Protein 5M2A (pdb70)

B-factor: mean 36.83, std 16.76, range [10.44, 105.69]

Foldseek 3Di:
DKKKWKKKWFFDDDDDPVVVVVVQVVLLVLLVVQVKFWEWEDDDRMIIIMIMHHPVSRVVVVVVVQPDPGTHPMAIQAMGPPDDDDPGNPGSYHYYYLVPDPDPVCVVVSVVVVVVVVVVVVVVVQAWQVCSVCRSVRHHQQPDDKDWAKKKKKKKFWALVVLVVVQDDPVLNVVLLVVLVVLLVVLCVVLPWIFFDDDPSMTIIIDHLLRLVSRQVSVLSSQVVLVVQLVVDDLPRLSVLTGMAMFIEIDIWIWGWDDDPVDIGTDIDDPRNQRRVVNRVCVLVPQFRYKYFPSSVVSDDDPFQKDWPQWDVGCVTTIIIDGPSRGHPDNNVVSSVVSNVSSDPD/DKKKWKKKWFFDPPQDPVNVVVVLVVLLVLLVVQVKFWEWEDDDGMIMIMIMDHDVSVVVVVVVVQPDPRTHPMATQAMGPPDDDDPGNPGSYHYYYLVPDPDPVCVVVSVVVVVVVVVVVVVVVVAFPVVSVCRRVRHDQVPDFWDKAKKKKKKKFWALVVLVVVQDDPVLNVVQLVVLCVLLCVLCVVLPKGFFDCDPSMTMIIDHLLSLVSSQVSVLVSQVVLVVQLVVDDLVRLSVLTGMAMFIEIDIWTWGWDDDPVDIHTDTHDPRNLRRVLQRVCVLVPQFRYKYAPSSVVSDDDDFQKDWPDFDPSVTGIIIDTPSRGHPDNNVVSSVVSNVSSD

Secondary structure (DSSP, 8-state):
-EEEEEEEEEEPS---HHHHHHHHHHHHHHHHHTT-EEEEEEETTEEEEEEEEEHHHHHHHHHHHHT-TTEEEEEEEEEE-S-SS-SSTT-SSEEEEGGG---TTTHHHHHHHHHHHHHHHHHHHHS-HHHHHHHHTT--GGGPPPEEEEEEEEEEEETTHHHHHHHS-HHHHHHHHHHHHHHHHHHHHHTT-EEEEEETTEEEEEEEGGGHHHHHHHHHHHHHHHHHHHHHS-TTSGGGG--EEEEEEEEEEEEEEEEETTEEEEEEESHHHHHHHHHHHHGGGSSBSEEEEHHHHHT--S---EEEEEEE-----EEEEEEGGGB-SS-HHHHHHHHHHHH---/-EEEEEEEEEEPTT--HHHHHHHHHHHHHHHHHTT-EEEEEEETTEEEEEEEEEHHHHHHHHHHHHT-TTEEEEEEEEEEES-SS-SSTT-SSEEEEGGG---TTTHHHHHHHHHHHHHHHHHHHTS-HHHHHHHHTT--TTTSPPEEEEEEEEEEEETTHHHHHHHS-HHHHHHHHHHHHHHHHHHHHHTT-EEEEEETTEEEEEEEGGGHHHHHHHHHHHHHHHHHHHHHS-TTSGGGG--EEEEEEEEEEEEEEEEETTEEEEEEESHHHHHHHHHHHHGGGSSBSEEEEHHHHHT--S---EEEEEEE----EEEEEEGGGB-SS-HHHHHHHHHHHT-

Nearest PDB structures (foldseek):
  5m2a-assembly1_A  TM=1.003E+00  e=2.998E-71  Beggiatoa sp. PS
  5mbc-assembly1_A  TM=1.002E+00  e=3.073E-68  Beggiatoa sp. PS
  5m2a-assembly1_B  TM=9.686E-01  e=8.525E-67  Beggiatoa sp. PS
  5mbb-assembly1_A  TM=9.926E-01  e=2.652E-65  Beggiatoa sp. PS
  5mbh-assembly1_A-2  TM=9.945E-01  e=3.299E-64  Beggiatoa sp. PS

Radius of gyration: 27.49 Å; Cα contacts (8 Å, |Δi|>4): 1396; chains: 2; bounding box: 58×58×72 Å

Structure (mmCIF, N/CA/C/O backbone):
data_5M2A
#
_entry.id   5M2A
#
_cell.length_a   47.700
_cell.length_b   56.200
_cell.length_c   78.000
_cell.angle_alpha   104.100
_cell.angle_beta   103.900
_cell.angle_gamma   102.200
#
_symmetry.space_group_name_H-M   'P 1'
#
loop_
_entity.id
_entity.type
_entity.pdbx_description
1 polymer 'Beta subunit of photoactivated adenylyl cyclase'
2 non-polymer 'CHLORIDE ION'
3 non-polymer 'FLAVIN MONONUCLEOTIDE'
4 non-polymer 'MAGNESIUM ION'
5 water water
#
loop_
_atom_site.group_PDB
_atom_site.id
_atom_site.type_symbol
_atom_site.label_atom_id
_atom_site.label_alt_id
_atom_site.label_comp_id
_atom_site.label_asym_id
_atom_site.label_entity_id
_atom_site.label_seq_id
_atom_site.pdbx_PDB_ins_code
_atom_site.Cartn_x
_atom_site.Cartn_y
_atom_site.Cartn_z
_atom_site.occupancy
_atom_site.B_iso_or_equiv
_atom_site.auth_seq_id
_atom_site.auth_comp_id
_atom_site.auth_asym_id
_atom_site.auth_atom_id
_atom_site.pdbx_PDB_model_num
ATOM 1 N N . MET A 1 4 ? -43.871 -19.297 -36.949 1.00 78.46 1 MET A N 1
ATOM 2 C CA . MET A 1 4 ? -43.005 -18.188 -36.560 1.00 74.73 1 MET A CA 1
ATOM 3 C C . MET A 1 4 ? -41.531 -18.587 -36.635 1.00 67.79 1 MET A C 1
ATOM 4 O O . MET A 1 4 ? -41.167 -19.709 -36.286 1.00 67.47 1 MET A O 1
ATOM 9 N N . MET A 1 5 ? -40.686 -17.663 -37.085 1.00 64.60 2 MET A N 1
ATOM 10 C CA . MET A 1 5 ? -39.265 -17.918 -37.271 1.00 57.04 2 MET A CA 1
ATOM 11 C C . MET A 1 5 ? -38.415 -17.026 -36.373 1.00 52.97 2 MET A C 1
ATOM 12 O O . MET A 1 5 ? -38.819 -15.931 -35.974 1.00 56.28 2 MET A O 1
ATOM 17 N N . LYS A 1 6 ? -37.211 -17.509 -36.074 1.00 44.16 3 LYS A N 1
ATOM 18 C CA . LYS A 1 6 ? -36.244 -16.759 -35.285 1.00 41.87 3 LYS A CA 1
ATOM 19 C C . LYS A 1 6 ? -34.878 -16.840 -35.953 1.00 39.78 3 LYS A C 1
ATOM 20 O O . LYS A 1 6 ? -34.643 -17.660 -36.843 1.00 39.06 3 LYS A O 1
ATOM 26 N N . ARG A 1 7 ? -33.972 -15.976 -35.505 1.00 39.09 4 ARG A N 1
ATOM 27 C CA . ARG A 1 7 ? -32.607 -15.961 -36.008 1.00 36.93 4 ARG A CA 1
ATOM 28 C C . ARG A 1 7 ? -31.669 -15.730 -34.837 1.00 39.38 4 ARG A C 1
ATOM 29 O O . ARG A 1 7 ? -31.866 -14.795 -34.053 1.00 41.92 4 ARG A O 1
ATOM 37 N N . LEU A 1 8 ? -30.661 -16.585 -34.712 1.00 35.42 5 LEU A N 1
ATOM 38 C CA . LEU A 1 8 ? -29.668 -16.447 -33.662 1.00 33.09 5 LEU A CA 1
ATOM 39 C C . LEU A 1 8 ? -28.273 -16.356 -34.265 1.00 31.84 5 LEU A C 1
ATOM 40 O O . LEU A 1 8 ? -27.994 -16.883 -35.344 1.00 27.17 5 LEU A O 1
ATOM 45 N N . VAL A 1 9 ? -27.387 -15.678 -33.543 1.00 26.15 6 VAL A N 1
ATOM 46 C CA . VAL A 1 9 ? -26.002 -15.531 -33.956 1.00 23.19 6 VAL A CA 1
ATOM 47 C C . VAL A 1 9 ? -25.147 -15.849 -32.748 1.00 25.48 6 VAL A C 1
ATOM 48 O O . VAL A 1 9 ? -25.469 -15.419 -31.636 1.00 26.00 6 VAL A O 1
ATOM 52 N N . TYR A 1 10 ? -24.086 -16.622 -32.955 1.00 24.82 7 TYR A N 1
ATOM 53 C CA . TYR A 1 10 ? -23.200 -16.982 -31.862 1.00 24.90 7 TYR A CA 1
ATOM 54 C C . TYR A 1 10 ? -21.768 -17.006 -32.362 1.00 23.07 7 TYR A C 1
ATOM 55 O O . TYR A 1 10 ? -21.503 -17.103 -33.563 1.00 23.28 7 TYR A O 1
ATOM 64 N N . ILE A 1 11 ? -20.843 -16.916 -31.410 1.00 21.84 8 ILE A N 1
ATOM 65 C CA . ILE A 1 11 ? -19.428 -17.108 -31.673 1.00 23.35 8 ILE A CA 1
ATOM 66 C C . ILE A 1 11 ? -18.922 -18.241 -30.789 1.00 26.69 8 ILE A C 1
ATOM 67 O O . ILE A 1 11 ? -19.500 -18.564 -29.746 1.00 27.57 8 ILE A O 1
ATOM 72 N N . SER A 1 12 ? -17.824 -18.848 -31.222 1.00 25.88 9 SER A N 1
ATOM 73 C CA . SER A 1 12 ? -17.250 -19.959 -30.481 1.00 28.08 9 SER A CA 1
ATOM 74 C C . SER A 1 12 ? -15.766 -20.055 -30.788 1.00 31.58 9 SER A C 1
ATOM 75 O O . SER A 1 12 ? -15.269 -19.489 -31.765 1.00 27.11 9 SER A O 1
ATOM 78 N N . LYS A 1 13 ? -15.064 -20.781 -29.925 1.00 36.45 10 LYS A N 1
ATOM 79 C CA . LYS A 1 13 ? -13.657 -21.102 -30.108 1.00 39.99 10 LYS A CA 1
ATOM 80 C C . LYS A 1 13 ? -13.537 -22.496 -30.700 1.00 40.36 10 LYS A C 1
ATOM 81 O O . LYS A 1 13 ? -14.084 -23.455 -30.150 1.00 42.28 10 LYS A O 1
ATOM 87 N N . ILE A 1 14 ? -12.823 -22.601 -31.817 1.00 38.23 11 ILE A N 1
ATOM 88 C CA . ILE A 1 14 ? -12.588 -23.897 -32.439 1.00 42.77 11 ILE A CA 1
ATOM 89 C C . ILE A 1 14 ? -11.710 -24.739 -31.524 1.00 49.07 11 ILE A C 1
ATOM 90 O O . ILE A 1 14 ? -10.637 -24.300 -31.092 1.00 54.30 11 ILE A O 1
ATOM 95 N N . SER A 1 15 ? -12.163 -25.957 -31.226 1.00 57.19 12 SER A N 1
ATOM 96 C CA . SER A 1 15 ? -11.421 -26.852 -30.342 1.00 64.08 12 SER A CA 1
ATOM 97 C C . SER A 1 15 ? -10.153 -27.339 -31.032 1.00 69.95 12 SER A C 1
ATOM 98 O O . SER A 1 15 ? -10.221 -27.995 -32.076 1.00 74.65 12 SER A O 1
ATOM 101 N N . GLY A 1 16 ? -9.000 -27.030 -30.442 1.00 72.03 13 GLY A N 1
ATOM 102 C CA . GLY A 1 16 ? -7.724 -27.422 -31.010 1.00 79.78 13 GLY A CA 1
ATOM 103 C C . GLY A 1 16 ? -7.545 -26.875 -32.413 1.00 82.69 13 GLY A C 1
ATOM 104 O O . GLY A 1 16 ? -8.074 -25.818 -32.776 1.00 82.09 13 GLY A O 1
ATOM 105 N N . HIS A 1 17 ? -6.784 -27.607 -33.221 1.00 84.15 14 HIS A N 1
ATOM 106 C CA . HIS A 1 17 ? -6.627 -27.296 -34.634 1.00 86.09 14 HIS A CA 1
ATOM 107 C C . HIS A 1 17 ? -7.553 -28.206 -35.431 1.00 84.47 14 HIS A C 1
ATOM 108 O O . HIS A 1 17 ? -7.450 -29.435 -35.343 1.00 85.60 14 HIS A O 1
ATOM 115 N N . LEU A 1 18 ? -8.453 -27.603 -36.201 1.00 80.10 15 LEU A N 1
ATOM 116 C CA . LEU A 1 18 ? -9.467 -28.328 -36.953 1.00 78.32 15 LEU A CA 1
ATOM 117 C C . LEU A 1 18 ? -9.120 -28.290 -38.435 1.00 79.60 15 LEU A C 1
ATOM 118 O O . LEU A 1 18 ? -8.884 -27.214 -38.994 1.00 76.86 15 LEU A O 1
ATOM 123 N N . SER A 1 19 ? -9.089 -29.463 -39.062 1.00 80.45 16 SER A N 1
ATOM 124 C CA . SER A 1 19 ? -8.723 -29.560 -40.465 1.00 82.05 16 SER A CA 1
ATOM 125 C C . SER A 1 19 ? -9.815 -28.978 -41.361 1.00 81.82 16 SER A C 1
ATOM 126 O O . SER A 1 19 ? -10.980 -28.856 -40.973 1.00 81.44 16 SER A O 1
ATOM 129 N N . LEU A 1 20 ? -9.417 -28.615 -42.584 1.00 81.32 17 LEU A N 1
ATOM 130 C CA . LEU A 1 20 ? -10.386 -28.120 -43.555 1.00 79.32 17 LEU A CA 1
ATOM 131 C C . LEU A 1 20 ? -11.385 -29.198 -43.947 1.00 78.58 17 LEU A C 1
ATOM 132 O O . LEU A 1 20 ? -12.553 -28.892 -44.214 1.00 80.70 17 LEU A O 1
ATOM 137 N N . GLU A 1 21 ? -10.950 -30.460 -43.989 1.00 73.99 18 GLU A N 1
ATOM 138 C CA . GLU A 1 21 ? -11.854 -31.532 -44.385 1.00 72.75 18 GLU A CA 1
ATOM 139 C C . GLU A 1 21 ? -12.904 -31.811 -43.315 1.00 67.69 18 GLU A C 1
ATOM 140 O O . GLU A 1 21 ? -14.047 -32.148 -43.643 1.00 64.41 18 GLU A O 1
ATOM 146 N N . GLU A 1 22 ? -12.552 -31.669 -42.037 1.00 68.54 19 GLU A N 1
ATOM 147 C CA . GLU A 1 22 ? -13.564 -31.810 -40.997 1.00 68.93 19 GLU A CA 1
ATOM 148 C C . GLU A 1 22 ? -14.470 -30.588 -40.925 1.00 58.44 19 GLU A C 1
ATOM 149 O O . GLU A 1 22 ? -15.638 -30.709 -40.544 1.00 60.54 19 GLU A O 1
ATOM 155 N N . ILE A 1 23 ? -13.960 -29.413 -41.291 1.00 52.63 20 ILE A N 1
ATOM 156 C CA . ILE A 1 23 ? -14.838 -28.261 -41.465 1.00 56.31 20 ILE A CA 1
ATOM 157 C C . ILE A 1 23 ? -15.803 -28.513 -42.614 1.00 58.85 20 ILE A C 1
ATOM 158 O O . ILE A 1 23 ? -16.992 -28.184 -42.529 1.00 58.96 20 ILE A O 1
ATOM 163 N N . GLN A 1 24 ? -15.311 -29.127 -43.697 1.00 60.70 21 GLN A N 1
ATOM 164 C CA . GLN A 1 24 ? -16.201 -29.577 -44.761 1.00 65.67 21 GLN A CA 1
ATOM 165 C C . GLN A 1 24 ? -17.211 -30.590 -44.245 1.00 63.28 21 GLN A C 1
ATOM 166 O O . GLN A 1 24 ? -18.361 -30.599 -44.693 1.00 60.17 21 GLN A O 1
ATOM 172 N N . ARG A 1 25 ? -16.806 -31.442 -43.301 1.00 60.04 22 ARG A N 1
ATOM 173 C CA . ARG A 1 25 ? -17.739 -32.407 -42.738 1.00 66.50 22 ARG A CA 1
ATOM 174 C C . ARG A 1 25 ? -18.798 -31.742 -41.873 1.00 66.21 22 ARG A C 1
ATOM 175 O O . ARG A 1 25 ? -19.836 -32.357 -41.607 1.00 72.90 22 ARG A O 1
ATOM 183 N N . ILE A 1 26 ? -18.579 -30.501 -41.446 1.00 61.21 23 ILE A N 1
ATOM 184 C CA . ILE A 1 26 ? -19.657 -29.770 -40.792 1.00 57.43 23 ILE A CA 1
ATOM 185 C C . ILE A 1 26 ? -20.617 -29.199 -41.830 1.00 53.21 23 ILE A C 1
ATOM 186 O O . ILE A 1 26 ? -21.839 -29.223 -41.642 1.00 47.99 23 ILE A O 1
ATOM 191 N N . GLY A 1 27 ? -20.080 -28.720 -42.954 1.00 53.28 24 GLY A N 1
ATOM 192 C CA . GLY A 1 27 ? -20.916 -28.073 -43.955 1.00 53.54 24 GLY A CA 1
ATOM 193 C C . GLY A 1 27 ? -21.932 -29.007 -44.589 1.00 54.85 24 GLY A C 1
ATOM 194 O O . GLY A 1 27 ? -23.119 -28.682 -44.673 1.00 54.56 24 GLY A O 1
ATOM 195 N N . LYS A 1 28 ? -21.479 -30.179 -45.054 1.00 56.98 25 LYS A N 1
ATOM 196 C CA . LYS A 1 28 ? -22.380 -31.079 -45.772 1.00 53.93 25 LYS A CA 1
ATOM 197 C C . LYS A 1 28 ? -23.480 -31.611 -44.858 1.00 51.07 25 LYS A C 1
ATOM 198 O O . LYS A 1 28 ? -24.641 -31.708 -45.271 1.00 48.27 25 LYS A O 1
ATOM 204 N N . VAL A 1 29 ? -23.135 -31.963 -43.615 1.00 48.09 26 VAL A N 1
ATOM 205 C CA . VAL A 1 29 ? -24.147 -32.426 -42.670 1.00 51.73 26 VAL A CA 1
ATOM 206 C C . VAL A 1 29 ? -25.097 -31.291 -42.320 1.00 46.97 26 VAL A C 1
ATOM 207 O O . VAL A 1 29 ? -26.315 -31.492 -42.221 1.00 50.28 26 VAL A O 1
ATOM 211 N N . SER A 1 30 ? -24.562 -30.082 -42.131 1.00 43.52 27 SER A N 1
ATOM 212 C CA . SER A 1 30 ? -25.418 -28.930 -41.870 1.00 41.66 27 SER A CA 1
ATOM 213 C C . SER A 1 30 ? -26.365 -28.680 -43.037 1.00 42.24 27 SER A C 1
ATOM 214 O O . SER A 1 30 ? -27.569 -28.488 -42.841 1.00 43.94 27 SER A O 1
ATOM 217 N N . ILE A 1 31 ? -25.835 -28.694 -44.263 1.00 42.51 28 ILE A N 1
ATOM 218 C CA . ILE A 1 31 ? -26.670 -28.472 -45.443 1.00 50.88 28 ILE A CA 1
ATOM 219 C C . ILE A 1 31 ? -27.782 -29.511 -45.522 1.00 50.53 28 ILE A C 1
ATOM 220 O O . ILE A 1 31 ? -28.940 -29.181 -45.803 1.00 52.02 28 ILE A O 1
ATOM 225 N N . LYS A 1 32 ? -27.451 -30.780 -45.272 1.00 56.56 29 LYS A N 1
ATOM 226 C CA . LYS A 1 32 ? -28.453 -31.841 -45.337 1.00 57.95 29 LYS A CA 1
ATOM 227 C C . LYS A 1 32 ? -29.515 -31.669 -44.258 1.00 57.60 29 LYS A C 1
ATOM 228 O O . LYS A 1 32 ? -30.717 -31.705 -44.546 1.00 52.55 29 LYS A O 1
ATOM 234 N N . ASN A 1 33 ? -29.088 -31.485 -43.004 1.00 49.87 30 ASN A N 1
ATOM 235 C CA . ASN A 1 33 ? -30.047 -31.349 -41.913 1.00 55.26 30 ASN A CA 1
ATOM 236 C C . ASN A 1 33 ? -30.854 -30.062 -42.040 1.00 55.45 30 ASN A C 1
ATOM 237 O O . ASN A 1 33 ? -32.077 -30.071 -41.855 1.00 57.52 30 ASN A O 1
ATOM 242 N N . ASN A 1 34 ? -30.191 -28.948 -42.366 1.00 51.02 31 ASN A N 1
ATOM 243 C CA . ASN A 1 34 ? -30.891 -27.668 -42.423 1.00 47.83 31 ASN A CA 1
ATOM 244 C C . ASN A 1 34 ? -31.911 -27.632 -43.554 1.00 46.06 31 ASN A C 1
ATOM 245 O O . ASN A 1 34 ? -32.956 -26.987 -43.419 1.00 56.68 31 ASN A O 1
ATOM 250 N N . GLN A 1 35 ? -31.636 -28.316 -44.666 1.00 47.31 32 GLN A N 1
ATOM 251 C CA . GLN A 1 35 ? -32.636 -28.425 -45.727 1.00 55.76 32 GLN A CA 1
ATOM 252 C C . GLN A 1 35 ? -33.851 -29.217 -45.261 1.00 58.33 32 GLN A C 1
ATOM 253 O O . GLN A 1 35 ? -34.989 -28.895 -45.622 1.00 60.83 32 GLN A O 1
ATOM 259 N N . ARG A 1 36 ? -33.629 -30.264 -44.464 1.00 58.87 33 ARG A N 1
ATOM 260 C CA . ARG A 1 36 ? -34.748 -31.010 -43.898 1.00 67.33 33 ARG A CA 1
ATOM 261 C C . ARG A 1 36 ? -35.552 -30.152 -42.930 1.00 66.00 33 ARG A C 1
ATOM 262 O O . ARG A 1 36 ? -36.788 -30.166 -42.955 1.00 67.67 33 ARG A O 1
ATOM 270 N N . ASP A 1 37 ? -34.870 -29.396 -42.076 1.00 53.09 34 ASP A N 1
ATOM 271 C CA . ASP A 1 37 ? -35.520 -28.577 -41.062 1.00 62.52 34 ASP A CA 1
ATOM 272 C C . ASP A 1 37 ? -35.893 -27.190 -41.566 1.00 55.51 34 ASP A C 1
ATOM 273 O O . ASP A 1 37 ? -36.353 -26.366 -40.769 1.00 53.94 34 ASP A O 1
ATOM 278 N N . ASN A 1 38 ? -35.708 -26.919 -42.859 1.00 53.59 35 ASN A N 1
ATOM 279 C CA . ASN A 1 38 ? -35.956 -25.595 -43.431 1.00 57.72 35 ASN A CA 1
ATOM 280 C C . ASN A 1 38 ? -35.158 -24.520 -42.691 1.00 54.19 35 ASN A C 1
ATOM 281 O O . ASN A 1 38 ? -35.648 -23.421 -42.423 1.00 54.41 35 ASN A O 1
ATOM 286 N N . ILE A 1 39 ? -33.912 -24.847 -42.347 1.00 49.46 36 ILE A N 1
ATOM 287 C CA . ILE A 1 39 ? -33.004 -23.916 -41.682 1.00 43.55 36 ILE A CA 1
ATOM 288 C C . ILE A 1 39 ? -32.047 -23.351 -42.718 1.00 40.35 36 ILE A C 1
ATOM 289 O O . ILE A 1 39 ? -31.591 -24.067 -43.620 1.00 41.21 36 ILE A O 1
ATOM 294 N N . THR A 1 40 ? -31.762 -22.058 -42.610 1.00 40.53 37 THR A N 1
ATOM 295 C CA . THR A 1 40 ? -30.767 -21.410 -43.443 1.00 38.22 37 THR A CA 1
ATOM 296 C C . THR A 1 40 ? -29.783 -20.663 -42.551 1.00 33.85 37 THR A C 1
ATOM 297 O O . THR A 1 40 ? -30.048 -20.408 -41.373 1.00 33.58 37 THR A O 1
ATOM 301 N N . GLY A 1 41 ? -28.633 -20.330 -43.113 1.00 32.63 38 GLY A N 1
ATOM 302 C CA . GLY A 1 41 ? -27.657 -19.560 -42.369 1.00 30.62 38 GLY A CA 1
ATOM 303 C C . GLY A 1 41 ? -26.288 -19.600 -43.004 1.00 29.95 38 GLY A C 1
ATOM 304 O O . GLY A 1 41 ? -26.102 -20.058 -44.133 1.00 30.95 38 GLY A O 1
ATOM 305 N N . VAL A 1 42 ? -25.321 -19.068 -42.252 1.00 31.27 39 VAL A N 1
ATOM 306 C CA A VAL A 1 42 ? -23.939 -18.966 -42.692 0.50 29.48 39 VAL A CA 1
ATOM 307 C CA B VAL A 1 42 ? -23.940 -18.959 -42.693 0.50 29.53 39 VAL A CA 1
ATOM 308 C C . VAL A 1 42 ? -23.028 -19.355 -41.546 1.00 27.62 39 VAL A C 1
ATOM 309 O O . VAL A 1 42 ? -23.331 -19.104 -40.373 1.00 26.42 39 VAL A O 1
ATOM 316 N N . LEU A 1 43 ? -21.904 -19.973 -41.884 1.00 27.64 40 LEU A N 1
ATOM 317 C CA . LEU A 1 43 ? -20.871 -20.333 -40.921 1.00 27.28 40 LEU A CA 1
ATOM 318 C C . LEU A 1 43 ? -19.559 -19.745 -41.412 1.00 26.96 40 LEU A C 1
ATOM 319 O O . LEU A 1 43 ? -19.076 -20.118 -42.485 1.00 28.67 40 LEU A O 1
ATOM 324 N N . LEU A 1 44 ? -19.002 -18.811 -40.651 1.00 28.02 41 LEU A N 1
ATOM 325 C CA . LEU A 1 44 ? -17.719 -18.199 -40.959 1.00 28.15 41 LEU A CA 1
ATOM 326 C C . LEU A 1 44 ? -16.689 -18.634 -39.925 1.00 31.37 41 LEU A C 1
ATOM 327 O O . LEU A 1 44 ? -17.004 -18.794 -38.744 1.00 27.05 41 LEU A O 1
ATOM 332 N N . TYR A 1 45 ? -15.451 -18.828 -40.367 1.00 29.78 42 TYR A N 1
ATOM 333 C CA . TYR A 1 45 ? -14.393 -19.041 -39.392 1.00 31.97 42 TYR A CA 1
ATOM 334 C C . TYR A 1 45 ? -13.180 -18.193 -39.737 1.00 33.53 42 TYR A C 1
ATOM 335 O O . TYR A 1 45 ? -12.888 -17.929 -40.907 1.00 33.13 42 TYR A O 1
ATOM 344 N N . LEU A 1 46 ? -12.497 -17.747 -38.684 1.00 32.10 43 LEU A N 1
ATOM 345 C CA . LEU A 1 46 ? -11.412 -16.782 -38.814 1.00 32.70 43 LEU A CA 1
ATOM 346 C C . LEU A 1 46 ? -10.539 -16.903 -37.578 1.00 34.49 43 LEU A C 1
ATOM 347 O O . LEU A 1 46 ? -11.013 -16.632 -36.471 1.00 38.34 43 LEU A O 1
ATOM 352 N N . GLN A 1 47 ? -9.289 -17.323 -37.763 1.00 40.73 44 GLN A N 1
ATOM 353 C CA . GLN A 1 47 ? -8.287 -17.337 -36.695 1.00 41.78 44 GLN A CA 1
ATOM 354 C C . GLN A 1 47 ? -8.819 -18.036 -35.443 1.00 39.38 44 GLN A C 1
ATOM 355 O O . GLN A 1 47 ? -8.912 -17.455 -34.358 1.00 43.72 44 GLN A O 1
ATOM 361 N N . GLY A 1 48 ? -9.186 -19.301 -35.618 1.00 38.89 45 GLY A N 1
ATOM 362 C CA . GLY A 1 48 ? -9.602 -20.115 -34.496 1.00 38.20 45 GLY A CA 1
ATOM 363 C C . GLY A 1 48 ? -10.940 -19.759 -33.897 1.00 37.49 45 GLY A C 1
ATOM 364 O O . GLY A 1 48 ? -11.245 -20.202 -32.787 1.00 37.31 45 GLY A O 1
ATOM 365 N N . LEU A 1 49 ? -11.755 -18.969 -34.594 1.00 35.54 46 LEU A N 1
ATOM 366 C CA . LEU A 1 49 ? -13.081 -18.611 -34.115 1.00 29.44 46 LEU A CA 1
ATOM 367 C C . LEU A 1 49 ? -14.126 -19.007 -35.149 1.00 30.22 46 LEU A C 1
ATOM 368 O O . LEU A 1 49 ? -13.888 -18.901 -36.352 1.00 29.65 46 LEU A O 1
ATOM 373 N N . PHE A 1 50 ? -15.269 -19.488 -34.667 1.00 30.88 47 PHE A N 1
ATOM 374 C CA . PHE A 1 50 ? -16.444 -19.740 -35.492 1.00 28.28 47 PHE A CA 1
ATOM 375 C C . PHE A 1 50 ? -17.448 -18.612 -35.285 1.00 27.52 47 PHE A C 1
ATOM 376 O O . PHE A 1 50 ? -17.605 -18.103 -34.173 1.00 24.62 47 PHE A O 1
ATOM 384 N N . PHE A 1 51 ? -18.125 -18.229 -36.364 1.00 23.13 48 PHE A N 1
ATOM 385 C CA . PHE A 1 51 ? -19.268 -17.326 -36.317 1.00 22.26 48 PHE A CA 1
ATOM 386 C C . PHE A 1 51 ? -20.394 -18.043 -37.036 1.00 23.81 48 PHE A C 1
ATOM 387 O O . PHE A 1 51 ? -20.193 -18.508 -38.157 1.00 24.63 48 PHE A O 1
ATOM 395 N N . GLN A 1 52 ? -21.566 -18.144 -36.422 1.00 23.32 49 GLN A N 1
ATOM 396 C CA . GLN A 1 52 ? -22.656 -18.773 -37.151 1.00 24.49 49 GLN A CA 1
ATOM 397 C C . GLN A 1 52 ? -23.957 -18.015 -36.956 1.00 24.35 49 GLN A C 1
ATOM 398 O O . GLN A 1 52 ? -24.268 -17.556 -35.857 1.00 25.73 49 GLN A O 1
ATOM 404 N N . ILE A 1 53 ? -24.716 -17.908 -38.044 1.00 25.07 50 ILE A N 1
ATOM 405 C CA . ILE A 1 53 ? -26.063 -17.360 -38.043 1.00 25.56 50 ILE A CA 1
ATOM 406 C C . ILE A 1 53 ? -26.998 -18.484 -38.459 1.00 30.32 50 ILE A C 1
ATOM 407 O O . ILE A 1 53 ? -26.762 -19.138 -39.479 1.00 28.14 50 ILE A O 1
ATOM 412 N N . LEU A 1 54 ? -28.034 -18.725 -37.657 1.00 32.91 51 LEU A N 1
ATOM 413 C CA . LEU A 1 54 ? -29.035 -19.750 -37.922 1.00 31.59 51 LEU A CA 1
ATOM 414 C C . LEU A 1 54 ? -30.412 -19.103 -37.963 1.00 31.43 51 LEU A C 1
ATOM 415 O O . LEU A 1 54 ? -30.710 -18.219 -37.155 1.00 30.86 51 LEU A O 1
ATOM 420 N N . GLU A 1 55 ? -31.258 -19.528 -38.903 1.00 33.17 52 GLU A N 1
ATOM 421 C CA . GLU A 1 55 ? -32.608 -18.992 -38.962 1.00 34.62 52 GLU A CA 1
ATOM 422 C C . GLU A 1 55 ? -33.579 -20.072 -39.422 1.00 38.94 52 GLU A C 1
ATOM 423 O O . GLU A 1 55 ? -33.217 -20.981 -40.172 1.00 40.91 52 GLU A O 1
ATOM 429 N N . GLY A 1 56 ? -34.809 -19.959 -38.947 1.00 40.87 53 GLY A N 1
ATOM 430 C CA . GLY A 1 56 ? -35.839 -20.944 -39.227 1.00 43.58 53 GLY A CA 1
ATOM 431 C C . GLY A 1 56 ? -36.888 -20.894 -38.137 1.00 47.72 53 GLY A C 1
ATOM 432 O O . GLY A 1 56 ? -36.815 -20.085 -37.214 1.00 47.18 53 GLY A O 1
ATOM 433 N N . GLU A 1 57 ? -37.873 -21.785 -38.258 1.00 52.16 54 GLU A N 1
ATOM 434 C CA . GLU A 1 57 ? -38.913 -21.862 -37.241 1.00 58.20 54 GLU A CA 1
ATOM 435 C C . GLU A 1 57 ? -38.295 -22.146 -35.876 1.00 57.90 54 GLU A C 1
ATOM 436 O O . GLU A 1 57 ? -37.304 -22.874 -35.761 1.00 56.28 54 GLU A O 1
ATOM 442 N N . ASN A 1 58 ? -38.882 -21.540 -34.842 1.00 63.50 55 ASN A N 1
ATOM 443 C CA . ASN A 1 58 ? -38.226 -21.464 -33.540 1.00 64.91 55 ASN A CA 1
ATOM 444 C C . ASN A 1 58 ? -37.889 -22.843 -32.986 1.00 64.72 55 ASN A C 1
ATOM 445 O O . ASN A 1 58 ? -36.788 -23.057 -32.467 1.00 65.11 55 ASN A O 1
ATOM 450 N N . GLU A 1 59 ? -38.820 -23.792 -33.085 1.00 71.21 56 GLU A N 1
ATOM 451 C CA . GLU A 1 59 ? -38.562 -25.120 -32.539 1.00 75.41 56 GLU A CA 1
ATOM 452 C C . GLU A 1 59 ? -37.414 -25.801 -33.270 1.00 68.26 56 GLU A C 1
ATOM 453 O O . GLU A 1 59 ? -36.557 -26.430 -32.640 1.00 67.25 56 GLU A O 1
ATOM 459 N N . LYS A 1 60 ? -37.367 -25.671 -34.597 1.00 61.69 57 LYS A N 1
ATOM 460 C CA . LYS A 1 60 ? -36.294 -26.296 -35.362 1.00 59.73 57 LYS A CA 1
ATOM 461 C C . LYS A 1 60 ? -34.942 -25.673 -35.036 1.00 56.08 57 LYS A C 1
ATOM 462 O O . LYS A 1 60 ? -33.933 -26.380 -34.946 1.00 58.26 57 LYS A O 1
ATOM 468 N N . VAL A 1 61 ? -34.902 -24.353 -34.848 1.00 54.13 58 VAL A N 1
ATOM 469 C CA . VAL A 1 61 ? -33.637 -23.688 -34.549 1.00 51.35 58 VAL A CA 1
ATOM 470 C C . VAL A 1 61 ? -33.159 -24.045 -33.147 1.00 53.24 58 VAL A C 1
ATOM 471 O O . VAL A 1 61 ? -31.961 -24.257 -32.921 1.00 52.40 58 VAL A O 1
ATOM 475 N N . ASP A 1 62 ? -34.080 -24.122 -32.184 1.00 56.31 59 ASP A N 1
ATOM 476 C CA . ASP A 1 62 ? -33.683 -24.428 -30.811 1.00 59.74 59 ASP A CA 1
ATOM 477 C C . ASP A 1 62 ? -33.203 -25.867 -30.681 1.00 57.41 59 ASP A C 1
ATOM 478 O O . ASP A 1 62 ? -32.256 -26.145 -29.936 1.00 53.04 59 ASP A O 1
ATOM 483 N N . LYS A 1 63 ? -33.847 -26.795 -31.396 1.00 58.58 60 LYS A N 1
ATOM 484 C CA . LYS A 1 63 ? -33.371 -28.176 -31.416 1.00 61.50 60 LYS A CA 1
ATOM 485 C C . LYS A 1 63 ? -31.942 -28.258 -31.934 1.00 56.26 60 LYS A C 1
ATOM 486 O O . LYS A 1 63 ? -31.102 -28.959 -31.358 1.00 57.04 60 LYS A O 1
ATOM 492 N N . LEU A 1 64 ? -31.650 -27.551 -33.026 1.00 55.26 61 LEU A N 1
ATOM 493 C CA . LEU A 1 64 ? -30.313 -27.601 -33.610 1.00 48.64 61 LEU A CA 1
ATOM 494 C C . LEU A 1 64 ? -29.280 -26.961 -32.692 1.00 42.74 61 LEU A C 1
ATOM 495 O O . LEU A 1 64 ? -28.172 -27.489 -32.531 1.00 43.76 61 LEU A O 1
ATOM 500 N N . TYR A 1 65 ? -29.612 -25.813 -32.098 1.00 43.36 62 TYR A N 1
ATOM 501 C CA . TYR A 1 65 ? -28.639 -25.135 -31.248 1.00 42.45 62 TYR A CA 1
ATOM 502 C C . TYR A 1 65 ? -28.322 -25.950 -29.998 1.00 42.34 62 TYR A C 1
ATOM 503 O O . TYR A 1 65 ? -27.191 -25.903 -29.500 1.00 40.66 62 TYR A O 1
ATOM 512 N N . LYS A 1 66 ? -29.294 -26.707 -29.485 1.00 47.28 63 LYS A N 1
ATOM 513 C CA . LYS A 1 66 ? -29.008 -27.603 -28.369 1.00 56.87 63 LYS A CA 1
ATOM 514 C C . LYS A 1 66 ? -27.936 -28.620 -28.743 1.00 51.68 63 LYS A C 1
ATOM 515 O O . LYS A 1 66 ? -27.068 -28.950 -27.927 1.00 53.48 63 LYS A O 1
ATOM 521 N N . LYS A 1 67 ? -27.967 -29.110 -29.984 1.00 47.92 64 LYS A N 1
ATOM 522 C CA . LYS A 1 67 ? -26.971 -30.081 -30.422 1.00 47.55 64 LYS A CA 1
ATOM 523 C C . LYS A 1 67 ? -25.630 -29.415 -30.681 1.00 43.90 64 LYS A C 1
ATOM 524 O O . LYS A 1 67 ? -24.580 -29.959 -30.321 1.00 48.31 64 LYS A O 1
ATOM 530 N N . ILE A 1 68 ? -25.643 -28.245 -31.325 1.00 42.86 65 ILE A N 1
ATOM 531 C CA . ILE A 1 68 ? -24.401 -27.519 -31.567 1.00 39.55 65 ILE A CA 1
ATOM 532 C C . ILE A 1 68 ? -23.675 -27.250 -30.254 1.00 41.96 65 ILE A C 1
ATOM 533 O O . ILE A 1 68 ? -22.444 -27.355 -30.175 1.00 41.07 65 ILE A O 1
ATOM 538 N N . LEU A 1 69 ? -24.432 -26.926 -29.198 1.00 48.46 66 LEU A N 1
ATOM 539 C CA . LEU A 1 69 ? -23.837 -26.589 -27.904 1.00 47.81 66 LEU A CA 1
ATOM 540 C C . LEU A 1 69 ? -22.982 -27.726 -27.349 1.00 53.55 66 LEU A C 1
ATOM 541 O O . LEU A 1 69 ? -21.978 -27.483 -26.668 1.00 51.24 66 LEU A O 1
ATOM 546 N N . VAL A 1 70 ? -23.369 -28.975 -27.607 1.00 58.64 67 VAL A N 1
ATOM 547 C CA . VAL A 1 70 ? -22.634 -30.120 -27.083 1.00 64.45 67 VAL A CA 1
ATOM 548 C C . VAL A 1 70 ? -21.656 -30.685 -28.109 1.00 63.49 67 VAL A C 1
ATOM 549 O O . VAL A 1 70 ? -21.074 -31.750 -27.885 1.00 63.87 67 VAL A O 1
ATOM 553 N N . ASP A 1 71 ? -21.448 -29.989 -29.225 1.00 53.89 68 ASP A N 1
ATOM 554 C CA . ASP A 1 71 ? -20.503 -30.460 -30.227 1.00 52.80 68 ASP A CA 1
ATOM 555 C C . ASP A 1 71 ? -19.074 -30.354 -29.702 1.00 52.20 68 ASP A C 1
ATOM 556 O O . ASP A 1 71 ? -18.673 -29.329 -29.144 1.00 51.43 68 ASP A O 1
ATOM 561 N N . ASP A 1 72 ? -18.305 -31.431 -29.893 1.00 62.21 69 ASP A N 1
ATOM 562 C CA . ASP A 1 72 ? -16.941 -31.513 -29.381 1.00 64.83 69 ASP A CA 1
ATOM 563 C C . ASP A 1 72 ? -15.974 -30.581 -30.099 1.00 52.68 69 ASP A C 1
ATOM 564 O O . ASP A 1 72 ? -14.873 -30.349 -29.592 1.00 50.73 69 ASP A O 1
ATOM 569 N N . ARG A 1 73 ? -16.341 -30.060 -31.264 1.00 50.38 70 ARG A N 1
ATOM 570 C CA . ARG A 1 73 ? -15.391 -29.366 -32.122 1.00 45.50 70 ARG A CA 1
ATOM 571 C C . ARG A 1 73 ? -15.264 -27.882 -31.810 1.00 47.98 70 ARG A C 1
ATOM 572 O O . ARG A 1 73 ? -14.454 -27.199 -32.445 1.00 47.24 70 ARG A O 1
ATOM 580 N N . HIS A 1 74 ? -16.022 -27.364 -30.848 1.00 44.40 71 HIS A N 1
ATOM 581 C CA . HIS A 1 74 ? -15.839 -25.978 -30.447 1.00 40.31 71 HIS A CA 1
ATOM 582 C C . HIS A 1 74 ? -16.220 -25.819 -28.981 1.00 41.56 71 HIS A C 1
ATOM 583 O O . HIS A 1 74 ? -16.831 -26.703 -28.373 1.00 39.45 71 HIS A O 1
ATOM 590 N N . THR A 1 75 ? -15.822 -24.684 -28.411 1.00 43.55 72 THR A N 1
ATOM 591 C CA . THR A 1 75 ? -15.970 -24.434 -26.985 1.00 45.44 72 THR A CA 1
ATOM 592 C C . THR A 1 75 ? -16.117 -22.933 -26.777 1.00 39.82 72 THR A C 1
ATOM 593 O O . THR A 1 75 ? -16.026 -22.150 -27.725 1.00 35.49 72 THR A O 1
ATOM 597 N N . ASN A 1 76 ? -16.331 -22.534 -25.520 1.00 36.78 73 ASN A N 1
ATOM 598 C CA A ASN A 1 76 ? -16.568 -21.132 -25.162 0.50 33.41 73 ASN A CA 1
ATOM 599 C CA B ASN A 1 76 ? -16.551 -21.128 -25.176 0.50 33.42 73 ASN A CA 1
ATOM 600 C C . ASN A 1 76 ? -17.617 -20.513 -26.083 1.00 35.15 73 ASN A C 1
ATOM 601 O O . ASN A 1 76 ? -17.398 -19.487 -26.734 1.00 30.14 73 ASN A O 1
ATOM 610 N N . ILE A 1 77 ? -18.774 -21.159 -26.137 1.00 37.19 74 ILE A N 1
ATOM 611 C CA . ILE A 1 77 ? -19.845 -20.723 -27.026 1.00 37.62 74 ILE A CA 1
ATOM 612 C C . ILE A 1 77 ? -20.629 -19.598 -26.366 1.00 34.21 74 ILE A C 1
ATOM 613 O O . ILE A 1 77 ? -21.077 -19.721 -25.220 1.00 36.17 74 ILE A O 1
ATOM 618 N N . LEU A 1 78 ? -20.802 -18.494 -27.090 1.00 27.67 75 LEU A N 1
ATOM 619 C CA . LEU A 1 78 ? -21.586 -17.365 -26.604 1.00 24.68 75 LEU A CA 1
ATOM 620 C C . LEU A 1 78 ? -22.556 -16.951 -27.698 1.00 28.13 75 LEU A C 1
ATOM 621 O O . LEU A 1 78 ? -22.138 -16.505 -28.773 1.00 25.06 75 LEU A O 1
ATOM 626 N N . CYS A 1 79 ? -23.846 -17.107 -27.427 1.00 26.78 76 CYS A N 1
ATOM 627 C CA . CYS A 1 79 ? -24.866 -16.575 -28.317 1.00 27.47 76 CYS A CA 1
ATOM 628 C C . CYS A 1 79 ? -24.966 -15.069 -28.113 1.00 30.31 76 CYS A C 1
ATOM 629 O O . CYS A 1 79 ? -25.173 -14.601 -26.988 1.00 32.68 76 CYS A O 1
ATOM 632 N N . LEU A 1 80 ? -24.822 -14.314 -29.204 1.00 25.34 77 LEU A N 1
ATOM 633 C CA . LEU A 1 80 ? -24.727 -12.860 -29.143 1.00 31.47 77 LEU A CA 1
ATOM 634 C C . LEU A 1 80 ? -26.043 -12.151 -29.394 1.00 29.40 77 LEU A C 1
ATOM 635 O O . LEU A 1 80 ? -26.240 -11.033 -28.904 1.00 31.39 77 LEU A O 1
ATOM 640 N N . LYS A 1 81 ? -26.943 -12.764 -30.147 1.00 26.38 78 LYS A N 1
ATOM 641 C CA . LYS A 1 81 ? -28.149 -12.064 -30.542 1.00 28.76 78 LYS A CA 1
ATOM 642 C C . LYS A 1 81 ? -29.191 -13.097 -30.918 1.00 33.82 78 LYS A C 1
ATOM 643 O O . LYS A 1 81 ? -28.875 -14.107 -31.551 1.00 36.72 78 LYS A O 1
ATOM 649 N N . THR A 1 82 ? -30.425 -12.843 -30.507 1.00 32.88 79 THR A N 1
ATOM 650 C CA . THR A 1 82 ? -31.564 -13.645 -30.927 1.00 39.14 79 THR A CA 1
ATOM 651 C C . THR A 1 82 ? -32.656 -12.691 -31.374 1.00 44.89 79 THR A C 1
ATOM 652 O O . THR A 1 82 ? -33.079 -11.826 -30.601 1.00 42.44 79 THR A O 1
ATOM 656 N N . GLU A 1 83 ? -33.089 -12.836 -32.622 1.00 44.78 80 GLU A N 1
ATOM 657 C CA . GLU A 1 83 ? -34.193 -12.065 -33.174 1.00 47.28 80 GLU A CA 1
ATOM 658 C C . GLU A 1 83 ? -35.417 -12.966 -33.237 1.00 54.33 80 GLU A C 1
ATOM 659 O O . GLU A 1 83 ? -35.369 -14.042 -33.843 1.00 54.92 80 GLU A O 1
ATOM 665 N N . TYR A 1 84 ? -36.503 -12.537 -32.606 1.00 53.81 81 TYR A N 1
ATOM 666 C CA . TYR A 1 84 ? -37.730 -13.314 -32.570 1.00 59.16 81 TYR A CA 1
ATOM 667 C C . TYR A 1 84 ? -38.739 -12.764 -33.568 1.00 58.01 81 TYR A C 1
ATOM 668 O O . TYR A 1 84 ? -38.730 -11.574 -33.897 1.00 59.31 81 TYR A O 1
ATOM 677 N N . ASP A 1 85 ? -39.605 -13.654 -34.052 1.00 57.21 82 ASP A N 1
ATOM 678 C CA . ASP A 1 85 ? -40.696 -13.299 -34.959 1.00 65.13 82 ASP A CA 1
ATOM 679 C C . ASP A 1 85 ? -40.174 -12.531 -36.175 1.00 64.38 82 ASP A C 1
ATOM 680 O O . ASP A 1 85 ? -40.704 -11.486 -36.561 1.00 66.92 82 ASP A O 1
ATOM 685 N N . ILE A 1 86 ? -39.115 -13.060 -36.783 1.00 59.61 83 ILE A N 1
ATOM 686 C CA . ILE A 1 86 ? -38.499 -12.402 -37.929 1.00 54.25 83 ILE A CA 1
ATOM 687 C C . ILE A 1 86 ? -39.426 -12.496 -39.132 1.00 53.34 83 ILE A C 1
ATOM 688 O O . ILE A 1 86 ? -40.122 -13.496 -39.343 1.00 55.30 83 ILE A O 1
ATOM 693 N N . THR A 1 87 ? -39.431 -11.438 -39.938 1.00 55.23 84 THR A N 1
ATOM 694 C CA . THR A 1 87 ? -40.281 -11.404 -41.118 1.00 58.43 84 THR A CA 1
ATOM 695 C C . THR A 1 87 ? -39.624 -12.077 -42.317 1.00 57.32 84 THR A C 1
ATOM 696 O O . THR A 1 87 ? -40.286 -12.823 -43.046 1.00 55.98 84 THR A O 1
ATOM 700 N N . ASP A 1 88 ? -38.330 -11.843 -42.524 1.00 53.86 85 ASP A N 1
ATOM 701 C CA . ASP A 1 88 ? -37.629 -12.328 -43.701 1.00 59.13 85 ASP A CA 1
ATOM 702 C C . ASP A 1 88 ? -36.366 -13.072 -43.297 1.00 53.10 85 ASP A C 1
ATOM 703 O O . ASP A 1 88 ? -35.639 -12.642 -42.394 1.00 47.50 85 ASP A O 1
ATOM 708 N N . ARG A 1 89 ? -36.115 -14.190 -43.970 1.00 51.83 86 ARG A N 1
ATOM 709 C CA . ARG A 1 89 ? -34.835 -14.868 -43.839 1.00 44.31 86 ARG A CA 1
ATOM 710 C C . ARG A 1 89 ? -33.721 -13.981 -44.372 1.00 41.32 86 ARG A C 1
ATOM 711 O O . ARG A 1 89 ? -33.885 -13.287 -45.379 1.00 42.71 86 ARG A O 1
ATOM 719 N N . MET A 1 90 ? -32.579 -14.011 -43.689 1.00 36.91 87 MET A N 1
ATOM 720 C CA . MET A 1 90 ? -31.419 -13.263 -44.148 1.00 37.22 87 MET A CA 1
ATOM 721 C C . MET A 1 90 ? -30.697 -13.969 -45.292 1.00 36.15 87 MET A C 1
ATOM 722 O O . MET A 1 90 ? -30.138 -13.304 -46.172 1.00 34.93 87 MET A O 1
ATOM 727 N N . PHE A 1 91 ? -30.703 -15.300 -45.303 1.00 34.75 88 PHE A N 1
ATOM 728 C CA . PHE A 1 91 ? -29.974 -16.095 -46.290 1.00 36.14 88 PHE A CA 1
ATOM 729 C C . PHE A 1 91 ? -30.891 -17.182 -46.834 1.00 36.53 88 PHE A C 1
ATOM 730 O O . PHE A 1 91 ? -30.631 -18.379 -46.673 1.00 35.52 88 PHE A O 1
ATOM 738 N N . PRO A 1 92 ? -31.962 -16.790 -47.526 1.00 36.91 89 PRO A N 1
ATOM 739 C CA . PRO A 1 92 ? -32.988 -17.768 -47.919 1.00 40.23 89 PRO A CA 1
ATOM 740 C C . PRO A 1 92 ? -32.485 -18.870 -48.835 1.00 44.96 89 PRO A C 1
ATOM 741 O O . PRO A 1 92 ? -33.131 -19.920 -48.922 1.00 41.59 89 PRO A O 1
ATOM 745 N N . ASN A 1 93 ? -31.359 -18.670 -49.519 1.00 40.73 90 ASN A N 1
ATOM 746 C CA . ASN A 1 93 ? -30.876 -19.624 -50.508 1.00 43.83 90 ASN A CA 1
ATOM 747 C C . ASN A 1 93 ? -29.757 -20.516 -49.989 1.00 39.04 90 ASN A C 1
ATOM 748 O O . ASN A 1 93 ? -29.265 -21.364 -50.738 1.00 42.29 90 ASN A O 1
ATOM 753 N N . TRP A 1 94 ? -29.341 -20.350 -48.735 1.00 37.36 91 TRP A N 1
ATOM 754 C CA . TRP A 1 94 ? -28.211 -21.090 -48.178 1.00 36.53 91 TRP A CA 1
ATOM 755 C C . TRP A 1 94 ? -28.690 -21.918 -46.993 1.00 37.80 91 TRP A C 1
ATOM 756 O O . TRP A 1 94 ? -28.903 -21.375 -45.908 1.00 35.65 91 TRP A O 1
ATOM 767 N N . ALA A 1 95 ? -28.849 -23.228 -47.190 1.00 38.52 92 ALA A N 1
ATOM 768 C CA . ALA A 1 95 ? -29.104 -24.116 -46.059 1.00 41.24 92 ALA A CA 1
ATOM 769 C C . ALA A 1 95 ? -28.019 -23.949 -44.998 1.00 41.01 92 ALA A C 1
ATOM 770 O O . ALA A 1 95 ? -28.308 -23.813 -43.801 1.00 38.32 92 ALA A O 1
ATOM 772 N N . MET A 1 96 ? -26.758 -23.955 -45.431 1.00 36.52 93 MET A N 1
ATOM 773 C CA . MET A 1 96 ? -25.641 -23.546 -44.584 1.00 34.75 93 MET A CA 1
ATOM 774 C C . MET A 1 96 ? -24.435 -23.225 -45.457 1.00 35.33 93 MET A C 1
ATOM 775 O O . MET A 1 96 ? -23.763 -24.131 -45.960 1.00 47.21 93 MET A O 1
ATOM 780 N N . LYS A 1 97 ? -24.167 -21.944 -45.658 1.00 32.91 94 LYS A N 1
ATOM 781 C CA . LYS A 1 97 ? -23.024 -21.511 -46.448 1.00 32.71 94 LYS A CA 1
ATOM 782 C C . LYS A 1 97 ? -21.819 -21.365 -45.529 1.00 31.59 94 LYS A C 1
ATOM 783 O O . LYS A 1 97 ? -21.879 -20.629 -44.542 1.00 32.69 94 LYS A O 1
ATOM 789 N N . THR A 1 98 ? -20.739 -22.076 -45.836 1.00 34.72 95 THR A N 1
ATOM 790 C CA . THR A 1 98 ? -19.511 -21.999 -45.051 1.00 37.87 95 THR A CA 1
ATOM 791 C C . THR A 1 98 ? -18.520 -21.085 -45.755 1.00 37.72 95 THR A C 1
ATOM 792 O O . THR A 1 98 ? -18.242 -21.263 -46.944 1.00 37.38 95 THR A O 1
ATOM 796 N N . ILE A 1 99 ? -17.986 -20.118 -45.020 1.00 35.88 96 ILE A N 1
ATOM 797 C CA . ILE A 1 99 ? -17.048 -19.144 -45.560 1.00 37.62 96 ILE A CA 1
ATOM 798 C C . ILE A 1 99 ? -15.773 -19.219 -44.733 1.00 36.28 96 ILE A C 1
ATOM 799 O O . ILE A 1 99 ? -15.794 -18.941 -43.528 1.00 30.56 96 ILE A O 1
ATOM 804 N N . ASN A 1 100 ? -14.669 -19.600 -45.374 1.00 37.94 97 ASN A N 1
ATOM 805 C CA . ASN A 1 100 ? -13.358 -19.599 -44.726 1.00 37.04 97 ASN A CA 1
ATOM 806 C C . ASN A 1 100 ? -12.731 -18.228 -44.935 1.00 35.41 97 ASN A C 1
ATOM 807 O O . ASN A 1 100 ? -12.085 -17.976 -45.957 1.00 39.51 97 ASN A O 1
ATOM 812 N N . LEU A 1 101 ? -12.908 -17.340 -43.956 1.00 31.57 98 LEU A N 1
ATOM 813 C CA . LEU A 1 101 ? -12.394 -15.987 -44.097 1.00 39.98 98 LEU A CA 1
ATOM 814 C C . LEU A 1 101 ? -10.870 -15.935 -44.079 1.00 41.81 98 LEU A C 1
ATOM 815 O O . LEU A 1 101 ? -10.298 -14.955 -44.565 1.00 47.17 98 LEU A O 1
ATOM 820 N N . ASN A 1 102 ? -10.201 -16.964 -43.547 1.00 38.46 99 ASN A N 1
ATOM 821 C CA . ASN A 1 102 ? -8.741 -16.990 -43.594 1.00 48.17 99 ASN A CA 1
ATOM 822 C C . ASN A 1 102 ? -8.235 -17.011 -45.031 1.00 51.72 99 ASN A C 1
ATOM 823 O O . ASN A 1 102 ? -7.234 -16.363 -45.354 1.00 57.63 99 ASN A O 1
ATOM 828 N N . GLU A 1 103 ? -8.909 -17.758 -45.907 1.00 53.28 100 GLU A N 1
ATOM 829 C CA . GLU A 1 103 ? -8.446 -17.930 -47.279 1.00 60.09 100 GLU A CA 1
ATOM 830 C C . GLU A 1 103 ? -8.771 -16.749 -48.182 1.00 58.72 100 GLU A C 1
ATOM 831 O O . GLU A 1 103 ? -8.291 -16.715 -49.319 1.00 63.00 100 GLU A O 1
ATOM 837 N N . ASN A 1 104 ? -9.567 -15.789 -47.723 1.00 54.08 101 ASN A N 1
ATOM 838 C CA . ASN A 1 104 ? -9.901 -14.641 -48.554 1.00 56.06 101 ASN A CA 1
ATOM 839 C C . ASN A 1 104 ? -8.752 -13.642 -48.511 1.00 58.87 101 ASN A C 1
ATOM 840 O O . ASN A 1 104 ? -8.454 -13.070 -47.457 1.00 61.40 101 ASN A O 1
ATOM 845 N N . SER A 1 105 ? -8.104 -13.439 -49.656 1.00 60.40 102 SER A N 1
ATOM 846 C CA . SER A 1 105 ? -6.981 -12.520 -49.775 1.00 63.78 102 SER A CA 1
ATOM 847 C C . SER A 1 105 ? -7.322 -11.284 -50.597 1.00 64.89 102 SER A C 1
ATOM 848 O O . SER A 1 105 ? -6.416 -10.520 -50.950 1.00 66.88 102 SER A O 1
ATOM 851 N N . GLU A 1 106 ? -8.600 -11.069 -50.912 1.00 62.82 103 GLU A N 1
ATOM 852 C CA . GLU A 1 106 ? -8.991 -9.902 -51.693 1.00 63.72 103 GLU A CA 1
ATOM 853 C C . GLU A 1 106 ? -8.680 -8.621 -50.931 1.00 59.60 103 GLU A C 1
ATOM 854 O O . GLU A 1 106 ? -8.881 -8.537 -49.717 1.00 54.03 103 GLU A O 1
ATOM 860 N N . LEU A 1 107 ? -8.197 -7.612 -51.659 1.00 55.67 104 LEU A N 1
ATOM 861 C CA . LEU A 1 107 ? -7.702 -6.406 -51.005 1.00 54.37 104 LEU A CA 1
ATOM 862 C C . LEU A 1 107 ? -8.837 -5.573 -50.419 1.00 47.23 104 LEU A C 1
ATOM 863 O O . LEU A 1 107 ? -8.691 -4.994 -49.337 1.00 40.87 104 LEU A O 1
ATOM 868 N N . MET A 1 108 ? -9.981 -5.512 -51.101 1.00 42.82 105 MET A N 1
ATOM 869 C CA . MET A 1 108 ? -11.075 -4.676 -50.617 1.00 46.02 105 MET A CA 1
ATOM 870 C C . MET A 1 108 ? -11.811 -5.280 -49.427 1.00 46.28 105 MET A C 1
ATOM 871 O O . MET A 1 108 ? -12.519 -4.552 -48.724 1.00 43.57 105 MET A O 1
ATOM 876 N N . ILE A 1 109 ? -11.666 -6.580 -49.174 1.00 43.73 106 ILE A N 1
ATOM 877 C CA . ILE A 1 109 ? -12.280 -7.162 -47.986 1.00 41.94 106 ILE A CA 1
ATOM 878 C C . ILE A 1 109 ? -11.333 -7.195 -46.792 1.00 34.47 106 ILE A C 1
ATOM 879 O O . ILE A 1 109 ? -11.797 -7.386 -45.658 1.00 31.29 106 ILE A O 1
ATOM 884 N N . GLN A 1 110 ? -10.026 -7.045 -47.011 1.00 34.70 107 GLN A N 1
ATOM 885 C CA . GLN A 1 110 ? -9.082 -7.051 -45.895 1.00 35.47 107 GLN A CA 1
ATOM 886 C C . GLN A 1 110 ? -9.442 -6.078 -44.777 1.00 38.76 107 GLN A C 1
ATOM 887 O O . GLN A 1 110 ? -9.274 -6.452 -43.602 1.00 31.44 107 GLN A O 1
ATOM 893 N N . PRO A 1 111 ? -9.930 -4.854 -45.040 1.00 33.19 108 PRO A N 1
ATOM 894 C CA . PRO A 1 111 ? -10.299 -3.986 -43.904 1.00 31.84 108 PRO A CA 1
ATOM 895 C C . PRO A 1 111 ? -11.399 -4.575 -43.041 1.00 32.49 108 PRO A C 1
ATOM 896 O O . PRO A 1 111 ? -11.288 -4.578 -41.806 1.00 28.04 108 PRO A O 1
ATOM 900 N N . ILE A 1 112 ? -12.470 -5.076 -43.658 1.00 30.70 109 ILE A N 1
ATOM 901 C CA . ILE A 1 112 ? -13.569 -5.635 -42.873 1.00 28.18 109 ILE A CA 1
ATOM 902 C C . ILE A 1 112 ? -13.122 -6.907 -42.156 1.00 27.74 109 ILE A C 1
ATOM 903 O O . ILE A 1 112 ? -13.491 -7.152 -40.999 1.00 27.59 109 ILE A O 1
ATOM 908 N N . LYS A 1 113 ? -12.333 -7.741 -42.835 1.00 30.02 110 LYS A N 1
ATOM 909 C CA . LYS A 1 113 ? -11.806 -8.948 -42.206 1.00 29.94 110 LYS A CA 1
ATOM 910 C C . LYS A 1 113 ? -10.925 -8.608 -41.007 1.00 30.86 110 LYS A C 1
ATOM 911 O O . LYS A 1 113 ? -10.998 -9.266 -39.960 1.00 29.83 110 LYS A O 1
ATOM 917 N N . SER A 1 114 ? -10.083 -7.583 -41.139 1.00 28.51 111 SER A N 1
ATOM 918 C CA . SER A 1 114 ? -9.217 -7.199 -40.028 1.00 31.46 111 SER A CA 1
ATOM 919 C C . SER A 1 114 ? -10.028 -6.677 -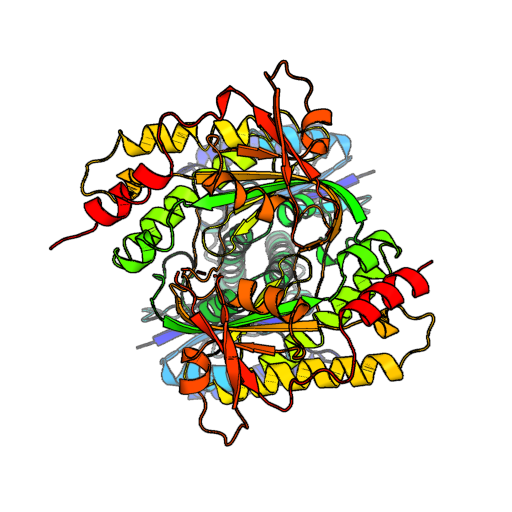38.850 1.00 27.36 111 SER A C 1
ATOM 920 O O . SER A 1 114 ? -9.793 -7.074 -37.700 1.00 26.09 111 SER A O 1
ATOM 923 N N . LEU A 1 115 ? -10.986 -5.786 -39.117 1.00 26.88 112 LEU A N 1
ATOM 924 C CA . LEU A 1 115 ? -11.826 -5.254 -38.045 1.00 30.65 112 LEU A CA 1
ATOM 925 C C . LEU A 1 115 ? -12.578 -6.367 -37.331 1.00 27.24 112 LEU A C 1
ATOM 926 O O . LEU A 1 115 ? -12.640 -6.391 -36.095 1.00 25.62 112 LEU A O 1
ATOM 931 N N . LEU A 1 116 ? -13.140 -7.312 -38.090 1.00 27.37 113 LEU A N 1
ATOM 932 C CA . LEU A 1 116 ? -13.881 -8.406 -37.465 1.00 24.99 113 LEU A CA 1
ATOM 933 C C . LEU A 1 116 ? -12.995 -9.223 -36.529 1.00 22.63 113 LEU A C 1
ATOM 934 O O . LEU A 1 116 ? -13.421 -9.601 -35.429 1.00 23.12 113 LEU A O 1
ATOM 939 N N . GLN A 1 117 ? -11.758 -9.502 -36.935 1.00 22.16 114 GLN A N 1
ATOM 940 C CA . GLN A 1 117 ? -10.881 -10.284 -36.068 1.00 23.59 114 GLN A CA 1
ATOM 941 C C . GLN A 1 117 ? -10.483 -9.487 -34.832 1.00 25.57 114 GLN A C 1
ATOM 942 O O . GLN A 1 117 ? -10.482 -10.015 -33.712 1.00 23.23 114 GLN A O 1
ATOM 948 N N . THR A 1 118 ? -10.144 -8.210 -35.016 1.00 25.04 115 THR A N 1
ATOM 949 C CA . THR A 1 118 ? -9.746 -7.372 -33.890 1.00 27.75 115 THR A CA 1
ATOM 950 C C . THR A 1 118 ? -10.882 -7.201 -32.891 1.00 27.01 115 THR A C 1
ATOM 951 O O . THR A 1 118 ? -10.684 -7.360 -31.679 1.00 24.60 115 THR A O 1
ATOM 955 N N . ILE A 1 119 ? -12.086 -6.891 -33.378 1.00 22.28 116 ILE A N 1
ATOM 956 C CA A ILE A 1 119 ? -13.194 -6.610 -32.465 0.50 21.96 116 ILE A CA 1
ATOM 957 C CA B ILE A 1 119 ? -13.186 -6.609 -32.460 0.50 21.99 116 ILE A CA 1
ATOM 958 C C . ILE A 1 119 ? -13.657 -7.883 -31.768 1.00 21.79 116 ILE A C 1
ATOM 959 O O . ILE A 1 119 ? -14.016 -7.863 -30.583 1.00 21.31 116 ILE A O 1
ATOM 968 N N . THR A 1 120 ? -13.646 -9.012 -32.479 1.00 20.23 117 THR A N 1
ATOM 969 C CA . THR A 1 120 ? -14.082 -10.260 -31.864 1.00 18.15 117 THR A CA 1
ATOM 970 C C . THR A 1 120 ? -13.100 -10.713 -30.797 1.00 23.75 117 THR A C 1
ATOM 971 O O . THR A 1 120 ? -13.508 -11.137 -29.712 1.00 22.58 117 THR A O 1
ATOM 975 N N . GLN A 1 121 ? -11.804 -10.624 -31.081 1.00 21.35 118 GLN A N 1
ATOM 976 C CA . GLN A 1 121 ? -10.807 -11.001 -30.091 1.00 21.61 118 GLN A CA 1
ATOM 977 C C . GLN A 1 121 ? -10.879 -10.095 -28.869 1.00 22.46 118 GLN A C 1
ATOM 978 O O . GLN A 1 121 ? -10.745 -10.561 -27.728 1.00 23.33 118 GLN A O 1
ATOM 984 N N . SER A 1 122 ? -11.103 -8.803 -29.087 1.00 20.58 119 SER A N 1
ATOM 985 C CA . SER A 1 122 ? -11.327 -7.888 -27.970 1.00 22.90 119 SER A CA 1
ATOM 986 C C . SER A 1 122 ? -12.594 -8.249 -27.204 1.00 23.54 119 SER A C 1
ATOM 987 O O . SER A 1 122 ? -12.607 -8.228 -25.967 1.00 21.18 119 SER A O 1
ATOM 990 N N . HIS A 1 123 ? -13.666 -8.585 -27.925 1.00 19.88 120 HIS A N 1
ATOM 991 C CA . HIS A 1 123 ? -14.915 -8.993 -27.292 1.00 19.69 120 HIS A CA 1
ATOM 992 C C . HIS A 1 123 ? -14.692 -10.159 -26.338 1.00 19.57 120 HIS A C 1
ATOM 993 O O . HIS A 1 123 ? -15.197 -10.161 -25.206 1.00 22.26 120 HIS A O 1
ATOM 1000 N N . ARG A 1 124 ? -13.903 -11.147 -26.764 1.00 21.31 121 ARG A N 1
ATOM 1001 C CA . ARG A 1 124 ? -13.689 -12.329 -25.940 1.00 21.82 121 ARG A CA 1
ATOM 1002 C C . ARG A 1 124 ? -12.896 -11.999 -24.686 1.00 23.46 121 ARG A C 1
ATOM 1003 O O . ARG A 1 124 ? -13.052 -12.677 -23.668 1.00 24.71 121 ARG A O 1
ATOM 1011 N N . VAL A 1 125 ? -12.050 -10.974 -24.737 1.00 21.65 122 VAL A N 1
ATOM 1012 C CA . VAL A 1 125 ? -11.366 -10.521 -23.527 1.00 22.46 122 VAL A CA 1
ATOM 1013 C C . VAL A 1 125 ? -12.362 -9.884 -22.568 1.00 22.71 122 VAL A C 1
ATOM 1014 O O . VAL A 1 125 ? -12.444 -10.253 -21.389 1.00 23.61 122 VAL A O 1
ATOM 1018 N N . LEU A 1 126 ? -13.142 -8.925 -23.073 1.00 20.40 123 LEU A N 1
ATOM 1019 C CA . LEU A 1 126 ? -14.143 -8.246 -22.252 1.00 21.54 123 LEU A CA 1
ATOM 1020 C C . LEU A 1 126 ? -15.108 -9.219 -21.589 1.00 21.60 123 LEU A C 1
ATOM 1021 O O . LEU A 1 126 ? -15.523 -8.978 -20.452 1.00 22.88 123 LEU A O 1
ATOM 1026 N N . GLU A 1 127 ? -15.501 -10.297 -22.288 1.00 19.58 124 GLU A N 1
ATOM 1027 C CA . GLU A 1 127 ? -16.381 -11.308 -21.697 1.00 20.40 124 GLU A CA 1
ATOM 1028 C C . GLU A 1 127 ? -15.869 -11.801 -20.360 1.00 25.01 124 GLU A C 1
ATOM 1029 O O . GLU A 1 127 ? -16.664 -12.116 -19.462 1.00 23.07 124 GLU A O 1
ATOM 1035 N N . LYS A 1 128 ? -14.551 -11.921 -20.216 1.00 19.96 125 LYS A N 1
ATOM 1036 C CA . LYS A 1 128 ? -14.017 -12.453 -18.972 1.00 21.97 125 LYS A CA 1
ATOM 1037 C C . LYS A 1 128 ? -14.257 -11.523 -17.790 1.00 20.31 125 LYS A C 1
ATOM 1038 O O . LYS A 1 128 ? -14.317 -12.000 -16.650 1.00 22.77 125 LYS A O 1
ATOM 1044 N N . TYR A 1 129 ? -14.367 -10.218 -18.024 1.00 19.50 126 TYR A N 1
ATOM 1045 C CA . TYR A 1 129 ? -14.572 -9.278 -16.927 1.00 26.92 126 TYR A CA 1
ATOM 1046 C C . TYR A 1 129 ? -16.040 -9.097 -16.559 1.00 27.57 126 TYR A C 1
ATOM 1047 O O . TYR A 1 129 ? -16.337 -8.380 -15.601 1.00 23.61 126 TYR A O 1
ATOM 1056 N N . MET A 1 130 ? -16.956 -9.710 -17.290 1.00 28.86 127 MET A N 1
ATOM 1057 C CA . MET A 1 130 ? -18.362 -9.475 -17.009 1.00 27.36 127 MET A CA 1
ATOM 1058 C C . MET A 1 130 ? -18.812 -10.260 -15.778 1.00 28.69 127 MET A C 1
ATOM 1059 O O . MET A 1 130 ? -18.317 -11.358 -15.520 1.00 29.89 127 MET A O 1
ATOM 1064 N N . PRO A 1 131 ? -19.745 -9.716 -14.999 1.00 29.03 128 PRO A N 1
ATOM 1065 C CA . PRO A 1 131 ? -20.436 -10.549 -14.006 1.00 29.73 128 PRO A CA 1
ATOM 1066 C C . PRO A 1 131 ? -21.174 -11.661 -14.733 1.00 26.96 128 PRO A C 1
ATOM 1067 O O . PRO A 1 131 ? -21.632 -11.472 -15.859 1.00 24.54 128 PRO A O 1
ATOM 1071 N N . ALA A 1 132 ? -21.279 -12.830 -14.094 1.00 26.20 129 ALA A N 1
ATOM 1072 C CA . ALA A 1 132 ? -21.873 -13.976 -14.781 1.00 30.17 129 ALA A CA 1
ATOM 1073 C C . ALA A 1 132 ? -23.310 -13.694 -15.210 1.00 32.58 129 ALA A C 1
ATOM 1074 O O . ALA A 1 132 ? -23.774 -14.194 -16.245 1.00 26.44 129 ALA A O 1
ATOM 1076 N N . ARG A 1 133 ? -24.030 -12.892 -14.423 1.00 27.22 130 ARG A N 1
ATOM 1077 C CA . ARG A 1 133 ? -25.406 -12.536 -14.763 1.00 28.08 130 ARG A CA 1
ATOM 1078 C C . ARG A 1 133 ? -25.485 -11.820 -16.110 1.00 26.48 130 ARG A C 1
ATOM 1079 O O . ARG A 1 133 ? -26.421 -12.046 -16.892 1.00 27.06 130 ARG A O 1
ATOM 1087 N N . VAL A 1 134 ? -24.498 -10.985 -16.419 1.00 24.69 131 VAL A N 1
ATOM 1088 C CA . VAL A 1 134 ? -24.532 -10.274 -17.694 1.00 23.83 131 VAL A CA 1
ATOM 1089 C C . VAL A 1 134 ? -24.324 -11.239 -18.857 1.00 25.68 131 VAL A C 1
ATOM 1090 O O . VAL A 1 134 ? -24.996 -11.145 -19.894 1.00 23.88 131 VAL A O 1
ATOM 1094 N N . ILE A 1 135 ? -23.375 -12.166 -18.711 1.00 27.20 132 ILE A N 1
ATOM 1095 C CA . ILE A 1 135 ? -23.138 -13.162 -19.753 1.00 27.56 132 ILE A CA 1
ATOM 1096 C C . ILE A 1 135 ? -24.385 -14.012 -19.960 1.00 27.65 132 ILE A C 1
ATOM 1097 O O . ILE A 1 135 ? -24.761 -14.334 -21.096 1.00 28.18 132 ILE A O 1
ATOM 1102 N N . TYR A 1 136 ? -25.047 -14.380 -18.866 1.00 26.82 133 TYR A N 1
ATOM 1103 C CA . TYR A 1 136 ? -26.287 -15.142 -18.960 1.00 29.41 133 TYR A CA 1
ATOM 1104 C C . TYR A 1 136 ? -27.335 -14.393 -19.776 1.00 29.03 133 TYR A C 1
ATOM 1105 O O . TYR A 1 136 ? -27.942 -14.955 -20.699 1.00 31.44 133 TYR A O 1
ATOM 1114 N N . LEU A 1 137 ? -27.558 -13.117 -19.452 1.00 29.06 134 LEU A N 1
ATOM 1115 C CA . LEU A 1 137 ? -28.568 -12.335 -20.165 1.00 30.76 134 LEU A CA 1
ATOM 1116 C C . LEU A 1 137 ? -28.259 -12.252 -21.652 1.00 30.98 134 LEU A C 1
ATOM 1117 O O . LEU A 1 137 ? -29.156 -12.392 -22.492 1.00 31.16 134 LEU A O 1
ATOM 1122 N N . ILE A 1 138 ? -26.993 -12.022 -21.996 1.00 26.14 135 ILE A N 1
ATOM 1123 C CA . ILE A 1 138 ? -26.616 -11.948 -23.405 1.00 25.81 135 ILE A CA 1
ATOM 1124 C C . ILE A 1 138 ? -26.848 -13.286 -24.087 1.00 29.37 135 ILE A C 1
ATOM 1125 O O . ILE A 1 138 ? -27.348 -13.346 -25.219 1.00 30.69 135 ILE A O 1
ATOM 1130 N N . ASN A 1 139 ? -26.477 -14.383 -23.417 1.00 28.63 136 ASN A N 1
ATOM 1131 C CA A ASN A 1 139 ? -26.684 -15.714 -23.976 0.25 29.50 136 ASN A CA 1
ATOM 1132 C CA B ASN A 1 139 ? -26.684 -15.714 -23.976 0.25 29.50 136 ASN A CA 1
ATOM 1133 C CA C ASN A 1 139 ? -26.679 -15.708 -23.985 0.50 29.37 136 ASN A CA 1
ATOM 1134 C C . ASN A 1 139 ? -28.160 -15.987 -24.247 1.00 33.77 136 ASN A C 1
ATOM 1135 O O . ASN A 1 139 ? -28.489 -16.734 -25.175 1.00 34.30 136 ASN A O 1
ATOM 1148 N N . GLN A 1 140 ? -29.045 -15.401 -23.445 1.00 31.75 137 GLN A N 1
ATOM 1149 C CA . GLN A 1 140 ? -30.479 -15.598 -23.596 1.00 37.07 137 GLN A CA 1
ATOM 1150 C C . GLN A 1 140 ? -31.105 -14.642 -24.603 1.00 40.17 137 GLN A C 1
ATOM 1151 O O . GLN A 1 140 ? -32.329 -14.645 -24.758 1.00 45.78 137 GLN A O 1
ATOM 1157 N N . GLY A 1 141 ? -30.299 -13.834 -25.288 1.00 42.61 138 GLY A N 1
ATOM 1158 C CA . GLY A 1 141 ? -30.819 -12.876 -26.243 1.00 43.41 138 GLY A CA 1
ATOM 1159 C C . GLY A 1 141 ? -31.405 -11.625 -25.633 1.00 48.26 138 GLY A C 1
ATOM 1160 O O . GLY A 1 141 ? -32.208 -10.948 -26.282 1.00 50.72 138 GLY A O 1
ATOM 1161 N N . ILE A 1 142 ? -31.024 -11.294 -24.403 1.00 41.58 139 ILE A N 1
ATOM 1162 C CA . ILE A 1 142 ? -31.568 -10.159 -23.668 1.00 38.08 139 ILE A CA 1
ATOM 1163 C C . ILE A 1 142 ? -30.474 -9.110 -23.530 1.00 37.25 139 ILE A C 1
ATOM 1164 O O . ILE A 1 142 ? -29.376 -9.413 -23.049 1.00 34.08 139 ILE A O 1
ATOM 1169 N N . ASN A 1 143 ? -30.771 -7.888 -23.944 1.00 36.58 140 ASN A N 1
ATOM 1170 C CA . ASN A 1 143 ? -29.821 -6.797 -23.784 1.00 42.14 140 ASN A CA 1
ATOM 1171 C C . ASN A 1 143 ? -29.707 -6.454 -22.306 1.00 26.53 140 ASN A C 1
ATOM 1172 O O . ASN A 1 143 ? -30.698 -6.009 -21.713 1.00 29.80 140 ASN A O 1
ATOM 1177 N N . PRO A 1 144 ? -28.542 -6.629 -21.671 1.00 27.06 141 PRO A N 1
ATOM 1178 C CA . PRO A 1 144 ? -28.465 -6.387 -20.218 1.00 25.72 141 PRO A CA 1
ATOM 1179 C C . PRO A 1 144 ? -28.671 -4.933 -19.838 1.00 27.45 141 PRO A C 1
ATOM 1180 O O . PRO A 1 144 ? -29.129 -4.659 -18.727 1.00 27.70 141 PRO A O 1
ATOM 1184 N N . LEU A 1 145 ? -28.370 -3.989 -20.736 1.00 31.28 142 LEU A N 1
ATOM 1185 C CA . LEU A 1 145 ? -28.516 -2.569 -20.421 1.00 33.60 142 LEU A CA 1
ATOM 1186 C C . LEU A 1 145 ? -29.969 -2.148 -20.254 1.00 33.31 142 LEU A C 1
ATOM 1187 O O . LEU A 1 145 ? -30.233 -1.128 -19.611 1.00 40.45 142 LEU A O 1
ATOM 1192 N N . THR A 1 146 ? -30.908 -2.890 -20.831 1.00 34.81 143 THR A N 1
ATOM 1193 C CA . THR A 1 146 ? -32.311 -2.508 -20.826 1.00 43.56 143 THR A CA 1
ATOM 1194 C C . THR A 1 146 ? -33.136 -3.298 -19.819 1.00 45.96 143 THR A C 1
ATOM 1195 O O . THR A 1 146 ? -34.338 -3.055 -19.696 1.00 47.42 143 THR A O 1
ATOM 1199 N N . VAL A 1 147 ? -32.516 -4.224 -19.086 1.00 41.13 144 VAL A N 1
ATOM 1200 C CA . VAL A 1 147 ? -33.229 -5.018 -18.092 1.00 37.92 144 VAL A CA 1
ATOM 1201 C C . VAL A 1 147 ? -33.605 -4.135 -16.911 1.00 42.33 144 VAL A C 1
ATOM 1202 O O . VAL A 1 147 ? -32.781 -3.361 -16.406 1.00 41.09 144 VAL A O 1
ATOM 1206 N N . GLU A 1 148 ? -34.857 -4.248 -16.461 1.00 45.71 145 GLU A N 1
ATOM 1207 C CA . GLU A 1 148 ? -35.268 -3.505 -15.281 1.00 57.41 145 GLU A CA 1
ATOM 1208 C C . GLU A 1 148 ? -34.803 -4.227 -14.017 1.00 51.99 145 GLU A C 1
ATOM 1209 O O . GLU A 1 148 ? -34.763 -5.459 -13.984 1.00 50.53 145 GLU A O 1
ATOM 1215 N N . PRO A 1 149 ? -34.419 -3.489 -12.978 1.00 53.18 146 PRO A N 1
ATOM 1216 C CA . PRO A 1 149 ? -34.004 -4.138 -11.730 1.00 52.05 146 PRO A CA 1
ATOM 1217 C C . PRO A 1 149 ? -35.163 -4.865 -11.066 1.00 52.91 146 PRO A C 1
ATOM 1218 O O . PRO A 1 149 ? -36.320 -4.448 -11.148 1.00 54.58 146 PRO A O 1
ATOM 1222 N N . GLN A 1 150 ? -34.836 -5.973 -10.400 1.00 35.52 147 GLN A N 1
ATOM 1223 C CA . GLN A 1 150 ? -35.827 -6.839 -9.778 1.00 37.05 147 GLN A CA 1
ATOM 1224 C C . GLN A 1 150 ? -35.397 -7.146 -8.355 1.00 24.14 147 GLN A C 1
ATOM 1225 O O . GLN A 1 150 ? -34.206 -7.307 -8.084 1.00 25.37 147 GLN A O 1
ATOM 1231 N N . LEU A 1 151 ? -36.367 -7.218 -7.448 1.00 26.07 148 LEU A N 1
ATOM 1232 C CA . LEU A 1 151 ? -36.112 -7.745 -6.113 1.00 23.71 148 LEU A CA 1
ATOM 1233 C C . LEU A 1 151 ? -36.140 -9.267 -6.193 1.00 23.74 148 LEU A C 1
ATOM 1234 O O . LEU A 1 151 ? -37.180 -9.855 -6.496 1.00 28.19 148 LEU A O 1
ATOM 1239 N N . VAL A 1 152 ? -35.010 -9.908 -5.927 1.00 23.55 149 VAL A N 1
ATOM 1240 C CA . VAL A 1 152 ? -34.921 -11.353 -6.063 1.00 22.41 149 VAL A CA 1
ATOM 1241 C C . VAL A 1 152 ? -34.455 -11.933 -4.735 1.00 23.65 149 VAL A C 1
ATOM 1242 O O . VAL A 1 152 ? -33.851 -11.249 -3.907 1.00 24.38 149 VAL A O 1
ATOM 1246 N N . GLU A 1 153 ? -34.767 -13.209 -4.526 1.00 19.73 150 GLU A N 1
ATOM 1247 C CA . GLU A 1 153 ? -34.296 -13.940 -3.352 1.00 24.28 150 GLU A CA 1
ATOM 1248 C C . GLU A 1 153 ? -32.978 -14.626 -3.703 1.00 20.61 150 GLU A C 1
ATOM 1249 O O . GLU A 1 153 ? -32.936 -15.454 -4.616 1.00 21.37 150 GLU A O 1
ATOM 1255 N N . LYS A 1 154 ? -31.901 -14.282 -2.995 1.00 16.78 151 LYS A N 1
ATOM 1256 C CA . LYS A 1 154 ? -30.595 -14.830 -3.322 1.00 18.94 151 LYS A CA 1
ATOM 1257 C C . LYS A 1 154 ? -29.856 -15.247 -2.061 1.00 16.43 151 LYS A C 1
ATOM 1258 O O . LYS A 1 154 ? -29.980 -14.618 -1.004 1.00 18.27 151 LYS A O 1
ATOM 1264 N N . ILE A 1 155 ? -29.055 -16.293 -2.209 1.00 16.36 152 ILE A N 1
ATOM 1265 C CA . ILE A 1 155 ? -28.007 -16.612 -1.249 1.00 15.82 152 ILE A CA 1
ATOM 1266 C C . ILE A 1 155 ? -26.776 -15.852 -1.698 1.00 16.88 152 ILE A C 1
ATOM 1267 O O . ILE A 1 155 ? -26.350 -15.981 -2.851 1.00 19.45 152 ILE A O 1
ATOM 1272 N N . ILE A 1 156 ? -26.218 -15.047 -0.806 1.00 15.54 153 ILE A N 1
ATOM 1273 C CA . ILE A 1 156 ? -25.015 -14.286 -1.103 1.00 18.62 153 ILE A CA 1
ATOM 1274 C C . ILE A 1 156 ? -23.837 -15.027 -0.494 1.00 20.97 153 ILE A C 1
ATOM 1275 O O . ILE A 1 156 ? -23.891 -15.453 0.663 1.00 15.93 153 ILE A O 1
ATOM 1280 N N . PHE A 1 157 ? -22.772 -15.161 -1.276 1.00 19.24 154 PHE A N 1
ATOM 1281 C CA . PHE A 1 157 ? -21.569 -15.891 -0.910 1.00 15.73 154 PHE A CA 1
ATOM 1282 C C . PHE A 1 157 ? -20.418 -14.891 -0.836 1.00 14.56 154 PHE A C 1
ATOM 1283 O O . PHE A 1 157 ? -20.240 -14.086 -1.749 1.00 17.20 154 PHE A O 1
ATOM 1291 N N . PHE A 1 158 ? -19.646 -14.929 0.250 1.00 17.23 155 PHE A N 1
ATOM 1292 C CA . PHE A 1 158 ? -18.386 -14.192 0.340 1.00 17.91 155 PHE A CA 1
ATOM 1293 C C . PHE A 1 158 ? -17.333 -15.148 0.865 1.00 17.16 155 PHE A C 1
ATOM 1294 O O . PHE A 1 158 ? -17.568 -15.830 1.864 1.00 14.67 155 PHE A O 1
ATOM 1302 N N . SER A 1 159 ? -16.182 -15.205 0.198 1.00 17.70 156 SER A N 1
ATOM 1303 C CA . SER A 1 159 ? -15.059 -15.968 0.720 1.00 16.86 156 SER A CA 1
ATOM 1304 C C . SER A 1 159 ? -13.796 -15.141 0.561 1.00 21.30 156 SER A C 1
ATOM 1305 O O . SER A 1 159 ? -13.649 -14.414 -0.419 1.00 25.52 156 SER A O 1
ATOM 1308 N N . ASP A 1 160 ? -12.883 -15.236 1.527 1.00 17.08 157 ASP A N 1
ATOM 1309 C CA . ASP A 1 160 ? -11.629 -14.502 1.394 1.00 17.41 157 ASP A CA 1
ATOM 1310 C C . ASP A 1 160 ? -10.521 -15.259 2.109 1.00 18.46 157 ASP A C 1
ATOM 1311 O O . ASP A 1 160 ? -10.746 -16.308 2.719 1.00 18.78 157 ASP A O 1
ATOM 1316 N N . ILE A 1 161 ? -9.325 -14.701 2.041 1.00 15.82 158 ILE A N 1
ATOM 1317 C CA . ILE A 1 161 ? -8.106 -15.415 2.401 1.00 17.92 158 ILE A CA 1
ATOM 1318 C C . ILE A 1 161 ? -7.746 -15.125 3.849 1.00 20.31 158 ILE A C 1
ATOM 1319 O O . ILE A 1 161 ? -7.662 -13.959 4.256 1.00 20.03 158 ILE A O 1
ATOM 1324 N N . LEU A 1 162 ? -7.498 -16.187 4.622 1.00 17.10 159 LEU A N 1
ATOM 1325 C CA . LEU A 1 162 ? -7.114 -16.034 6.020 1.00 18.21 159 LEU A CA 1
ATOM 1326 C C . LEU A 1 162 ? -5.747 -15.376 6.135 1.00 21.66 159 LEU A C 1
ATOM 1327 O O . LEU A 1 162 ? -4.812 -15.727 5.409 1.00 20.92 159 LEU A O 1
ATOM 1332 N N . ALA A 1 163 ? -5.631 -14.426 7.072 1.00 21.82 160 ALA A N 1
ATOM 1333 C CA . ALA A 1 163 ? -4.376 -13.718 7.339 1.00 22.68 160 ALA A CA 1
ATOM 1334 C C . ALA A 1 163 ? -3.818 -13.050 6.084 1.00 25.22 160 ALA A C 1
ATOM 1335 O O . ALA A 1 163 ? -2.601 -12.973 5.894 1.00 22.36 160 ALA A O 1
ATOM 1337 N N . PHE A 1 164 ? -4.696 -12.570 5.206 1.00 22.79 161 PHE A N 1
ATOM 1338 C CA . PHE A 1 164 ? -4.205 -11.986 3.961 1.00 23.24 161 PHE A CA 1
ATOM 1339 C C . PHE A 1 164 ? -3.324 -10.767 4.216 1.00 23.79 161 PHE A C 1
ATOM 1340 O O . PHE A 1 164 ? -2.389 -10.509 3.447 1.00 24.45 161 PHE A O 1
ATOM 1348 N N . SER A 1 165 ? -3.590 -10.015 5.290 1.00 23.38 162 SER A N 1
ATOM 1349 C CA A SER A 1 165 ? -2.731 -8.879 5.611 0.70 29.59 162 SER A CA 1
ATOM 1350 C CA B SER A 1 165 ? -2.738 -8.880 5.628 0.30 29.43 162 SER A CA 1
ATOM 1351 C C . SER A 1 165 ? -1.305 -9.328 5.889 1.00 28.69 162 SER A C 1
ATOM 1352 O O . SER A 1 165 ? -0.351 -8.633 5.527 1.00 30.19 162 SER A O 1
ATOM 1357 N N . THR A 1 166 ? -1.135 -10.487 6.522 1.00 28.13 163 THR A N 1
ATOM 1358 C CA . THR A 1 166 ? 0.217 -10.976 6.782 1.00 29.51 163 THR A CA 1
ATOM 1359 C C . THR A 1 166 ? 0.892 -11.415 5.488 1.00 26.80 163 THR A C 1
ATOM 1360 O O . THR A 1 166 ? 2.083 -11.153 5.276 1.00 27.66 163 THR A O 1
ATOM 1364 N N . LEU A 1 167 ? 0.143 -12.093 4.617 1.00 26.21 164 LEU A N 1
ATOM 1365 C CA . LEU A 1 167 ? 0.695 -12.523 3.338 1.00 22.98 164 LEU A CA 1
ATOM 1366 C C . LEU A 1 167 ? 1.142 -11.334 2.496 1.00 27.22 164 LEU A C 1
ATOM 1367 O O . LEU A 1 167 ? 2.231 -11.356 1.909 1.00 28.17 164 LEU A O 1
ATOM 1372 N N . THR A 1 168 ? 0.318 -10.282 2.428 1.00 25.01 165 THR A N 1
ATOM 1373 C CA . THR A 1 168 ? 0.702 -9.109 1.644 1.00 28.04 165 THR A CA 1
ATOM 1374 C C . THR A 1 168 ? 1.855 -8.358 2.286 1.00 32.76 165 THR A C 1
ATOM 1375 O O . THR A 1 168 ? 2.655 -7.733 1.579 1.00 36.93 165 THR A O 1
ATOM 1379 N N . GLU A 1 169 ? 1.962 -8.406 3.613 1.00 34.05 166 GLU A N 1
ATOM 1380 C CA . GLU A 1 169 ? 3.063 -7.727 4.286 1.00 31.95 166 GLU A CA 1
ATOM 1381 C C . GLU A 1 169 ? 4.395 -8.432 4.069 1.00 34.77 166 GLU A C 1
ATOM 1382 O O . GLU A 1 169 ? 5.433 -7.769 3.974 1.00 39.06 166 GLU A O 1
ATOM 1388 N N . LYS A 1 170 ? 4.395 -9.761 3.989 1.00 27.29 167 LYS A N 1
ATOM 1389 C CA . LYS A 1 170 ? 5.637 -10.520 3.956 1.00 29.43 167 LYS A CA 1
ATOM 1390 C C . LYS A 1 170 ? 6.010 -11.054 2.576 1.00 25.87 167 LYS A C 1
ATOM 1391 O O . LYS A 1 170 ? 7.175 -11.410 2.369 1.00 30.70 167 LYS A O 1
ATOM 1397 N N . LEU A 1 171 ? 5.072 -11.127 1.636 1.00 23.10 168 LEU A N 1
ATOM 1398 C CA . LEU A 1 171 ? 5.443 -11.749 0.370 1.00 22.61 168 LEU A CA 1
ATOM 1399 C C . LEU A 1 171 ? 5.724 -10.696 -0.697 1.00 25.51 168 LEU A C 1
ATOM 1400 O O . LEU A 1 171 ? 5.149 -9.607 -0.663 1.00 28.45 168 LEU A O 1
ATOM 1405 N N . PRO A 1 172 ? 6.613 -10.969 -1.650 1.00 24.30 169 PRO A N 1
ATOM 1406 C CA . PRO A 1 172 ? 6.773 -10.052 -2.784 1.00 23.30 169 PRO A CA 1
ATOM 1407 C C . PRO A 1 172 ? 5.509 -10.028 -3.630 1.00 21.78 169 PRO A C 1
ATOM 1408 O O . PRO A 1 172 ? 4.753 -10.997 -3.690 1.00 20.70 169 PRO A O 1
ATOM 1412 N N . VAL A 1 173 ? 5.306 -8.891 -4.304 1.00 21.88 170 VAL A N 1
ATOM 1413 C CA A VAL A 1 173 ? 4.048 -8.668 -5.017 0.50 20.68 170 VAL A CA 1
ATOM 1414 C CA B VAL A 1 173 ? 4.068 -8.646 -5.050 0.50 23.87 170 VAL A CA 1
ATOM 1415 C C . VAL A 1 173 ? 3.776 -9.784 -6.012 1.00 19.90 170 VAL A C 1
ATOM 1416 O O . VAL A 1 173 ? 2.646 -10.278 -6.113 1.00 18.74 170 VAL A O 1
ATOM 1423 N N . ASN A 1 174 ? 4.788 -10.229 -6.766 1.00 24.56 171 ASN A N 1
ATOM 1424 C CA A ASN A 1 174 ? 4.542 -11.255 -7.774 0.28 24.93 171 ASN A CA 1
ATOM 1425 C CA B ASN A 1 174 ? 4.539 -11.252 -7.771 0.72 24.20 171 ASN A CA 1
ATOM 1426 C C . ASN A 1 174 ? 4.053 -12.549 -7.137 1.00 23.43 171 ASN A C 1
ATOM 1427 O O . ASN A 1 174 ? 3.216 -13.253 -7.719 1.00 19.98 171 ASN A O 1
ATOM 1436 N N . GLU A 1 175 ? 4.531 -12.858 -5.926 1.00 19.71 172 GLU A N 1
ATOM 1437 C CA . GLU A 1 175 ? 4.096 -14.077 -5.251 1.00 20.12 172 GLU A CA 1
ATOM 1438 C C . GLU A 1 175 ? 2.680 -13.940 -4.706 1.00 17.97 172 GLU A C 1
ATOM 1439 O O . GLU A 1 175 ? 1.924 -14.918 -4.680 1.00 19.49 172 GLU A O 1
ATOM 1445 N N . VAL A 1 176 ? 2.305 -12.745 -4.246 1.00 17.94 173 VAL A N 1
ATOM 1446 C CA . VAL A 1 176 ? 0.928 -12.531 -3.803 1.00 16.94 173 VAL A CA 1
ATOM 1447 C C . VAL A 1 176 ? -0.028 -12.706 -4.976 1.00 16.04 173 VAL A C 1
ATOM 1448 O O . VAL A 1 176 ? -1.103 -13.304 -4.842 1.00 17.19 173 VAL A O 1
ATOM 1452 N N . VAL A 1 177 ? 0.349 -12.180 -6.142 1.00 17.30 174 VAL A N 1
ATOM 1453 C CA . VAL A 1 177 ? -0.520 -12.244 -7.313 1.00 17.33 174 VAL A CA 1
ATOM 1454 C C . VAL A 1 177 ? -0.750 -13.691 -7.739 1.00 17.01 174 VAL A C 1
ATOM 1455 O O . VAL A 1 177 ? -1.880 -14.089 -8.038 1.00 17.37 174 VAL A O 1
ATOM 1459 N N . ILE A 1 178 ? 0.315 -14.495 -7.792 1.00 16.84 175 ILE A N 1
ATOM 1460 C CA . ILE A 1 178 ? 0.159 -15.911 -8.119 1.00 19.82 175 ILE A CA 1
ATOM 1461 C C . ILE A 1 178 ? -0.794 -16.575 -7.141 1.00 19.26 175 ILE A C 1
ATOM 1462 O O . ILE A 1 178 ? -1.679 -17.354 -7.529 1.00 17.68 175 ILE A O 1
ATOM 1467 N N . LEU A 1 179 ? -0.638 -16.264 -5.856 1.00 19.80 176 LEU A N 1
ATOM 1468 C CA . LEU A 1 179 ? -1.465 -16.895 -4.840 1.00 14.94 176 LEU A CA 1
ATOM 1469 C C . LEU A 1 179 ? -2.923 -16.471 -4.968 1.00 15.89 176 LEU A C 1
ATOM 1470 O O . LEU A 1 179 ? -3.829 -17.307 -4.872 1.00 17.31 176 LEU A O 1
ATOM 1475 N N . VAL A 1 180 ? -3.174 -15.178 -5.178 1.00 15.22 177 VAL A N 1
ATOM 1476 C CA . VAL A 1 180 ? -4.554 -14.714 -5.266 1.00 15.91 177 VAL A CA 1
ATOM 1477 C C . VAL A 1 180 ? -5.211 -15.229 -6.540 1.00 16.86 177 VAL A C 1
ATOM 1478 O O . VAL A 1 180 ? -6.377 -15.643 -6.527 1.00 14.95 177 VAL A O 1
ATOM 1482 N N . ASN A 1 181 ? -4.474 -15.237 -7.661 1.00 16.98 178 ASN A N 1
ATOM 1483 C CA . ASN A 1 181 ? -5.036 -15.803 -8.892 1.00 16.97 178 ASN A CA 1
ATOM 1484 C C . ASN A 1 181 ? -5.430 -17.265 -8.710 1.00 15.92 178 ASN A C 1
ATOM 1485 O O . ASN A 1 181 ? -6.445 -17.716 -9.258 1.00 18.29 178 ASN A O 1
ATOM 1490 N N . ARG A 1 182 ? -4.620 -18.035 -7.980 1.00 15.96 179 ARG A N 1
ATOM 1491 C CA . ARG A 1 182 ? -4.935 -19.446 -7.784 1.00 15.25 179 ARG A CA 1
ATOM 1492 C C . ARG A 1 182 ? -6.198 -19.595 -6.952 1.00 15.01 179 ARG A C 1
ATOM 1493 O O . ARG A 1 182 ? -7.078 -20.406 -7.266 1.00 18.00 179 ARG A O 1
ATOM 1501 N N . TYR A 1 183 ? -6.292 -18.802 -5.888 1.00 15.93 180 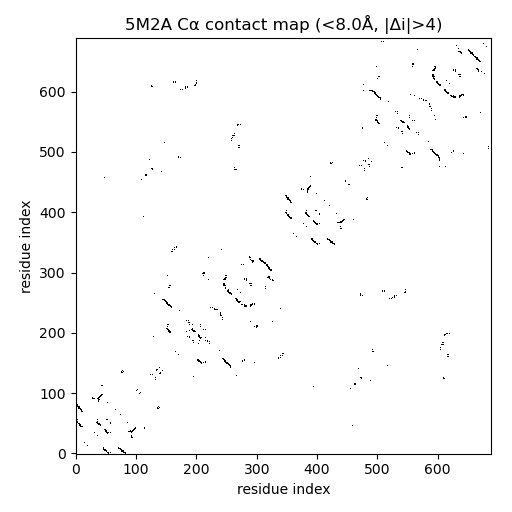TYR A N 1
ATOM 1502 C CA . TYR A 1 183 ? -7.483 -18.769 -5.045 1.00 16.36 180 TYR A CA 1
ATOM 1503 C C . TYR A 1 183 ? -8.718 -18.385 -5.850 1.00 18.08 180 TYR A C 1
ATOM 1504 O O . TYR A 1 183 ? -9.752 -19.062 -5.794 1.00 17.13 180 TYR A O 1
ATOM 1513 N N . PHE A 1 184 ? -8.627 -17.297 -6.621 1.00 14.59 181 PHE A N 1
ATOM 1514 C CA . PHE A 1 184 ? -9.752 -16.918 -7.480 1.00 17.12 181 PHE A CA 1
ATOM 1515 C C . PHE A 1 184 ? -10.107 -18.010 -8.483 1.00 17.78 181 PHE A C 1
ATOM 1516 O O . PHE A 1 184 ? -11.293 -18.269 -8.730 1.00 18.25 181 PHE A O 1
ATOM 1524 N N . SER A 1 185 ? -9.097 -18.620 -9.123 1.00 17.03 182 SER A N 1
ATOM 1525 C CA A SER A 1 185 ? -9.369 -19.669 -10.100 0.70 17.57 182 SER A CA 1
ATOM 1526 C CA B SER A 1 185 ? -9.368 -19.671 -10.101 0.30 17.77 182 SER A CA 1
ATOM 1527 C C . SER A 1 185 ? -10.149 -20.815 -9.472 1.00 19.34 182 SER A C 1
ATOM 1528 O O . SER A 1 185 ? -11.109 -21.324 -10.064 1.00 19.93 182 SER A O 1
ATOM 1533 N N . ILE A 1 186 ? -9.749 -21.231 -8.275 1.00 17.60 183 ILE A N 1
ATOM 1534 C CA . ILE A 1 186 ? -10.415 -22.340 -7.599 1.00 15.32 183 ILE A CA 1
ATOM 1535 C C . ILE A 1 186 ? -11.840 -21.959 -7.237 1.00 15.43 183 ILE A C 1
ATOM 1536 O O . ILE A 1 186 ? -12.784 -22.706 -7.498 1.00 15.82 183 ILE A O 1
ATOM 1541 N N . CYS A 1 187 ? -12.013 -20.790 -6.622 1.00 18.08 184 CYS A N 1
ATOM 1542 C CA . CYS A 1 187 ? -13.351 -20.376 -6.213 1.00 18.09 184 CYS A CA 1
ATOM 1543 C C . CYS A 1 187 ? -14.273 -20.255 -7.409 1.00 15.25 184 CYS A C 1
ATOM 1544 O O . CYS A 1 187 ? -15.392 -20.777 -7.400 1.00 15.92 184 CYS A O 1
ATOM 1547 N N . THR A 1 188 ? -13.816 -19.576 -8.458 1.00 16.32 185 THR A N 1
ATOM 1548 C CA . THR A 1 188 ? -14.675 -19.356 -9.619 1.00 20.01 185 THR A CA 1
ATOM 1549 C C . THR A 1 188 ? -15.082 -20.671 -10.278 1.00 20.99 185 THR A C 1
ATOM 1550 O O . THR A 1 188 ? -16.247 -20.857 -10.671 1.00 19.41 185 THR A O 1
ATOM 1554 N N . ARG A 1 189 ? -14.129 -21.590 -10.444 1.00 18.16 186 ARG A N 1
ATOM 1555 C CA . ARG A 1 189 ? -14.451 -22.865 -11.074 1.00 19.51 186 ARG A CA 1
ATOM 1556 C C . ARG A 1 189 ? -15.538 -23.599 -10.303 1.00 16.95 186 ARG A C 1
ATOM 1557 O O . ARG A 1 189 ? -16.508 -24.097 -10.888 1.00 18.85 186 ARG A O 1
ATOM 1565 N N . ILE A 1 190 ? -15.402 -23.653 -8.982 1.00 17.02 187 ILE A N 1
ATOM 1566 C CA . ILE A 1 190 ? -16.303 -24.463 -8.177 1.00 18.63 187 ILE A CA 1
ATOM 1567 C C . ILE A 1 190 ? -17.665 -23.795 -8.063 1.00 16.71 187 ILE A C 1
ATOM 1568 O O . ILE A 1 190 ? -18.693 -24.455 -8.217 1.00 18.46 187 ILE A O 1
ATOM 1573 N N . ILE A 1 191 ? -17.687 -22.485 -7.786 1.00 16.93 188 ILE A N 1
ATOM 1574 C CA . ILE A 1 191 ? -18.949 -21.737 -7.761 1.00 14.69 188 ILE A CA 1
ATOM 1575 C C . ILE A 1 191 ? -19.715 -21.978 -9.056 1.00 14.59 188 ILE A C 1
ATOM 1576 O O . ILE A 1 191 ? -20.920 -22.258 -9.052 1.00 17.27 188 ILE A O 1
ATOM 1581 N N . SER A 1 192 ? -19.021 -21.856 -10.194 1.00 15.86 189 SER A N 1
ATOM 1582 C CA . SER A 1 192 ? -19.681 -21.970 -11.493 1.00 16.96 189 SER A CA 1
ATOM 1583 C C . SER A 1 192 ? -20.113 -23.404 -11.782 1.00 23.71 189 SER A C 1
ATOM 1584 O O . SER A 1 192 ? -21.133 -23.631 -12.447 1.00 21.47 189 SER A O 1
ATOM 1587 N N . ALA A 1 193 ? -19.352 -24.385 -11.292 1.00 22.91 190 ALA A N 1
ATOM 1588 C CA . ALA A 1 193 ? -19.747 -25.781 -11.462 1.00 24.37 190 ALA A CA 1
ATOM 1589 C C . ALA A 1 193 ? -21.052 -26.085 -10.741 1.00 24.39 190 ALA A C 1
ATOM 1590 O O . ALA A 1 193 ? -21.839 -26.919 -11.207 1.00 21.89 190 ALA A O 1
ATOM 1592 N N . TYR A 1 194 ? -21.297 -25.429 -9.610 1.00 18.87 191 TYR A N 1
ATOM 1593 C CA . TYR A 1 194 ? -22.521 -25.639 -8.855 1.00 17.65 191 TYR A CA 1
ATOM 1594 C C . TYR A 1 194 ? -23.644 -24.700 -9.289 1.00 24.38 191 TYR A C 1
ATOM 1595 O O . TYR A 1 194 ? -24.690 -24.667 -8.639 1.00 20.94 191 TYR A O 1
ATOM 1604 N N . GLY A 1 195 ? -23.447 -23.936 -10.364 1.00 24.83 192 GLY A N 1
ATOM 1605 C CA . GLY A 1 195 ? -24.480 -23.072 -10.883 1.00 28.99 192 GLY A CA 1
ATOM 1606 C C . GLY A 1 195 ? -24.565 -21.705 -10.244 1.00 23.35 192 GLY A C 1
ATOM 1607 O O . GLY A 1 195 ? -25.486 -20.951 -10.573 1.00 22.58 192 GLY A O 1
ATOM 1608 N N . GLY A 1 196 ? -23.652 -21.368 -9.337 1.00 17.55 193 GLY A N 1
ATOM 1609 C CA . GLY A 1 196 ? -23.600 -20.026 -8.795 1.00 17.89 193 GLY A CA 1
ATOM 1610 C C . GLY A 1 196 ? -23.091 -19.030 -9.817 1.00 23.36 193 GLY A C 1
ATOM 1611 O O . GLY A 1 196 ? -22.546 -19.391 -10.866 1.00 20.68 193 GLY A O 1
ATOM 1612 N N . GLU A 1 197 ? -23.299 -17.747 -9.518 1.00 19.78 194 GLU A N 1
ATOM 1613 C CA . GLU A 1 197 ? -22.875 -16.662 -10.397 1.00 19.11 194 GLU A CA 1
ATOM 1614 C C . GLU A 1 197 ? -21.884 -15.791 -9.643 1.00 18.38 194 GLU A C 1
ATOM 1615 O O . GLU A 1 197 ? -22.265 -15.093 -8.698 1.00 20.49 194 GLU A O 1
ATOM 1621 N N . VAL A 1 198 ? -20.612 -15.841 -10.042 1.00 17.95 195 VAL A N 1
ATOM 1622 C CA . VAL A 1 198 ? -19.644 -14.894 -9.500 1.00 17.30 195 VAL A CA 1
ATOM 1623 C C . VAL A 1 198 ? -20.061 -13.486 -9.903 1.00 19.51 195 VAL A C 1
ATOM 1624 O O . VAL A 1 198 ? -20.414 -13.234 -11.063 1.00 24.76 195 VAL A O 1
ATOM 1628 N N . THR A 1 199 ? -20.042 -12.562 -8.947 1.00 20.08 196 THR A N 1
ATOM 1629 C CA . THR A 1 199 ? -20.420 -11.181 -9.232 1.00 24.12 196 THR A CA 1
ATOM 1630 C C . THR A 1 199 ? -19.203 -10.275 -9.384 1.00 24.39 196 THR A C 1
ATOM 1631 O O . THR A 1 199 ? -19.121 -9.499 -10.341 1.00 26.03 196 THR A O 1
ATOM 1635 N N . LYS A 1 200 ? -18.236 -10.381 -8.476 1.00 18.61 197 LYS A N 1
ATOM 1636 C CA . LYS A 1 200 ? -17.027 -9.576 -8.593 1.00 17.74 197 LYS A CA 1
ATOM 1637 C C . LYS A 1 200 ? -16.002 -10.086 -7.595 1.00 17.56 197 LYS A C 1
ATOM 1638 O O . LYS A 1 200 ? -16.334 -10.831 -6.668 1.00 20.66 197 LYS A O 1
ATOM 1644 N N . PHE A 1 201 ? -14.755 -9.664 -7.801 1.00 18.93 198 PHE A N 1
ATOM 1645 C CA . PHE A 1 201 ? -13.677 -9.774 -6.823 1.00 19.57 198 PHE A CA 1
ATOM 1646 C C . PHE A 1 201 ? -13.486 -8.418 -6.149 1.00 24.33 198 PHE A C 1
ATOM 1647 O O . PHE A 1 201 ? -13.434 -7.384 -6.822 1.00 22.32 198 PHE A O 1
ATOM 1655 N N . ILE A 1 202 ? -13.408 -8.420 -4.819 1.00 18.38 199 ILE A N 1
ATOM 1656 C CA . ILE A 1 202 ? -13.158 -7.211 -4.036 1.00 20.00 199 ILE A CA 1
ATOM 1657 C C . ILE A 1 202 ? -11.935 -7.480 -3.165 1.00 21.56 199 ILE A C 1
ATOM 1658 O O . ILE A 1 202 ? -12.025 -8.208 -2.169 1.00 20.52 199 ILE A O 1
ATOM 1663 N N . GLY A 1 203 ? -10.799 -6.901 -3.525 1.00 21.45 200 GLY A N 1
ATOM 1664 C CA . GLY A 1 203 ? -9.587 -7.293 -2.823 1.00 23.32 200 GLY A CA 1
ATOM 1665 C C . GLY A 1 203 ? -9.357 -8.777 -3.023 1.00 28.86 200 GLY A C 1
ATOM 1666 O O . GLY A 1 203 ? -9.432 -9.299 -4.140 1.00 22.52 200 GLY A O 1
ATOM 1667 N N . ASP A 1 204 ? -9.103 -9.485 -1.927 1.00 20.56 201 ASP A N 1
ATOM 1668 C CA . ASP A 1 204 ? -8.936 -10.931 -1.974 1.00 19.24 201 ASP A CA 1
ATOM 1669 C C . ASP A 1 204 ? -10.252 -11.670 -1.809 1.00 20.03 201 ASP A C 1
ATOM 1670 O O . ASP A 1 204 ? -10.246 -12.894 -1.664 1.00 20.28 201 ASP A O 1
ATOM 1675 N N . CYS A 1 205 ? -11.372 -10.958 -1.841 1.00 20.95 202 CYS A N 1
ATOM 1676 C CA A CYS A 1 205 ? -12.685 -11.533 -1.573 0.63 20.50 202 CYS A CA 1
ATOM 1677 C CA B CYS A 1 205 ? -12.669 -11.548 -1.575 0.37 20.73 202 CYS A CA 1
ATOM 1678 C C . CYS A 1 205 ? -13.395 -11.897 -2.869 1.00 22.63 202 CYS A C 1
ATOM 1679 O O . CYS A 1 205 ? -13.378 -11.128 -3.834 1.00 20.59 202 CYS A O 1
ATOM 1684 N N . VAL A 1 206 ? -14.041 -13.062 -2.877 1.00 17.78 203 VAL A N 1
ATOM 1685 C CA . VAL A 1 206 ? -14.879 -13.504 -3.988 1.00 14.58 203 VAL A CA 1
ATOM 1686 C C . VAL A 1 206 ? -16.328 -13.321 -3.557 1.00 19.07 203 VAL A C 1
ATOM 1687 O O . VAL A 1 206 ? -16.740 -13.826 -2.504 1.00 18.54 203 VAL A O 1
ATOM 1691 N N . MET A 1 207 ? -17.101 -12.601 -4.363 1.00 19.38 204 MET A N 1
ATOM 1692 C CA . MET A 1 207 ? -18.520 -12.411 -4.112 1.00 21.09 204 MET A CA 1
ATOM 1693 C C . MET A 1 207 ? -19.323 -13.145 -5.174 1.00 19.00 204 MET A C 1
ATOM 1694 O O . MET A 1 207 ? -19.051 -13.002 -6.368 1.00 19.89 204 MET A O 1
ATOM 1699 N N . ALA A 1 208 ? -20.323 -13.910 -4.745 1.00 17.07 205 ALA A N 1
ATOM 1700 C CA . ALA A 1 208 ? -21.126 -14.692 -5.676 1.00 15.72 205 ALA A CA 1
ATOM 1701 C C . ALA A 1 208 ? -22.535 -14.825 -5.124 1.00 16.39 205 ALA A C 1
ATOM 1702 O O . ALA A 1 208 ? -22.796 -14.516 -3.961 1.00 17.44 205 ALA A O 1
ATOM 1704 N N . SER A 1 209 ? -23.465 -15.260 -5.979 1.00 14.01 206 SER A N 1
ATOM 1705 C CA . SER A 1 209 ? -24.810 -15.519 -5.499 1.00 19.03 206 SER A CA 1
ATOM 1706 C C . SER A 1 209 ? -25.297 -16.864 -6.017 1.00 21.74 206 SER A C 1
ATOM 1707 O O . SER A 1 209 ? -24.803 -17.396 -7.018 1.00 18.66 206 SER A O 1
ATOM 1710 N N . PHE A 1 210 ? -26.274 -17.403 -5.293 1.00 16.75 207 PHE A N 1
ATOM 1711 C CA . PHE A 1 210 ? -26.996 -18.612 -5.649 1.00 15.88 207 PHE A CA 1
ATOM 1712 C C . PHE A 1 210 ? -28.487 -18.317 -5.523 1.00 18.50 207 PHE A C 1
ATOM 1713 O O . PHE A 1 210 ? -28.892 -17.370 -4.845 1.00 18.84 207 PHE A O 1
ATOM 1721 N N . THR A 1 211 ? -29.311 -19.132 -6.173 1.00 16.70 208 THR A N 1
ATOM 1722 C CA . THR A 1 211 ? -30.745 -18.954 -6.008 1.00 20.33 208 THR A CA 1
ATOM 1723 C C . THR A 1 211 ? -31.229 -19.615 -4.724 1.00 20.81 208 THR A C 1
ATOM 1724 O O . THR A 1 211 ? -30.515 -20.379 -4.079 1.00 20.94 208 THR A O 1
ATOM 1728 N N . LYS A 1 212 ? -32.499 -19.369 -4.381 1.00 24.04 209 LYS A N 1
ATOM 1729 C CA . LYS A 1 212 ? -33.016 -20.007 -3.178 1.00 20.83 209 LYS A CA 1
ATOM 1730 C C . LYS A 1 212 ? -33.153 -21.513 -3.350 1.00 19.50 209 LYS A C 1
ATOM 1731 O O . LYS A 1 212 ? -33.228 -22.234 -2.352 1.00 26.98 209 LYS A O 1
ATOM 1737 N N . GLU A 1 213 ? -33.160 -22.004 -4.582 1.00 20.96 210 GLU A N 1
ATOM 1738 C CA . GLU A 1 213 ? -33.188 -23.438 -4.829 1.00 22.11 210 GLU A CA 1
ATOM 1739 C C . GLU A 1 213 ? -31.805 -24.077 -4.738 1.00 23.29 210 GLU A C 1
ATOM 1740 O O . GLU A 1 213 ? -31.695 -25.292 -4.913 1.00 23.88 210 GLU A O 1
ATOM 1746 N N . GLN A 1 214 ? -30.765 -23.295 -4.454 1.00 20.34 211 GLN A N 1
ATOM 1747 C CA . GLN A 1 214 ? -29.377 -23.750 -4.495 1.00 21.97 211 GLN A CA 1
ATOM 1748 C C . GLN A 1 214 ? -28.709 -23.716 -3.121 1.00 21.84 211 GLN A C 1
ATOM 1749 O O . GLN A 1 214 ? -27.485 -23.592 -3.023 1.00 21.85 211 GLN A O 1
ATOM 1755 N N . GLY A 1 215 ? -29.492 -23.869 -2.050 1.00 20.81 212 GLY A N 1
ATOM 1756 C CA . GLY A 1 215 ? -28.905 -23.844 -0.713 1.00 20.00 212 GLY A CA 1
ATOM 1757 C C . GLY A 1 215 ? -27.873 -24.937 -0.511 1.00 20.56 212 GLY A C 1
ATOM 1758 O O . GLY A 1 215 ? -26.768 -24.690 -0.018 1.00 20.12 212 GLY A O 1
ATOM 1759 N N . ASP A 1 216 ? -28.212 -26.166 -0.900 1.00 20.20 213 ASP A N 1
ATOM 1760 C CA . ASP A 1 216 ? -27.250 -27.247 -0.734 1.00 18.35 213 ASP A CA 1
ATOM 1761 C C . ASP A 1 216 ? -26.050 -27.048 -1.649 1.00 18.80 213 ASP A C 1
ATOM 1762 O O . ASP A 1 216 ? -24.913 -27.302 -1.247 1.00 19.01 213 ASP A O 1
ATOM 1767 N N . ALA A 1 217 ? -26.275 -26.573 -2.880 1.00 19.28 214 ALA A N 1
ATOM 1768 C CA . ALA A 1 217 ? -25.145 -26.287 -3.765 1.00 21.67 214 ALA A CA 1
ATOM 1769 C C . ALA A 1 217 ? -24.220 -25.231 -3.170 1.00 18.15 214 ALA A C 1
ATOM 1770 O O . ALA A 1 217 ? -22.993 -25.301 -3.340 1.00 18.68 214 ALA A O 1
ATOM 1772 N N . ALA A 1 218 ? -24.790 -24.236 -2.488 1.00 16.34 215 ALA A N 1
ATOM 1773 C CA . ALA A 1 218 ? -23.988 -23.196 -1.843 1.00 14.49 215 ALA A CA 1
ATOM 1774 C C . ALA A 1 218 ? -23.116 -23.764 -0.723 1.00 17.10 215 ALA A C 1
ATOM 1775 O O . ALA A 1 218 ? -21.948 -23.371 -0.567 1.00 17.43 215 ALA A O 1
ATOM 1777 N N . ILE A 1 219 ? -23.668 -24.668 0.083 1.00 18.49 216 ILE A N 1
ATOM 1778 C CA A ILE A 1 219 ? -22.884 -25.299 1.144 0.53 17.49 216 ILE A CA 1
ATOM 1779 C CA B ILE A 1 219 ? -22.862 -25.272 1.139 0.47 17.24 216 ILE A CA 1
ATOM 1780 C C . ILE A 1 219 ? -21.801 -26.186 0.538 1.00 17.83 216 ILE A C 1
ATOM 1781 O O . ILE A 1 219 ? -20.639 -26.152 0.953 1.00 16.08 216 ILE A O 1
ATOM 1790 N N . ARG A 1 220 ? -22.182 -27.004 -0.449 1.00 16.17 217 ARG A N 1
ATOM 1791 C CA . ARG A 1 220 ? -21.220 -27.894 -1.108 1.00 17.33 217 ARG A CA 1
ATOM 1792 C C . ARG A 1 220 ? -20.111 -27.106 -1.796 1.00 18.61 217 ARG A C 1
ATOM 1793 O O . ARG A 1 220 ? -18.937 -27.505 -1.763 1.00 20.20 217 ARG A O 1
ATOM 1801 N N . THR A 1 221 ? -20.471 -26.016 -2.471 1.00 20.36 218 THR A N 1
ATOM 1802 C CA . THR A 1 221 ? -19.467 -25.113 -3.015 1.00 19.07 218 THR A CA 1
ATOM 1803 C C . THR A 1 221 ? -18.450 -24.726 -1.952 1.00 17.85 218 THR A C 1
ATOM 1804 O O . THR A 1 221 ? -17.234 -24.838 -2.155 1.00 16.49 218 THR A O 1
ATOM 1808 N N . SER A 1 222 ? -18.945 -24.245 -0.815 1.00 15.44 219 SER A N 1
ATOM 1809 C CA . SER A 1 222 ? -18.069 -23.772 0.252 1.00 15.45 219 SER A CA 1
ATOM 1810 C C . SER A 1 222 ? -17.161 -24.885 0.758 1.00 14.44 219 SER A C 1
ATOM 1811 O O . SER A 1 222 ? -15.960 -24.678 0.977 1.00 16.94 219 SER A O 1
ATOM 1814 N N . LEU A 1 223 ? -17.730 -26.066 1.015 1.00 16.44 220 LEU A N 1
ATOM 1815 C CA . LEU A 1 223 ? -16.911 -27.176 1.504 1.00 17.65 220 LEU A CA 1
ATOM 1816 C C . LEU A 1 223 ? -15.911 -27.633 0.452 1.00 18.47 220 LEU A C 1
ATOM 1817 O O . LEU A 1 223 ? -14.773 -27.991 0.777 1.00 17.80 220 LEU A O 1
ATOM 1822 N N . ASP A 1 224 ? -16.320 -27.637 -0.813 1.00 18.40 221 ASP A N 1
ATOM 1823 C CA . ASP A 1 224 ? -15.401 -28.037 -1.874 1.00 18.08 221 ASP A CA 1
ATOM 1824 C C . ASP A 1 224 ? -14.236 -27.067 -1.989 1.00 18.77 221 ASP A C 1
ATOM 1825 O O . ASP A 1 224 ? -13.091 -27.487 -2.219 1.00 18.26 221 ASP A O 1
ATOM 1830 N N . ILE A 1 225 ? -14.501 -25.765 -1.842 1.00 15.96 222 ILE A N 1
ATOM 1831 C CA A ILE A 1 225 ? -13.424 -24.775 -1.818 0.50 17.27 222 ILE A CA 1
ATOM 1832 C CA B ILE A 1 225 ? -13.409 -24.798 -1.843 0.50 16.98 222 ILE A CA 1
ATOM 1833 C C . ILE A 1 225 ? -12.446 -25.087 -0.697 1.00 18.26 222 ILE A C 1
ATOM 1834 O O . ILE A 1 225 ? -11.225 -25.170 -0.902 1.00 15.32 222 ILE A O 1
ATOM 1843 N N . ILE A 1 226 ? -12.983 -25.232 0.513 1.00 18.35 223 ILE A N 1
ATOM 1844 C CA . ILE A 1 226 ? -12.144 -25.546 1.666 1.00 21.86 223 ILE A CA 1
ATOM 1845 C C . ILE A 1 226 ? -11.345 -26.814 1.411 1.00 23.02 223 ILE A C 1
ATOM 1846 O O . ILE A 1 226 ? -10.138 -26.880 1.692 1.00 18.37 223 ILE A O 1
ATOM 1851 N N . SER A 1 227 ? -12.004 -27.832 0.862 1.00 18.42 224 SER A N 1
ATOM 1852 C CA . SER A 1 227 ? -11.348 -29.112 0.624 1.00 17.97 224 SER A CA 1
ATOM 1853 C C . SER A 1 227 ? -10.224 -28.972 -0.391 1.00 19.10 224 SER A C 1
ATOM 1854 O O . SER A 1 227 ? -9.140 -29.536 -0.213 1.00 19.56 224 SER A O 1
ATOM 1857 N N . GLU A 1 228 ? -10.463 -28.214 -1.467 1.00 18.66 225 GLU A N 1
ATOM 1858 C CA . GLU A 1 228 ? -9.432 -28.070 -2.483 1.00 17.32 225 GLU A CA 1
ATOM 1859 C C . GLU A 1 228 ? -8.239 -27.294 -1.948 1.00 19.08 225 GLU A C 1
ATOM 1860 O O . GLU A 1 228 ? -7.090 -27.599 -2.294 1.00 18.54 225 GLU A O 1
ATOM 1866 N N . LEU A 1 229 ? -8.485 -26.285 -1.112 1.00 19.18 226 LEU A N 1
ATOM 1867 C CA . LEU A 1 229 ? -7.362 -25.570 -0.510 1.00 19.65 226 LEU A CA 1
ATOM 1868 C C . LEU A 1 229 ? -6.555 -26.477 0.407 1.00 20.06 226 LEU A C 1
ATOM 1869 O O . LEU A 1 229 ? -5.319 -26.403 0.437 1.00 17.76 226 LEU A O 1
ATOM 1874 N N . LYS A 1 230 ? -7.235 -27.308 1.199 1.00 18.69 227 LYS A N 1
ATOM 1875 C CA . LYS A 1 230 ? -6.519 -28.244 2.061 1.00 21.75 227 LYS A CA 1
ATOM 1876 C C . LYS A 1 230 ? -5.667 -29.197 1.232 1.00 21.36 227 LYS A C 1
ATOM 1877 O O . LYS A 1 230 ? -4.510 -29.466 1.568 1.00 21.09 227 LYS A O 1
ATOM 1883 N N . GLN A 1 231 ? -6.222 -29.712 0.129 1.00 20.78 228 GLN A N 1
ATOM 1884 C CA . GLN A 1 231 ? -5.419 -30.539 -0.776 1.00 22.47 228 GLN A CA 1
ATOM 1885 C C . GLN A 1 231 ? -4.207 -29.773 -1.295 1.00 20.04 228 GLN A C 1
ATOM 1886 O O . GLN A 1 231 ? -3.091 -30.302 -1.325 1.00 21.27 228 GLN A O 1
ATOM 1892 N N . LEU A 1 232 ? -4.416 -28.525 -1.725 1.00 19.10 229 LEU A N 1
ATOM 1893 C CA . LEU A 1 232 ? -3.342 -27.740 -2.324 1.00 17.74 229 LEU A CA 1
ATOM 1894 C C . LEU A 1 232 ? -2.220 -27.482 -1.326 1.00 17.54 229 LEU A C 1
ATOM 1895 O O . LEU A 1 232 ? -1.033 -27.577 -1.672 1.00 18.44 229 LEU A O 1
ATOM 1900 N N . ARG A 1 233 ? -2.567 -27.225 -0.060 1.00 20.44 230 ARG A N 1
ATOM 1901 C CA . ARG A 1 233 ? -1.523 -26.931 0.932 1.00 20.04 230 ARG A CA 1
ATOM 1902 C C . ARG A 1 233 ? -0.532 -28.075 1.118 1.00 22.81 230 ARG A C 1
ATOM 1903 O O . ARG A 1 233 ? 0.661 -27.831 1.351 1.00 23.15 230 ARG A O 1
ATOM 1911 N N . HIS A 1 234 ? -0.977 -29.324 1.052 1.00 23.48 231 HIS A N 1
ATOM 1912 C CA . HIS A 1 234 ? -0.003 -30.399 1.193 1.00 24.26 231 HIS A CA 1
ATOM 1913 C C . HIS A 1 234 ? 0.492 -30.928 -0.150 1.00 22.23 231 HIS A C 1
ATOM 1914 O O . HIS A 1 234 ? 1.298 -31.861 -0.171 1.00 26.95 231 HIS A O 1
ATOM 1921 N N . HIS A 1 235 ? 0.037 -30.343 -1.261 1.00 24.30 232 HIS A N 1
ATOM 1922 C CA A HIS A 1 235 ? 0.550 -30.695 -2.585 0.49 23.63 232 HIS A CA 1
ATOM 1923 C CA B HIS A 1 235 ? 0.552 -30.711 -2.572 0.51 23.44 232 HIS A CA 1
ATOM 1924 C C . HIS A 1 235 ? 1.859 -29.991 -2.891 1.00 25.93 232 HIS A C 1
ATOM 1925 O O . HIS A 1 235 ? 2.709 -30.546 -3.593 1.00 30.71 232 HIS A O 1
ATOM 1938 N N . VAL A 1 236 ? 2.020 -28.768 -2.405 1.00 24.70 233 VAL A N 1
ATOM 1939 C CA . VAL A 1 236 ? 3.150 -27.926 -2.749 1.00 24.74 233 VAL A CA 1
ATOM 1940 C C . VAL A 1 236 ? 4.194 -27.977 -1.638 1.00 29.21 233 VAL A C 1
ATOM 1941 O O . VAL A 1 236 ? 3.929 -28.426 -0.526 1.00 32.32 233 VAL A O 1
ATOM 1945 N N . GLU A 1 237 ? 5.387 -27.465 -1.938 1.00 32.71 234 GLU A N 1
ATOM 1946 C CA . GLU A 1 237 ? 6.500 -27.420 -1.003 1.00 37.60 234 GLU A CA 1
ATOM 1947 C C . GLU A 1 237 ? 6.310 -26.316 0.038 1.00 41.38 234 GLU A C 1
ATOM 1948 O O . GLU A 1 237 ? 5.458 -25.434 -0.088 1.00 32.85 234 GLU A O 1
ATOM 1954 N N . ALA A 1 238 ? 7.155 -26.359 1.072 1.00 43.58 235 ALA A N 1
ATOM 1955 C CA . ALA A 1 238 ? 7.052 -25.394 2.162 1.00 42.61 235 ALA A CA 1
ATOM 1956 C C . ALA A 1 238 ? 7.446 -23.989 1.722 1.00 32.10 235 ALA A C 1
ATOM 1957 O O . ALA A 1 238 ? 6.999 -23.009 2.324 1.00 38.87 235 ALA A O 1
ATOM 1959 N N . THR A 1 239 ? 8.286 -23.866 0.694 1.00 34.86 236 THR A N 1
ATOM 1960 C CA . THR A 1 239 ? 8.662 -22.547 0.196 1.00 37.61 236 THR A CA 1
ATOM 1961 C C . THR A 1 239 ? 7.601 -21.946 -0.714 1.00 34.59 236 THR A C 1
ATOM 1962 O O . THR A 1 239 ? 7.762 -20.804 -1.160 1.00 34.09 236 THR A O 1
ATOM 1966 N N . ASN A 1 240 ? 6.544 -22.696 -1.015 1.00 29.52 237 ASN A N 1
ATOM 1967 C CA . ASN A 1 240 ? 5.471 -22.203 -1.871 1.00 21.76 237 ASN A CA 1
ATOM 1968 C C . ASN A 1 240 ? 4.443 -21.490 -1.003 1.00 21.82 237 ASN A C 1
ATOM 1969 O O . ASN A 1 240 ? 3.921 -22.100 -0.056 1.00 23.99 237 ASN A O 1
ATOM 1974 N N . PRO A 1 241 ? 4.112 -20.234 -1.284 1.00 22.40 238 PRO A N 1
ATOM 1975 C CA . PRO A 1 241 ? 3.103 -19.545 -0.462 1.00 19.37 238 PRO A CA 1
ATOM 1976 C C . PRO A 1 241 ? 1.744 -20.225 -0.467 1.00 18.26 238 PRO A C 1
ATOM 1977 O O . PRO A 1 241 ? 0.969 -20.061 0.487 1.00 20.46 238 PRO A O 1
ATOM 1981 N N . LEU A 1 242 ? 1.424 -20.992 -1.511 1.00 18.74 239 LEU A N 1
ATOM 1982 C CA . LEU A 1 242 ? 0.179 -21.762 -1.502 1.00 18.65 239 LEU A CA 1
ATOM 1983 C C . LEU A 1 242 ? 0.093 -22.723 -0.318 1.00 17.75 239 LEU A C 1
ATOM 1984 O O . LEU A 1 242 ? -1.012 -23.144 0.046 1.00 19.22 239 LEU A O 1
ATOM 1989 N N . HIS A 1 243 ? 1.224 -23.059 0.302 1.00 18.80 240 HIS A N 1
ATOM 1990 C CA . HIS A 1 243 ? 1.216 -23.903 1.494 1.00 19.62 240 HIS A CA 1
ATOM 1991 C C . HIS A 1 243 ? 0.509 -23.230 2.663 1.00 25.06 240 HIS A C 1
ATOM 1992 O O . HIS A 1 243 ? 0.211 -23.898 3.661 1.00 23.62 240 HIS A O 1
ATOM 1999 N N . LEU A 1 244 ? 0.235 -21.926 2.552 1.00 22.74 241 LEU A N 1
ATOM 2000 C CA . LEU A 1 244 ? -0.290 -21.123 3.650 1.00 24.90 241 LEU A CA 1
ATOM 2001 C C . LEU A 1 244 ? -1.687 -20.602 3.374 1.00 20.75 241 LEU A C 1
ATOM 2002 O O . LEU A 1 244 ? -2.117 -19.658 4.044 1.00 20.10 241 LEU A O 1
ATOM 2007 N N . LEU A 1 245 ? -2.397 -21.179 2.394 1.00 21.92 242 LEU A N 1
ATOM 2008 C CA . LEU A 1 245 ? -3.649 -20.621 1.889 1.00 18.00 242 LEU A CA 1
ATOM 2009 C C . LEU A 1 245 ? -4.850 -21.312 2.541 1.00 21.72 242 LEU A C 1
ATOM 2010 O O . LEU A 1 245 ? -5.091 -22.510 2.325 1.00 19.53 242 LEU A O 1
ATOM 2015 N N . TYR A 1 246 ? -5.602 -20.533 3.322 1.00 17.87 243 TYR A N 1
ATOM 2016 C CA . TYR A 1 246 ? -6.840 -20.920 3.977 1.00 18.47 243 TYR A CA 1
ATOM 2017 C C . TYR A 1 246 ? -7.931 -19.913 3.639 1.00 17.50 243 TYR A C 1
ATOM 2018 O O . TYR A 1 246 ? -7.660 -18.755 3.306 1.00 17.61 243 TYR A O 1
ATOM 2027 N N . THR A 1 247 ? -9.179 -20.340 3.766 1.00 16.43 244 THR A N 1
ATOM 2028 C CA . THR A 1 247 ? -10.281 -19.442 3.464 1.00 18.18 244 THR A CA 1
ATOM 2029 C C . THR A 1 247 ? -11.292 -19.460 4.601 1.00 21.31 244 THR A C 1
ATOM 2030 O O . THR A 1 247 ? -11.334 -20.387 5.413 1.00 20.29 244 THR A O 1
ATOM 2034 N N . GLY A 1 248 ? -12.064 -18.388 4.687 1.00 20.43 245 GLY A N 1
ATOM 2035 C CA . GLY A 1 248 ? -13.276 -18.351 5.503 1.00 15.65 245 GLY A CA 1
ATOM 2036 C C . GLY A 1 248 ? -14.403 -17.959 4.605 1.00 17.78 245 GLY A C 1
ATOM 2037 O O . GLY A 1 248 ? -14.219 -17.192 3.646 1.00 17.73 245 GLY A O 1
ATOM 2038 N N . ILE A 1 249 ? -15.599 -18.492 4.858 1.00 16.40 246 ILE A N 1
ATOM 2039 C CA . ILE A 1 249 ? -16.717 -18.280 3.948 1.00 13.96 246 ILE A CA 1
ATOM 2040 C C . ILE A 1 249 ? -17.943 -17.895 4.749 1.00 13.80 246 ILE A C 1
ATOM 2041 O O . ILE A 1 249 ? -18.221 -18.503 5.786 1.00 16.08 246 ILE A O 1
ATOM 2046 N N . GLY A 1 250 ? -18.665 -16.888 4.271 1.00 16.43 247 GLY A N 1
ATOM 2047 C CA . GLY A 1 250 ? -19.956 -16.521 4.846 1.00 13.76 247 GLY A CA 1
ATOM 2048 C C . GLY A 1 250 ? -21.048 -16.623 3.799 1.00 16.79 247 GLY A C 1
ATOM 2049 O O . GLY A 1 250 ? -20.825 -16.310 2.627 1.00 17.66 247 GLY A O 1
ATOM 2050 N N . LEU A 1 251 ? -22.231 -17.060 4.230 1.00 17.22 248 LEU A N 1
ATOM 2051 C CA . LEU A 1 251 ? -23.390 -17.120 3.349 1.00 16.03 248 LEU A CA 1
ATOM 2052 C C . LEU A 1 251 ? -24.577 -16.455 4.017 1.00 14.18 248 LEU A C 1
ATOM 2053 O O . LEU A 1 251 ? -24.808 -16.631 5.219 1.00 17.85 248 LEU A O 1
ATOM 2058 N N . SER A 1 252 ? -25.365 -15.729 3.229 1.00 16.26 249 SER A N 1
ATOM 2059 C CA . SER A 1 252 ? -26.581 -15.129 3.749 1.00 16.13 249 SER A CA 1
ATOM 2060 C C . SER A 1 252 ? -27.693 -15.372 2.742 1.00 17.38 249 SER A C 1
ATOM 2061 O O . SER A 1 252 ? -27.451 -15.820 1.621 1.00 21.34 249 SER A O 1
ATOM 2064 N N . TYR A 1 253 ? -28.920 -15.116 3.173 1.00 19.97 250 TYR A N 1
ATOM 2065 C CA . TYR A 1 253 ? -30.084 -15.287 2.315 1.00 19.57 250 TYR A CA 1
ATOM 2066 C C . TYR A 1 253 ? -31.025 -14.116 2.524 1.00 23.43 250 TYR A C 1
ATOM 2067 O O . TYR A 1 253 ? -31.318 -13.750 3.667 1.00 23.34 250 TYR A O 1
ATOM 2076 N N . GLY A 1 254 ? -31.515 -13.537 1.438 1.00 19.94 251 GLY A N 1
ATOM 2077 C CA . GLY A 1 254 ? -32.472 -12.466 1.620 1.00 23.15 251 GLY A CA 1
ATOM 2078 C C . GLY A 1 254 ? -32.853 -11.850 0.298 1.00 24.48 251 GLY A C 1
ATOM 2079 O O . GLY A 1 254 ? -32.423 -12.295 -0.773 1.00 22.77 251 GLY A O 1
ATOM 2080 N N . HIS A 1 255 ? -33.678 -10.814 0.410 1.00 19.75 252 HIS A N 1
ATOM 2081 C CA . HIS A 1 255 ? -34.110 -10.003 -0.721 1.00 21.91 252 HIS A CA 1
ATOM 2082 C C . HIS A 1 255 ? -32.978 -9.088 -1.145 1.00 27.54 252 HIS A C 1
ATOM 2083 O O . HIS A 1 255 ? -32.429 -8.346 -0.326 1.00 25.12 252 HIS A O 1
ATOM 2090 N N . VAL A 1 256 ? -32.621 -9.140 -2.417 1.00 23.89 253 VAL A N 1
ATOM 2091 C CA . VAL A 1 256 ? -31.613 -8.243 -2.956 1.00 18.80 253 VAL A CA 1
ATOM 2092 C C . VAL A 1 256 ? -32.126 -7.714 -4.278 1.00 22.13 253 VAL A C 1
ATOM 2093 O O . VAL A 1 256 ? -32.822 -8.421 -5.016 1.00 20.86 253 VAL A O 1
ATOM 2097 N N . ILE A 1 257 ? -31.829 -6.456 -4.544 1.00 20.26 254 ILE A N 1
ATOM 2098 C CA . ILE A 1 257 ? -32.138 -5.855 -5.829 1.00 21.05 254 ILE A CA 1
ATOM 2099 C C . ILE A 1 257 ? -30.975 -6.167 -6.756 1.00 25.31 254 ILE A C 1
ATOM 2100 O O . ILE A 1 257 ? -29.817 -5.934 -6.404 1.00 24.90 254 ILE A O 1
ATOM 2105 N N . GLU A 1 258 ? -31.276 -6.715 -7.928 1.00 22.76 255 GLU A N 1
ATOM 2106 C CA . GLU A 1 258 ? -30.257 -7.071 -8.906 1.00 24.17 255 GLU A CA 1
ATOM 2107 C C . GLU A 1 258 ? -30.507 -6.284 -10.181 1.00 24.04 255 GLU A C 1
ATOM 2108 O O . GLU A 1 258 ? -31.640 -6.235 -10.668 1.00 27.52 255 GLU A O 1
ATOM 2114 N N . GLY A 1 259 ? -29.466 -5.655 -10.704 1.00 29.85 256 GLY A N 1
ATOM 2115 C CA . GLY A 1 259 ? -29.619 -4.904 -11.931 1.00 30.37 256 GLY A CA 1
ATOM 2116 C C . GLY A 1 259 ? -28.521 -3.874 -12.120 1.00 22.27 256 GLY A C 1
ATOM 2117 O O . GLY A 1 259 ? -27.525 -3.845 -11.401 1.00 25.97 256 GLY A O 1
ATOM 2118 N N . ASN A 1 260 ? -28.737 -3.038 -13.126 1.00 24.21 257 ASN A N 1
ATOM 2119 C CA . ASN A 1 260 ? -27.791 -1.997 -13.491 1.00 27.19 257 ASN A CA 1
ATOM 2120 C C . ASN A 1 260 ? -27.894 -0.837 -12.517 1.00 26.17 257 ASN A C 1
ATOM 2121 O O . ASN A 1 260 ? -28.994 -0.367 -12.223 1.00 26.09 257 ASN A O 1
ATOM 2126 N N . MET A 1 261 ? -26.752 -0.364 -12.032 1.00 25.06 258 MET A N 1
ATOM 2127 C CA A MET A 1 261 ? -26.735 0.783 -11.143 0.60 29.28 258 MET A CA 1
ATOM 2128 C CA B MET A 1 261 ? -26.690 0.744 -11.087 0.40 30.20 258 MET A CA 1
ATOM 2129 C C . MET A 1 261 ? -25.530 1.656 -11.451 1.00 31.14 258 MET A C 1
ATOM 2130 O O . MET A 1 261 ? -24.473 1.174 -11.865 1.00 30.92 258 MET A O 1
ATOM 2139 N N . GLY A 1 262 ? -25.726 2.960 -11.268 1.00 31.02 259 GLY A N 1
ATOM 2140 C CA . GLY A 1 262 ? -24.688 3.937 -11.505 1.00 39.25 259 GLY A CA 1
ATOM 2141 C C . GLY A 1 262 ? -25.144 5.128 -12.310 1.00 41.19 259 GLY A C 1
ATOM 2142 O O . GLY A 1 262 ? -26.240 5.669 -12.105 1.00 37.54 259 GLY A O 1
ATOM 2143 N N . SER A 1 263 ? -24.290 5.547 -13.236 1.00 35.05 260 SER A N 1
ATOM 2144 C CA . SER A 1 263 ? -24.558 6.694 -14.084 1.00 38.83 260 SER A CA 1
ATOM 2145 C C . SER A 1 263 ? -23.747 6.541 -15.363 1.00 33.29 260 SER A C 1
ATOM 2146 O O . SER A 1 263 ? -23.030 5.556 -15.553 1.00 35.53 260 SER A O 1
ATOM 2149 N N . SER A 1 264 ? -23.845 7.549 -16.232 1.00 42.40 261 SER A N 1
ATOM 2150 C CA . SER A 1 264 ? -23.077 7.540 -17.473 1.00 51.69 261 SER A CA 1
ATOM 2151 C C . SER A 1 264 ? -21.579 7.413 -17.216 1.00 53.00 261 SER A C 1
ATOM 2152 O O . SER A 1 264 ? -20.861 6.811 -18.021 1.00 47.20 261 SER A O 1
ATOM 2155 N N . LEU A 1 265 ? -21.090 7.956 -16.098 1.00 51.36 262 LEU A N 1
ATOM 2156 C CA . LEU A 1 265 ? -19.658 7.901 -15.819 1.00 47.18 262 LEU A CA 1
ATOM 2157 C C . LEU A 1 265 ? -19.213 6.510 -15.396 1.00 47.47 262 LEU A C 1
ATOM 2158 O O . LEU A 1 265 ? -18.081 6.106 -15.688 1.00 49.33 262 LEU A O 1
ATOM 2163 N N . LYS A 1 266 ? -20.069 5.771 -14.695 1.00 43.34 263 LYS A N 1
ATOM 2164 C CA . LYS A 1 266 ? -19.725 4.420 -14.267 1.00 40.44 263 LYS A CA 1
ATOM 2165 C C . LYS A 1 266 ? -21.018 3.677 -13.984 1.00 39.21 263 LYS A C 1
ATOM 2166 O O . LYS A 1 266 ? -21.838 4.144 -13.187 1.00 38.05 263 LYS A O 1
ATOM 2172 N N . MET A 1 267 ? -21.191 2.537 -14.627 1.00 35.56 264 MET A N 1
ATOM 2173 C CA . MET A 1 267 ? -22.331 1.700 -14.429 1.00 42.47 264 MET A CA 1
ATOM 2174 C C . MET A 1 267 ? -21.898 0.262 -14.211 1.00 34.10 264 MET A C 1
ATOM 2175 O O . MET A 1 267 ? -20.935 -0.169 -14.759 1.00 37.41 264 MET A O 1
ATOM 2180 N N . ASP A 1 268 ? -22.621 -0.449 -13.385 1.00 27.30 265 ASP A N 1
ATOM 2181 C CA . ASP A 1 268 ? -22.306 -1.825 -13.147 1.00 33.56 265 ASP A CA 1
ATOM 2182 C C . ASP A 1 268 ? -23.471 -2.634 -12.702 1.00 33.80 265 ASP A C 1
ATOM 2183 O O . ASP A 1 268 ? -24.496 -2.136 -12.394 1.00 32.96 265 ASP A O 1
ATOM 2188 N N . HIS A 1 269 ? -23.276 -3.922 -12.726 1.00 30.20 266 HIS A N 1
ATOM 2189 C CA . HIS A 1 269 ? -24.220 -4.842 -12.252 1.00 34.84 266 HIS A CA 1
ATOM 2190 C C . HIS A 1 269 ? -23.963 -4.883 -10.756 1.00 36.10 266 HIS A C 1
ATOM 2191 O O . HIS A 1 269 ? -22.871 -5.108 -10.342 1.00 31.00 266 HIS A O 1
ATOM 2198 N N . THR A 1 270 ? -24.982 -4.666 -9.962 1.00 38.18 267 THR A N 1
ATOM 2199 C CA . THR A 1 270 ? -24.810 -4.648 -8.529 1.00 39.17 267 THR A CA 1
ATOM 2200 C C . THR A 1 270 ? -25.927 -5.446 -7.855 1.00 37.70 267 THR A C 1
ATOM 2201 O O . THR A 1 270 ? -26.921 -5.775 -8.471 1.00 34.67 267 THR A O 1
ATOM 2205 N N . LEU A 1 271 ? -25.706 -5.767 -6.595 1.00 32.96 268 LEU A N 1
ATOM 2206 C CA . LEU A 1 271 ? -26.659 -6.450 -5.769 1.00 31.70 268 LEU A CA 1
ATOM 2207 C C . LEU A 1 271 ? -26.751 -5.597 -4.549 1.00 31.62 268 LEU A C 1
ATOM 2208 O O . LEU A 1 271 ? -25.777 -5.298 -3.949 1.00 35.55 268 LEU A O 1
ATOM 2213 N N . LEU A 1 272 ? -27.956 -5.204 -4.224 1.00 25.13 269 LEU A N 1
ATOM 2214 C CA . LEU A 1 272 ? -28.242 -4.305 -3.114 1.00 25.08 269 LEU A CA 1
ATOM 2215 C C . LEU A 1 272 ? -29.132 -5.025 -2.124 1.00 30.19 269 LEU A C 1
ATOM 2216 O O . LEU A 1 272 ? -30.194 -5.526 -2.504 1.00 30.66 269 LEU A O 1
ATOM 2221 N N . GLY A 1 273 ? -28.735 -5.029 -0.862 1.00 27.77 270 GLY A N 1
ATOM 2222 C CA . GLY A 1 273 ? -29.612 -5.527 0.178 1.00 29.92 270 GLY A CA 1
ATOM 2223 C C . GLY A 1 273 ? -28.824 -5.946 1.393 1.00 27.50 270 GLY A C 1
ATOM 2224 O O . GLY A 1 273 ? -27.612 -6.140 1.340 1.00 24.90 270 GLY A O 1
ATOM 2225 N N . ASP A 1 274 ? -29.562 -6.098 2.496 1.00 28.69 271 ASP A N 1
ATOM 2226 C CA A ASP A 1 274 ? -28.960 -6.471 3.775 0.60 33.01 271 ASP A CA 1
ATOM 2227 C CA B ASP A 1 274 ? -28.948 -6.456 3.771 0.40 32.95 271 ASP A CA 1
ATOM 2228 C C . ASP A 1 274 ? -28.128 -7.734 3.659 1.00 29.58 271 ASP A C 1
ATOM 2229 O O . ASP A 1 274 ? -27.090 -7.866 4.314 1.00 24.86 271 ASP A O 1
ATOM 2238 N N . ALA A 1 275 ? -28.571 -8.680 2.830 1.00 22.61 272 ALA A N 1
ATOM 2239 C CA . ALA A 1 275 ? -27.886 -9.963 2.738 1.00 25.13 272 ALA A CA 1
ATOM 2240 C C . ALA A 1 275 ? -26.434 -9.802 2.315 1.00 21.10 272 ALA A C 1
ATOM 2241 O O . ALA A 1 275 ? -25.583 -10.607 2.711 1.00 23.87 272 ALA A O 1
ATOM 2243 N N . VAL A 1 276 ? -26.123 -8.779 1.511 1.00 23.49 273 VAL A N 1
ATOM 2244 C CA . VAL A 1 276 ? -24.739 -8.587 1.083 1.00 21.24 273 VAL A CA 1
ATOM 2245 C C . VAL A 1 276 ? -23.855 -8.277 2.285 1.00 24.38 273 VAL A C 1
ATOM 2246 O O . VAL A 1 276 ? -22.803 -8.900 2.484 1.00 23.08 273 VAL A O 1
ATOM 2250 N N . ASN A 1 277 ? -24.266 -7.304 3.102 1.00 24.13 274 ASN A N 1
ATOM 2251 C CA A ASN A 1 277 ? -23.488 -6.961 4.288 0.55 29.53 274 ASN A CA 1
ATOM 2252 C CA B ASN A 1 277 ? -23.488 -6.962 4.289 0.45 29.47 274 ASN A CA 1
ATOM 2253 C C . ASN A 1 277 ? -23.411 -8.135 5.259 1.00 28.87 274 ASN A C 1
ATOM 2254 O O . ASN A 1 277 ? -22.362 -8.381 5.863 1.00 30.00 274 ASN A O 1
ATOM 2263 N N . VAL A 1 278 ? -24.515 -8.868 5.427 1.00 25.74 275 VAL A N 1
ATOM 2264 C CA . VAL A 1 278 ? -24.523 -9.966 6.394 1.00 22.49 275 VAL A CA 1
ATOM 2265 C C . VAL A 1 278 ? -23.550 -11.056 5.971 1.00 19.64 275 VAL A C 1
ATOM 2266 O O . VAL A 1 278 ? -22.796 -11.581 6.798 1.00 23.52 275 VAL A O 1
ATOM 2270 N N . ALA A 1 279 ? -23.530 -11.404 4.678 1.00 17.32 276 ALA A N 1
ATOM 2271 C CA . ALA A 1 279 ? -22.626 -12.452 4.226 1.00 18.08 276 ALA A CA 1
ATOM 2272 C C . ALA A 1 279 ? -21.175 -12.049 4.453 1.00 17.14 276 ALA A C 1
ATOM 2273 O O . ALA A 1 279 ? -20.358 -12.869 4.882 1.00 19.40 276 ALA A O 1
ATOM 2275 N N . ALA A 1 280 ? -20.846 -10.778 4.209 1.00 22.01 277 ALA A N 1
ATOM 2276 C CA . ALA A 1 280 ? -19.474 -10.320 4.436 1.00 21.98 277 ALA A CA 1
ATOM 2277 C C . ALA A 1 280 ? -19.123 -10.343 5.919 1.00 23.42 277 ALA A C 1
ATOM 2278 O O . ALA A 1 280 ? -17.990 -10.663 6.298 1.00 24.23 277 ALA A O 1
ATOM 2280 N N . ARG A 1 281 ? -20.075 -9.987 6.779 1.00 21.12 278 ARG A N 1
ATOM 2281 C CA . ARG A 1 281 ? -19.797 -9.992 8.212 1.00 22.61 278 ARG A CA 1
ATOM 2282 C C . ARG A 1 281 ? -19.628 -11.412 8.750 1.00 24.92 278 ARG A C 1
ATOM 2283 O O . ARG A 1 281 ? -18.826 -11.643 9.670 1.00 25.15 278 ARG A O 1
ATOM 2291 N N . LEU A 1 282 ? -20.396 -12.367 8.225 1.00 20.29 279 LEU A N 1
ATOM 2292 C CA . LEU A 1 282 ? -20.230 -13.754 8.652 1.00 19.38 279 LEU A CA 1
ATOM 2293 C C . LEU A 1 282 ? -18.928 -14.328 8.124 1.00 20.45 279 LEU A C 1
ATOM 2294 O O . LEU A 1 282 ? -18.290 -15.153 8.783 1.00 22.53 279 LEU A O 1
ATOM 2299 N N . GLU A 1 283 ? -18.534 -13.919 6.924 1.00 20.86 280 GLU A N 1
ATOM 2300 C CA A GLU A 1 283 ? -17.225 -14.297 6.418 0.50 19.33 280 GLU A CA 1
ATOM 2301 C CA B GLU A 1 283 ? -17.220 -14.281 6.412 0.50 19.47 280 GLU A CA 1
ATOM 2302 C C . GLU A 1 283 ? -16.125 -13.855 7.385 1.00 22.05 280 GLU A C 1
ATOM 2303 O O . GLU A 1 283 ? -15.200 -14.619 7.676 1.00 24.93 280 GLU A O 1
ATOM 2314 N N . ALA A 1 284 ? -16.218 -12.625 7.891 1.00 19.90 281 ALA A N 1
ATOM 2315 C CA . ALA A 1 284 ? -15.207 -12.140 8.826 1.00 26.09 281 ALA A CA 1
ATOM 2316 C C . ALA A 1 284 ? -15.296 -12.869 10.160 1.00 30.27 281 ALA A C 1
ATOM 2317 O O . ALA A 1 284 ? -14.279 -13.073 10.842 1.00 26.16 281 ALA A O 1
ATOM 2319 N N . LEU A 1 285 ? -16.507 -13.270 10.549 1.00 22.40 282 LEU A N 1
ATOM 2320 C CA . LEU A 1 285 ? -16.698 -13.896 11.851 1.00 24.27 282 LEU A CA 1
ATOM 2321 C C . LEU A 1 285 ? -16.059 -15.277 11.944 1.00 19.59 282 LEU A C 1
ATOM 2322 O O . LEU A 1 285 ? -15.724 -15.708 13.054 1.00 26.86 282 LEU A O 1
ATOM 2327 N N . THR A 1 286 ? -15.887 -15.984 10.816 1.00 21.36 283 THR A N 1
ATOM 2328 C CA . THR A 1 286 ? -15.244 -17.298 10.865 1.00 22.56 283 THR A CA 1
ATOM 2329 C C . THR A 1 286 ? -13.860 -17.245 11.503 1.00 26.74 283 THR A C 1
ATOM 2330 O O . THR A 1 286 ? -13.396 -18.266 12.015 1.00 28.51 283 THR A O 1
ATOM 2334 N N . ARG A 1 287 ? -13.202 -16.081 11.489 1.00 23.85 284 ARG A N 1
ATOM 2335 C CA . ARG A 1 287 ? -11.906 -15.943 12.161 1.00 25.66 284 ARG A CA 1
ATOM 2336 C C . ARG A 1 287 ? -11.997 -16.247 13.650 1.00 33.47 284 ARG A C 1
ATOM 2337 O O . ARG A 1 287 ? -11.002 -16.658 14.262 1.00 31.13 284 ARG A O 1
ATOM 2345 N N . GLN A 1 288 ? -13.162 -16.020 14.252 1.00 32.03 285 GLN A N 1
ATOM 2346 C CA . GLN A 1 288 ? -13.374 -16.230 15.676 1.00 37.45 285 GLN A CA 1
ATOM 2347 C C . GLN A 1 288 ? -14.085 -17.539 15.975 1.00 38.43 285 GLN A C 1
ATOM 2348 O O . GLN A 1 288 ? -14.388 -17.814 17.140 1.00 38.78 285 GLN A O 1
ATOM 2354 N N . LEU A 1 289 ? -14.354 -18.353 14.957 1.00 29.76 286 LEU A N 1
ATOM 2355 C CA . LEU A 1 289 ? -15.129 -19.568 15.096 1.00 26.18 286 LEU A CA 1
ATOM 2356 C C . LEU A 1 289 ? -14.279 -20.798 14.799 1.00 28.24 286 LEU A C 1
ATOM 2357 O O . LEU A 1 289 ? -13.329 -20.735 14.010 1.00 27.47 286 LEU A O 1
ATOM 2362 N N . PRO A 1 290 ? -14.605 -21.933 15.399 1.00 30.93 287 PRO A N 1
ATOM 2363 C CA . PRO A 1 290 ? -13.889 -23.173 15.068 1.00 32.51 287 PRO A CA 1
ATOM 2364 C C . PRO A 1 290 ? -14.412 -23.819 13.793 1.00 30.95 287 PRO A C 1
ATOM 2365 O O . PRO A 1 290 ? -14.249 -25.025 13.589 1.00 27.31 287 PRO A O 1
ATOM 2369 N N . TYR A 1 291 ? -15.028 -23.011 12.925 1.00 23.62 288 TYR A N 1
ATOM 2370 C CA . TYR A 1 291 ? -15.555 -23.443 11.641 1.00 18.77 288 TYR A CA 1
ATOM 2371 C C . TYR A 1 291 ? -15.192 -22.414 10.581 1.00 19.84 288 TYR A C 1
ATOM 2372 O O . TYR A 1 291 ? -15.184 -21.210 10.844 1.00 24.98 288 TYR A O 1
ATOM 2381 N N . ALA A 1 292 ? -14.938 -22.901 9.370 1.00 21.70 289 ALA A N 1
ATOM 2382 C CA . ALA A 1 292 ? -14.524 -22.060 8.249 1.00 18.52 289 ALA A CA 1
ATOM 2383 C C . ALA A 1 292 ? -15.690 -21.574 7.395 1.00 20.64 289 ALA A C 1
ATOM 2384 O O . ALA A 1 292 ? -15.467 -20.871 6.397 1.00 18.37 289 ALA A O 1
ATOM 2386 N N . LEU A 1 293 ? -16.917 -21.951 7.747 1.00 21.11 290 LEU A N 1
ATOM 2387 C CA . LEU A 1 293 ? -18.121 -21.561 7.025 1.00 22.73 290 LEU A CA 1
ATOM 2388 C C . LEU A 1 293 ? -19.153 -21.096 8.040 1.00 21.20 290 LEU A C 1
ATOM 2389 O O . LEU A 1 293 ? -19.402 -21.789 9.025 1.00 20.33 290 LEU A O 1
ATOM 2394 N N . ALA A 1 294 ? -19.754 -19.937 7.807 1.00 17.85 291 ALA A N 1
ATOM 2395 C CA . ALA A 1 294 ? -20.821 -19.461 8.679 1.00 19.11 291 ALA A CA 1
ATOM 2396 C C . ALA A 1 294 ? -21.966 -18.926 7.840 1.00 17.45 291 ALA A C 1
ATOM 2397 O O . ALA A 1 294 ? -21.734 -18.255 6.834 1.00 22.69 291 ALA A O 1
ATOM 2399 N N . PHE A 1 295 ? -23.204 -19.192 8.262 1.00 21.44 292 PHE A N 1
ATOM 2400 C CA . PHE A 1 295 ? -24.329 -18.736 7.463 1.00 17.41 292 PHE A CA 1
ATOM 2401 C C . PHE A 1 295 ? -25.545 -18.484 8.347 1.00 19.14 292 PHE A C 1
ATOM 2402 O O . PHE A 1 295 ? -25.570 -18.812 9.543 1.00 22.02 292 PHE A O 1
ATOM 2410 N N . THR A 1 296 ? -26.550 -17.861 7.741 1.00 22.40 293 THR A N 1
ATOM 2411 C CA . THR A 1 296 ? -27.749 -17.443 8.455 1.00 23.03 293 THR A CA 1
ATOM 2412 C C . THR A 1 296 ? -28.783 -18.558 8.517 1.00 22.02 293 THR A C 1
ATOM 2413 O O . THR A 1 296 ? -28.702 -19.559 7.803 1.00 21.14 293 THR A O 1
ATOM 2417 N N . ALA A 1 297 ? -29.774 -18.359 9.395 1.00 21.67 294 ALA A N 1
ATOM 2418 C CA . ALA A 1 297 ? -30.910 -19.271 9.455 1.00 27.00 294 ALA A CA 1
ATOM 2419 C C . ALA A 1 297 ? -31.614 -19.384 8.107 1.00 22.97 294 ALA A C 1
ATOM 2420 O O . ALA A 1 297 ? -32.090 -20.461 7.746 1.00 21.68 294 ALA A O 1
ATOM 2422 N N . GLY A 1 298 ? -31.657 -18.297 7.335 1.00 21.79 295 GLY A N 1
ATOM 2423 C CA . GLY A 1 298 ? -32.320 -18.353 6.041 1.00 21.63 295 GLY A CA 1
ATOM 2424 C C . GLY A 1 298 ? -31.616 -19.273 5.062 1.00 23.92 295 GLY A C 1
ATOM 2425 O O . GLY A 1 298 ? -32.256 -19.940 4.246 1.00 23.43 295 GLY A O 1
ATOM 2426 N N . VAL A 1 299 ? -30.285 -19.308 5.115 1.00 21.98 296 VAL A N 1
ATOM 2427 C CA . VAL A 1 299 ? -29.544 -20.257 4.289 1.00 17.09 296 VAL A CA 1
ATOM 2428 C C . VAL A 1 299 ? -29.894 -21.673 4.699 1.00 18.29 296 VAL A C 1
ATOM 2429 O O . VAL A 1 299 ? -30.120 -22.546 3.856 1.00 22.66 296 VAL A O 1
ATOM 2433 N N . LYS A 1 300 ? -29.959 -21.911 6.015 1.00 21.10 297 LYS A N 1
ATOM 2434 C CA . LYS A 1 300 ? -30.303 -23.233 6.526 1.00 23.40 297 LYS A CA 1
ATOM 2435 C C . LYS A 1 300 ? -31.646 -23.697 5.981 1.00 22.98 297 LYS A C 1
ATOM 2436 O O . LYS A 1 300 ? -31.781 -24.841 5.532 1.00 25.45 297 LYS A O 1
ATOM 2442 N N . LYS A 1 301 ? -32.647 -22.811 5.983 1.00 24.07 298 LYS A N 1
ATOM 2443 C CA . LYS A 1 301 ? -33.969 -23.191 5.501 1.00 29.39 298 LYS A CA 1
ATOM 2444 C C . LYS A 1 301 ? -34.003 -23.458 3.998 1.00 26.11 298 LYS A C 1
ATOM 2445 O O . LYS A 1 301 ? -34.945 -24.104 3.527 1.00 24.13 298 LYS A O 1
ATOM 2451 N N . CYS A 1 302 ? -33.013 -22.987 3.238 1.00 20.26 299 CYS A N 1
ATOM 2452 C CA . CYS A 1 302 ? -32.925 -23.281 1.805 1.00 22.65 299 CYS A CA 1
ATOM 2453 C C . CYS A 1 302 ? -32.297 -24.634 1.496 1.00 27.95 299 CYS A C 1
ATOM 2454 O O . CYS A 1 302 ? -32.179 -24.987 0.318 1.00 29.21 299 CYS A O 1
ATOM 2457 N N . CYS A 1 303 ? -31.845 -25.372 2.499 1.00 25.75 300 CYS A N 1
ATOM 2458 C CA . CYS A 1 303 ? -31.171 -26.642 2.274 1.00 28.37 300 CYS A CA 1
ATOM 2459 C C . CYS A 1 303 ? -32.141 -27.793 2.469 1.00 35.98 300 CYS A C 1
ATOM 2460 O O . CYS A 1 303 ? -32.974 -27.772 3.377 1.00 34.07 300 CYS A O 1
ATOM 2463 N N . GLN A 1 304 ? -32.020 -28.802 1.608 1.00 38.07 301 GLN A N 1
ATOM 2464 C CA . GLN A 1 304 ? -32.810 -30.015 1.723 1.00 39.36 301 GLN A CA 1
ATOM 2465 C C . GLN A 1 304 ? -31.996 -31.223 2.154 1.00 32.58 301 GLN A C 1
ATOM 2466 O O . GLN A 1 304 ? -32.587 -32.217 2.589 1.00 32.25 301 GLN A O 1
ATOM 2472 N N . ALA A 1 305 ? -30.667 -31.157 2.071 1.00 28.71 302 ALA A N 1
ATOM 2473 C CA . ALA A 1 305 ? -29.844 -32.306 2.407 1.00 31.88 302 ALA A CA 1
ATOM 2474 C C . ALA A 1 305 ? -29.749 -32.467 3.921 1.00 34.08 302 ALA A C 1
ATOM 2475 O O . ALA A 1 305 ? -30.053 -31.551 4.692 1.00 31.56 302 ALA A O 1
ATOM 2477 N N . GLN A 1 306 ? -29.310 -33.652 4.340 1.00 34.39 303 GLN A N 1
ATOM 2478 C CA A GLN A 1 306 ? -29.232 -33.995 5.761 0.60 39.51 303 GLN A CA 1
ATOM 2479 C CA B GLN A 1 306 ? -29.229 -33.998 5.760 0.40 39.39 303 GLN A CA 1
ATOM 2480 C C . GLN A 1 306 ? -27.920 -33.496 6.370 1.00 36.76 303 GLN A C 1
ATOM 2481 O O . GLN A 1 306 ? -27.102 -34.257 6.885 1.00 41.48 303 GLN A O 1
ATOM 2492 N N . TRP A 1 307 ? -27.724 -32.184 6.303 1.00 26.58 304 TRP A N 1
ATOM 2493 C CA . TRP A 1 307 ? -26.584 -31.594 6.985 1.00 22.72 304 TRP A CA 1
ATOM 2494 C C . TRP A 1 307 ? -26.763 -31.716 8.494 1.00 27.12 304 TRP A C 1
ATOM 2495 O O . TRP A 1 307 ? -27.884 -31.724 9.007 1.00 27.79 304 TRP A O 1
ATOM 2506 N N . THR A 1 308 ? -25.643 -31.809 9.207 1.00 29.42 305 THR A N 1
ATOM 2507 C CA . THR A 1 308 ? -25.649 -31.673 10.664 1.00 31.35 305 THR A CA 1
ATOM 2508 C C . THR A 1 308 ? -25.439 -30.195 10.970 1.00 30.82 305 THR A C 1
ATOM 2509 O O . THR A 1 308 ? -24.312 -29.706 11.054 1.00 25.66 305 THR A O 1
ATOM 2513 N N . PHE A 1 309 ? -26.542 -29.471 11.124 1.00 30.92 306 PHE A N 1
ATOM 2514 C CA . PHE A 1 309 ? -26.461 -28.043 11.380 1.00 30.25 306 PHE A CA 1
ATOM 2515 C C . PHE A 1 309 ? -26.089 -27.801 12.836 1.00 32.75 306 PHE A C 1
ATOM 2516 O O . PHE A 1 309 ? -26.557 -28.497 13.745 1.00 28.19 306 PHE A O 1
ATOM 2524 N N . ILE A 1 310 ? -25.232 -26.812 13.049 1.00 25.68 307 ILE A N 1
ATOM 2525 C CA . ILE A 1 310 ? -24.718 -26.467 14.366 1.00 24.77 307 ILE A CA 1
ATOM 2526 C C . ILE A 1 310 ? -25.033 -25.002 14.616 1.00 24.79 307 ILE A C 1
ATOM 2527 O O . ILE A 1 310 ? -24.685 -24.140 13.799 1.00 24.40 307 ILE A O 1
ATOM 2532 N N . ASN A 1 311 ? -25.711 -24.722 15.725 1.00 28.79 308 ASN A N 1
ATOM 2533 C CA . ASN A 1 311 ? -26.069 -23.350 16.055 1.00 31.70 308 ASN A CA 1
ATOM 2534 C C . ASN A 1 311 ? -24.916 -22.679 16.793 1.00 30.17 308 ASN A C 1
ATOM 2535 O O . ASN A 1 311 ? -24.529 -23.114 17.885 1.00 30.47 308 ASN A O 1
ATOM 2540 N N . LEU A 1 312 ? -24.386 -21.608 16.204 1.00 28.32 309 LEU A N 1
ATOM 2541 C CA . LEU A 1 312 ? -23.277 -20.856 16.770 1.00 32.11 309 LEU A CA 1
ATOM 2542 C C . LEU A 1 312 ? -23.740 -19.618 17.531 1.00 32.24 309 LEU A C 1
ATOM 2543 O O . LEU A 1 312 ? -22.932 -18.720 17.792 1.00 37.33 309 LEU A O 1
ATOM 2548 N N . GLY A 1 313 ? -25.027 -19.546 17.871 1.00 34.95 310 GLY A N 1
ATOM 2549 C CA . GLY A 1 313 ? -25.536 -18.482 18.714 1.00 33.76 310 GLY A CA 1
ATOM 2550 C C . GLY A 1 313 ? -25.797 -17.198 17.949 1.00 38.93 310 GLY A C 1
ATOM 2551 O O . GLY A 1 313 ? -25.536 -17.073 16.753 1.00 37.01 310 GLY A O 1
ATOM 2552 N N . ALA A 1 314 ? -26.337 -16.220 18.671 1.00 41.10 311 ALA A N 1
ATOM 2553 C CA . ALA A 1 314 ? -26.635 -14.922 18.084 1.00 41.69 311 ALA A CA 1
ATOM 2554 C C . ALA A 1 314 ? -25.397 -14.034 18.081 1.00 44.89 311 ALA A C 1
ATOM 2555 O O . ALA A 1 314 ? -24.649 -13.979 19.062 1.00 54.39 311 ALA A O 1
ATOM 2557 N N . HIS A 1 315 ? -25.184 -13.342 16.962 1.00 43.06 312 HIS A N 1
ATOM 2558 C CA . HIS A 1 315 ? -24.101 -12.383 16.803 1.00 44.78 312 HIS A CA 1
ATOM 2559 C C . HIS A 1 315 ? -24.657 -11.122 16.158 1.00 53.26 312 HIS A C 1
ATOM 2560 O O . HIS A 1 315 ? -25.584 -11.182 15.346 1.00 48.55 312 HIS A O 1
ATOM 2567 N N . GLN A 1 316 ? -24.087 -9.974 16.522 1.00 65.50 313 GLN A N 1
ATOM 2568 C CA . GLN A 1 316 ? -24.573 -8.690 16.031 1.00 71.75 313 GLN A CA 1
ATOM 2569 C C . GLN A 1 316 ? -23.845 -8.274 14.757 1.00 71.00 313 GLN A C 1
ATOM 2570 O O . GLN A 1 316 ? -22.647 -8.522 14.600 1.00 75.18 313 GLN A O 1
ATOM 2576 N N . VAL A 1 317 ? -24.582 -7.626 13.857 1.00 70.46 314 VAL A N 1
ATOM 2577 C CA . VAL A 1 317 ? -24.073 -7.207 12.556 1.00 71.30 314 VAL A CA 1
ATOM 2578 C C . VAL A 1 317 ? -24.189 -5.693 12.459 1.00 72.42 314 VAL A C 1
ATOM 2579 O O . VAL A 1 317 ? -25.293 -5.141 12.556 1.00 70.80 314 VAL A O 1
ATOM 2583 N N . LYS A 1 318 ? -23.057 -5.026 12.262 1.00 75.61 315 LYS A N 1
ATOM 2584 C CA . LYS A 1 318 ? -23.046 -3.587 12.036 1.00 81.78 315 LYS A CA 1
ATOM 2585 C C . LYS A 1 318 ? -23.542 -3.265 10.630 1.00 79.74 315 LYS A C 1
ATOM 2586 O O . LYS A 1 318 ? -24.596 -2.658 10.456 1.00 79.18 315 LYS A O 1
ATOM 2592 N N . GLU A 1 322 ? -31.324 -7.052 17.228 1.00 71.86 319 GLU A N 1
ATOM 2593 C CA . GLU A 1 322 ? -30.737 -6.822 15.912 1.00 68.20 319 GLU A CA 1
ATOM 2594 C C . GLU A 1 322 ? -29.773 -7.939 15.529 1.00 63.03 319 GLU A C 1
ATOM 2595 O O . GLU A 1 322 ? -29.451 -8.111 14.356 1.00 56.94 319 GLU A O 1
ATOM 2601 N N . ALA A 1 323 ? -29.317 -8.691 16.528 1.00 64.64 320 ALA A N 1
ATOM 2602 C CA . ALA A 1 323 ? -28.413 -9.803 16.281 1.00 62.53 320 ALA A CA 1
ATOM 2603 C C . ALA A 1 323 ? -29.103 -10.880 15.448 1.00 62.07 320 ALA A C 1
ATOM 2604 O O . ALA A 1 323 ? -30.332 -10.976 15.393 1.00 67.74 320 ALA A O 1
ATOM 2606 N N . ILE A 1 324 ? -28.288 -11.698 14.787 1.00 53.32 321 ILE A N 1
ATOM 2607 C CA . ILE A 1 324 ? -28.775 -12.759 13.915 1.00 44.02 321 ILE A CA 1
ATOM 2608 C C . ILE A 1 324 ? -28.192 -14.090 14.372 1.00 37.75 321 ILE A C 1
ATOM 2609 O O . ILE A 1 324 ? -27.038 -14.172 14.807 1.00 35.89 321 ILE A O 1
ATOM 2614 N N . GLU A 1 325 ? -29.002 -15.140 14.260 1.00 37.34 322 GLU A N 1
ATOM 2615 C CA . GLU A 1 325 ? -28.536 -16.489 14.546 1.00 34.24 322 GLU A CA 1
ATOM 2616 C C . GLU A 1 325 ? -27.529 -16.918 13.491 1.00 27.44 322 GLU A C 1
ATOM 2617 O O . GLU A 1 325 ? -27.772 -16.769 12.290 1.00 27.57 322 GLU A O 1
ATOM 2623 N N . VAL A 1 326 ? -26.397 -17.453 13.933 1.00 23.77 323 VAL A N 1
ATOM 2624 C CA . VAL A 1 326 ? -25.360 -17.940 13.028 1.00 24.28 323 VAL A CA 1
ATOM 2625 C C . VAL A 1 326 ? -25.341 -19.457 13.086 1.00 24.16 323 VAL A C 1
ATOM 2626 O O . VAL A 1 326 ? -25.419 -20.046 14.170 1.00 25.79 323 VAL A O 1
ATOM 2630 N N . TYR A 1 327 ? -25.243 -20.085 11.921 1.00 23.46 324 TYR A N 1
ATOM 2631 C CA . TYR A 1 327 ? -25.176 -21.529 11.810 1.00 22.75 324 TYR A CA 1
ATOM 2632 C C . TYR A 1 327 ? -23.949 -21.933 11.011 1.00 18.35 324 TYR A C 1
ATOM 2633 O O . TYR A 1 327 ? -23.346 -21.132 10.300 1.00 17.44 324 TYR A O 1
ATOM 2642 N N . THR A 1 328 ? -23.625 -23.213 11.118 1.00 20.74 325 THR A N 1
ATOM 2643 C CA . THR A 1 328 ? -22.621 -23.844 10.288 1.00 21.06 325 THR A CA 1
ATOM 2644 C C . THR A 1 328 ? -23.032 -25.296 10.096 1.00 20.13 325 THR A C 1
ATOM 2645 O O . THR A 1 328 ? -24.115 -25.713 10.521 1.00 21.51 325 THR A O 1
ATOM 2649 N N . VAL A 1 329 ? -22.179 -26.062 9.423 1.00 23.72 326 VAL A N 1
ATOM 2650 C CA . VAL A 1 329 ? -22.351 -27.505 9.332 1.00 24.11 326 VAL A CA 1
ATOM 2651 C C . VAL A 1 329 ? -21.137 -28.177 9.957 1.00 23.83 326 VAL A C 1
ATOM 2652 O O . VAL A 1 329 ? -20.034 -27.622 9.971 1.00 22.26 326 VAL A O 1
ATOM 2656 N N . ASN A 1 330 ? -21.362 -29.373 10.513 1.00 24.05 327 ASN A N 1
ATOM 2657 C CA . ASN A 1 330 ? -20.281 -30.109 11.162 1.00 23.97 327 ASN A CA 1
ATOM 2658 C C . ASN A 1 330 ? -19.096 -30.304 10.219 1.00 22.24 327 ASN A C 1
ATOM 2659 O O . ASN A 1 330 ? -17.933 -30.237 10.642 1.00 27.29 327 ASN A O 1
ATOM 2664 N N . GLU A 1 331 ? -19.370 -30.539 8.935 1.00 24.37 328 GLU A N 1
ATOM 2665 C CA . GLU A 1 331 ? -18.305 -30.758 7.958 1.00 24.99 328 GLU A CA 1
ATOM 2666 C C . GLU A 1 331 ? -17.372 -29.553 7.803 1.00 26.65 328 GLU A C 1
ATOM 2667 O O . GLU A 1 331 ? -16.252 -29.716 7.306 1.00 27.44 328 GLU A O 1
ATOM 2673 N N . ALA A 1 332 ? -17.794 -28.356 8.212 1.00 20.89 329 ALA A N 1
ATOM 2674 C CA . ALA A 1 332 ? -16.963 -27.164 8.073 1.00 19.94 329 ALA A CA 1
ATOM 2675 C C . ALA A 1 332 ? -16.007 -26.966 9.246 1.00 23.47 329 ALA A C 1
ATOM 2676 O O . ALA A 1 332 ? -15.291 -25.959 9.287 1.00 20.81 329 ALA A O 1
ATOM 2678 N N . GLN A 1 333 ? -15.990 -27.895 10.200 1.00 21.60 330 GLN A N 1
ATOM 2679 C CA . GLN A 1 333 ? -15.149 -27.751 11.380 1.00 25.95 330 GLN A CA 1
ATOM 2680 C C . GLN A 1 333 ? -13.682 -27.668 10.988 1.00 26.90 330 GLN A C 1
ATOM 2681 O O . GLN A 1 333 ? -13.228 -28.380 10.087 1.00 24.43 330 GLN A O 1
ATOM 2687 N N . LYS A 1 334 ? -12.944 -26.793 11.675 1.00 24.66 331 LYS A N 1
ATOM 2688 C CA . LYS A 1 334 ? -11.515 -26.612 11.426 1.00 26.55 331 LYS A CA 1
ATOM 2689 C C . LYS A 1 334 ? -10.708 -27.662 12.179 1.00 33.63 331 LYS A C 1
ATOM 2690 O O . LYS A 1 334 ? -10.913 -27.863 13.380 1.00 34.27 331 LYS A O 1
ATOM 2696 N N . TYR A 1 335 ? -9.797 -28.339 11.476 1.00 34.01 332 TYR A N 1
ATOM 2697 C CA . TYR A 1 335 ? -8.904 -29.279 12.147 1.00 46.87 332 TYR A CA 1
ATOM 2698 C C . TYR A 1 335 ? -7.743 -28.575 12.836 1.00 47.76 332 TYR A C 1
ATOM 2699 O O . TYR A 1 335 ? -6.892 -29.244 13.432 1.00 49.24 332 TYR A O 1
ATOM 2708 N N . TYR A 1 336 ? -7.711 -27.247 12.777 1.00 40.69 333 TYR A N 1
ATOM 2709 C CA . TYR A 1 336 ? -6.651 -26.416 13.318 1.00 35.72 333 TYR A CA 1
ATOM 2710 C C . TYR A 1 336 ? -7.264 -25.360 14.230 1.00 36.70 333 TYR A C 1
ATOM 2711 O O . TYR A 1 336 ? -8.476 -25.121 14.222 1.00 35.40 333 TYR A O 1
ATOM 2720 N N . ASP A 1 337 ? -6.408 -24.714 15.013 1.00 34.03 334 ASP A N 1
ATOM 2721 C CA . ASP A 1 337 ? -6.782 -23.533 15.778 1.00 40.57 334 ASP A CA 1
ATOM 2722 C C . ASP A 1 337 ? -6.408 -22.295 14.971 1.00 37.49 334 ASP A C 1
ATOM 2723 O O . ASP A 1 337 ? -5.252 -22.154 14.552 1.00 37.10 334 ASP A O 1
ATOM 2728 N N . THR A 1 338 ? -7.378 -21.395 14.771 1.00 35.93 335 THR A N 1
ATOM 2729 C CA . THR A 1 338 ? -7.172 -20.284 13.843 1.00 29.30 335 THR A CA 1
ATOM 2730 C C . THR A 1 338 ? -6.052 -19.357 14.303 1.00 32.74 335 THR A C 1
ATOM 2731 O O . THR A 1 338 ? -5.210 -18.945 13.497 1.00 36.99 335 THR A O 1
ATOM 2735 N N . LEU A 1 339 ? -6.018 -19.016 15.595 1.00 33.98 336 LEU A N 1
ATOM 2736 C CA . LEU A 1 339 ? -4.931 -18.180 16.090 1.00 32.69 336 LEU A CA 1
ATOM 2737 C C . LEU A 1 339 ? -3.579 -18.847 15.872 1.00 34.29 336 LEU A C 1
ATOM 2738 O O . LEU A 1 339 ? -2.617 -18.194 15.456 1.00 39.99 336 LEU A O 1
ATOM 2743 N N . GLN A 1 340 ? -3.477 -20.145 16.151 1.00 36.46 337 GLN A N 1
ATOM 2744 C CA . GLN A 1 340 ? -2.200 -20.817 15.938 1.00 41.50 337 GLN A CA 1
ATOM 2745 C C . GLN A 1 340 ? -1.807 -20.804 14.468 1.00 34.39 337 GLN A C 1
ATOM 2746 O O . GLN A 1 340 ? -0.618 -20.737 14.144 1.00 40.81 337 GLN A O 1
ATOM 2752 N N . ILE A 1 341 ? -2.787 -20.834 13.567 1.00 29.59 338 ILE A N 1
ATOM 2753 C CA . ILE A 1 341 ? -2.465 -20.861 12.146 1.00 27.95 338 ILE A CA 1
ATOM 2754 C C . ILE A 1 341 ? -1.993 -19.497 11.661 1.00 33.64 338 ILE A C 1
ATOM 2755 O O . ILE A 1 341 ? -1.034 -19.407 10.885 1.00 33.82 338 ILE A O 1
ATOM 2760 N N . THR A 1 342 ? -2.638 -18.410 12.101 1.00 32.74 339 THR A N 1
ATOM 2761 C CA A THR A 1 342 ? -2.176 -17.083 11.706 0.60 32.98 339 THR A CA 1
ATOM 2762 C CA B THR A 1 342 ? -2.168 -17.092 11.687 0.40 32.98 339 THR A CA 1
ATOM 2763 C C . THR A 1 342 ? -0.780 -16.797 12.247 1.00 32.04 339 THR A C 1
ATOM 2764 O O . THR A 1 342 ? 0.003 -16.095 11.599 1.00 35.97 339 THR A O 1
ATOM 2771 N N . GLN A 1 343 ? -0.453 -17.340 13.429 1.00 32.28 340 GLN A N 1
ATOM 2772 C CA . GLN A 1 343 ? 0.901 -17.216 13.971 1.00 35.44 340 GLN A CA 1
ATOM 2773 C C . GLN A 1 343 ? 1.897 -18.043 13.167 1.00 32.15 340 GLN A C 1
ATOM 2774 O O . GLN A 1 343 ? 3.047 -17.627 12.968 1.00 34.14 340 GLN A O 1
ATOM 2780 N N . LEU A 1 344 ? 1.492 -19.248 12.760 1.00 35.67 341 LEU A N 1
ATOM 2781 C CA . LEU A 1 344 ? 2.334 -20.086 11.916 1.00 39.31 341 LEU A CA 1
ATOM 2782 C C . LEU A 1 344 ? 2.603 -19.416 10.574 1.00 36.66 341 LEU A C 1
ATOM 2783 O O . LEU A 1 344 ? 3.719 -19.477 10.051 1.00 39.37 341 LEU A O 1
ATOM 2788 N N . ILE A 1 345 ? 1.589 -18.775 9.998 1.00 31.34 342 ILE A N 1
ATOM 2789 C CA . ILE A 1 345 ? 1.778 -18.076 8.729 1.00 31.42 342 ILE A CA 1
ATOM 2790 C C . ILE A 1 345 ? 2.832 -16.983 8.876 1.00 38.02 342 ILE A C 1
ATOM 2791 O O . ILE A 1 345 ? 3.798 -16.916 8.104 1.00 36.04 342 ILE A O 1
ATOM 2796 N N . ARG A 1 346 ? 2.706 -16.153 9.912 1.00 35.02 343 ARG A N 1
ATOM 2797 C CA . ARG A 1 346 ? 3.693 -15.105 10.134 1.00 38.19 343 ARG A CA 1
ATOM 2798 C C . ARG A 1 346 ? 5.077 -15.693 10.401 1.00 41.44 343 ARG A C 1
ATOM 2799 O O . ARG A 1 346 ? 6.077 -15.224 9.849 1.00 43.81 343 ARG A O 1
ATOM 2807 N N . GLN A 1 347 ? 5.154 -16.736 11.228 1.00 41.41 344 GLN A N 1
ATOM 2808 C CA . GLN A 1 347 ? 6.452 -17.319 11.551 1.00 43.97 344 GLN A CA 1
ATOM 2809 C C . GLN A 1 347 ? 7.061 -18.031 10.345 1.00 39.35 344 GLN A C 1
ATOM 2810 O O . GLN A 1 347 ? 8.283 -18.012 10.159 1.00 40.64 344 GLN A O 1
ATOM 2816 N N . THR A 1 348 ? 6.231 -18.672 9.518 1.00 33.97 345 THR A N 1
ATOM 2817 C CA . THR A 1 348 ? 6.744 -19.282 8.294 1.00 39.82 345 THR A CA 1
ATOM 2818 C C . THR A 1 348 ? 7.363 -18.229 7.380 1.00 38.97 345 THR A C 1
ATOM 2819 O O . THR A 1 348 ? 8.409 -18.461 6.761 1.00 39.58 345 THR A O 1
ATOM 2823 N N . LEU A 1 349 ? 6.733 -17.057 7.297 1.00 38.57 346 LEU A N 1
ATOM 2824 C CA . LEU A 1 349 ? 7.204 -15.985 6.429 1.00 39.15 346 LEU A CA 1
ATOM 2825 C C . LEU A 1 349 ? 8.282 -15.123 7.069 1.00 42.73 346 LEU A C 1
ATOM 2826 O O . LEU A 1 349 ? 8.851 -14.271 6.382 1.00 42.16 346 LEU A O 1
ATOM 2831 N N . GLU A 1 350 ? 8.564 -15.313 8.358 1.00 46.33 347 GLU A N 1
ATOM 2832 C CA . GLU A 1 350 ? 9.672 -14.618 9.001 1.00 51.90 347 GLU A CA 1
ATOM 2833 C C . GLU A 1 350 ? 11.001 -15.180 8.509 1.00 54.22 347 GLU A C 1
ATOM 2834 O O . GLU A 1 350 ? 11.232 -16.392 8.557 1.00 56.78 347 GLU A O 1
ATOM 2840 N N . ASN A 1 351 ? 11.879 -14.297 8.041 1.00 50.21 348 ASN A N 1
ATOM 2841 C CA . ASN A 1 351 ? 13.216 -14.692 7.617 1.00 54.17 348 ASN A CA 1
ATOM 2842 C C . ASN A 1 351 ? 14.275 -14.464 8.687 1.00 56.27 348 ASN A C 1
ATOM 2843 O O . ASN A 1 351 ? 15.396 -14.962 8.541 1.00 55.00 348 ASN A O 1
ATOM 2848 N N . ASP A 1 352 ? 13.947 -13.741 9.751 1.00 61.13 349 ASP A N 1
ATOM 2849 C CA . ASP A 1 352 ? 14.910 -13.436 10.801 1.00 69.67 349 ASP A CA 1
ATOM 2850 C C . ASP A 1 352 ? 14.815 -14.439 11.948 1.00 69.48 349 ASP A C 1
ATOM 2851 O O . ASP A 1 352 ? 15.816 -14.752 12.595 1.00 65.85 349 ASP A O 1
ATOM 2856 N N . MET B 1 4 ? 10.760 3.621 -37.116 1.00 75.33 1 MET B N 1
ATOM 2857 C CA . MET B 1 4 ? 9.886 2.698 -36.401 1.00 74.52 1 MET B CA 1
ATOM 2858 C C . MET B 1 4 ? 8.426 3.111 -36.573 1.00 66.00 1 MET B C 1
ATOM 2859 O O . MET B 1 4 ? 8.086 4.286 -36.447 1.00 65.30 1 MET B O 1
ATOM 2864 N N . MET B 1 5 ? 7.565 2.138 -36.862 1.00 59.48 2 MET B N 1
ATOM 2865 C CA . MET B 1 5 ? 6.169 2.396 -37.183 1.00 51.96 2 MET B CA 1
ATOM 2866 C C . MET B 1 5 ? 5.247 1.637 -36.240 1.00 45.44 2 MET B C 1
ATOM 2867 O O . MET B 1 5 ? 5.598 0.570 -35.729 1.00 46.36 2 MET B O 1
ATOM 2872 N N . LYS B 1 6 ? 4.051 2.191 -36.032 1.00 40.71 3 LYS B N 1
ATOM 2873 C CA . LYS B 1 6 ? 3.012 1.545 -35.248 1.00 42.81 3 LYS B CA 1
ATOM 2874 C C . LYS B 1 6 ? 1.700 1.573 -36.020 1.00 36.12 3 LYS B C 1
ATOM 2875 O O . LYS B 1 6 ? 1.523 2.341 -36.970 1.00 35.46 3 LYS B O 1
ATOM 2881 N N . ARG B 1 7 ? 0.779 0.718 -35.595 1.00 33.97 4 ARG B N 1
ATOM 2882 C CA . ARG B 1 7 ? -0.550 0.631 -36.181 1.00 31.79 4 ARG B CA 1
ATOM 2883 C C . ARG B 1 7 ? -1.572 0.576 -35.061 1.00 34.39 4 ARG B C 1
ATOM 2884 O O . ARG B 1 7 ? -1.420 -0.202 -34.114 1.00 35.79 4 ARG B O 1
ATOM 2892 N N . LEU B 1 8 ? -2.606 1.398 -35.162 1.00 29.09 5 LEU B N 1
ATOM 2893 C CA . LEU B 1 8 ? -3.648 1.398 -34.155 1.00 26.81 5 LEU B CA 1
ATOM 2894 C C . LEU B 1 8 ? -5.008 1.274 -34.819 1.00 27.45 5 LEU B C 1
ATOM 2895 O O . LEU B 1 8 ? -5.188 1.631 -35.988 1.00 24.28 5 LEU B O 1
ATOM 2900 N N . VAL B 1 9 ? -5.949 0.713 -34.071 1.00 24.55 6 VAL B N 1
ATOM 2901 C CA A VAL B 1 9 ? -7.329 0.528 -34.503 0.60 23.71 6 VAL B CA 1
ATOM 2902 C CA B VAL B 1 9 ? -7.323 0.585 -34.522 0.40 23.84 6 VAL B CA 1
ATOM 2903 C C . VAL B 1 9 ? -8.236 1.034 -33.392 1.00 22.78 6 VAL B C 1
ATOM 2904 O O . VAL B 1 9 ? -8.019 0.707 -32.220 1.00 25.18 6 VAL B O 1
ATOM 2911 N N . TYR B 1 10 ? -9.244 1.826 -33.745 1.00 24.37 7 TYR B N 1
ATOM 2912 C CA . TYR B 1 10 ? -10.192 2.300 -32.750 1.00 19.01 7 TYR B CA 1
ATOM 2913 C C . TYR B 1 10 ? -11.597 2.279 -33.331 1.00 21.13 7 TYR B C 1
ATOM 2914 O O . TYR B 1 10 ? -11.788 2.245 -34.548 1.00 20.47 7 TYR B O 1
ATOM 2923 N N . ILE B 1 11 ? -12.577 2.296 -32.431 1.00 21.26 8 ILE B N 1
ATOM 2924 C CA . ILE B 1 11 ? -13.980 2.438 -32.789 1.00 24.73 8 ILE B CA 1
ATOM 2925 C C . ILE B 1 11 ? -14.538 3.642 -32.047 1.00 23.11 8 ILE B C 1
ATOM 2926 O O . ILE B 1 11 ? -14.058 4.013 -30.973 1.00 26.84 8 ILE B O 1
ATOM 2931 N N . SER B 1 12 ? -15.538 4.280 -32.647 1.00 24.03 9 SER B N 1
ATOM 2932 C CA . SER B 1 12 ? -16.153 5.446 -32.031 1.00 24.58 9 SER B CA 1
ATOM 2933 C C . SER B 1 12 ? -17.612 5.506 -32.449 1.00 24.95 9 SER B C 1
ATOM 2934 O O . SER B 1 12 ? -18.047 4.806 -33.365 1.00 26.76 9 SER B O 1
ATOM 2937 N N . LYS B 1 13 ? -18.373 6.329 -31.739 1.00 27.76 10 LYS B N 1
ATOM 2938 C CA . LYS B 1 13 ? -19.766 6.567 -32.080 1.00 30.14 10 LYS B CA 1
ATOM 2939 C C . LYS B 1 13 ? -19.838 7.845 -32.901 1.00 28.58 10 LYS B C 1
ATOM 2940 O O . LYS B 1 13 ? -19.322 8.884 -32.480 1.00 35.78 10 LYS B O 1
ATOM 2946 N N . ILE B 1 14 ? -20.461 7.760 -34.079 1.00 28.55 11 ILE B N 1
ATOM 2947 C CA . ILE B 1 14 ? -20.678 8.945 -34.899 1.00 31.30 11 ILE B CA 1
ATOM 2948 C C . ILE B 1 14 ? -21.564 9.919 -34.138 1.00 37.40 11 ILE B C 1
ATOM 2949 O O . ILE B 1 14 ? -22.590 9.532 -33.566 1.00 41.32 11 ILE B O 1
ATOM 2954 N N . SER B 1 15 ? -21.161 11.185 -34.103 1.00 39.40 12 SER B N 1
ATOM 2955 C CA . SER B 1 15 ? -21.986 12.186 -33.448 1.00 49.00 12 SER B CA 1
ATOM 2956 C C . SER B 1 15 ? -23.241 12.436 -34.274 1.00 53.53 12 SER B C 1
ATOM 2957 O O . SER B 1 15 ? -23.236 12.316 -35.503 1.00 52.98 12 SER B O 1
ATOM 2960 N N . GLY B 1 16 ? -24.330 12.765 -33.584 1.00 53.25 13 GLY B N 1
ATOM 2961 C CA . GLY B 1 16 ? -25.575 13.040 -34.271 1.00 64.47 13 GLY B CA 1
ATOM 2962 C C . GLY B 1 16 ? -25.437 14.160 -35.284 1.00 70.76 13 GLY B C 1
ATOM 2963 O O . GLY B 1 16 ? -24.533 14.997 -35.220 1.00 72.92 13 GLY B O 1
ATOM 2964 N N . HIS B 1 17 ? -26.354 14.152 -36.252 1.00 73.57 14 HIS B N 1
ATOM 2965 C CA . HIS B 1 17 ? -26.449 15.161 -37.304 1.00 74.97 14 HIS B CA 1
ATOM 2966 C C . HIS B 1 17 ? -25.253 15.152 -38.248 1.00 72.56 14 HIS B C 1
ATOM 2967 O O . HIS B 1 17 ? -24.998 16.151 -38.929 1.00 76.13 14 HIS B O 1
ATOM 2974 N N . LEU B 1 18 ? -24.502 14.055 -38.318 1.00 66.22 15 LEU B N 1
ATOM 2975 C CA . LEU B 1 18 ? -23.339 13.986 -39.197 1.00 63.01 15 LEU B CA 1
ATOM 2976 C C . LEU B 1 18 ? -23.784 13.463 -40.558 1.00 65.34 15 LEU B C 1
ATOM 2977 O O . LEU B 1 18 ? -24.148 12.289 -40.693 1.00 64.38 15 LEU B O 1
ATOM 2982 N N . SER B 1 19 ? -23.746 14.333 -41.565 1.00 68.62 16 SER B N 1
ATOM 2983 C CA . SER B 1 19 ? -24.224 13.994 -42.894 1.00 69.94 16 SER B CA 1
ATOM 2984 C C . SER B 1 19 ? -23.115 13.359 -43.727 1.00 69.04 16 SER B C 1
ATOM 2985 O O . SER B 1 19 ? -21.948 13.311 -43.333 1.00 66.50 16 SER B O 1
ATOM 2988 N N . LEU B 1 20 ? -23.502 12.875 -44.909 1.00 69.22 17 LEU B N 1
ATOM 2989 C CA . LEU B 1 20 ? -22.542 12.220 -45.789 1.00 67.44 17 LEU B CA 1
ATOM 2990 C C . LEU B 1 20 ? -21.568 13.217 -46.400 1.00 66.17 17 LEU B C 1
ATOM 2991 O O . LEU B 1 20 ? -20.429 12.854 -46.716 1.00 61.65 17 LEU B O 1
ATOM 2996 N N . GLU B 1 21 ? -21.992 14.471 -46.573 1.00 67.36 18 GLU B N 1
ATOM 2997 C CA . GLU B 1 21 ? -21.074 15.493 -47.063 1.00 64.75 18 GLU B CA 1
ATOM 2998 C C . GLU B 1 21 ? -19.993 15.811 -46.036 1.00 57.60 18 GLU B C 1
ATOM 2999 O O . GLU B 1 21 ? -18.848 16.088 -46.412 1.00 50.66 18 GLU B O 1
ATOM 3005 N N . GLU B 1 22 ? -20.327 15.766 -44.743 1.00 59.31 19 GLU B N 1
ATOM 3006 C CA . GLU B 1 22 ? -19.317 16.019 -43.719 1.00 57.99 19 GLU B CA 1
ATOM 3007 C C . GLU B 1 22 ? -18.317 14.875 -43.636 1.00 45.84 19 GLU B C 1
ATOM 3008 O O . GLU B 1 22 ? -17.117 15.106 -43.455 1.00 46.88 19 GLU B O 1
ATOM 3014 N N . ILE B 1 23 ? -18.795 13.635 -43.757 1.00 44.19 20 ILE B N 1
ATOM 3015 C CA . ILE B 1 23 ? -17.887 12.491 -43.779 1.00 42.11 20 ILE B CA 1
ATOM 3016 C C . ILE B 1 23 ? -16.946 12.580 -44.974 1.00 43.67 20 ILE B C 1
ATOM 3017 O O . ILE B 1 23 ? -15.745 12.303 -44.859 1.00 48.24 20 ILE B O 1
ATOM 3022 N N . GLN B 1 24 ? -17.467 12.991 -46.134 1.00 46.84 21 GLN B N 1
ATOM 3023 C CA . GLN B 1 24 ? -16.611 13.185 -47.300 1.00 51.67 21 GLN B CA 1
ATOM 3024 C C . GLN B 1 24 ? -15.490 14.174 -47.002 1.00 54.66 21 GLN B C 1
ATOM 3025 O O . GLN B 1 24 ? -14.324 13.928 -47.334 1.00 51.45 21 GLN B O 1
ATOM 3031 N N . ARG B 1 25 ? -15.826 15.307 -46.378 1.00 53.94 22 ARG B N 1
ATOM 3032 C CA . ARG B 1 25 ? -14.807 16.298 -46.051 1.00 54.92 22 ARG B CA 1
ATOM 3033 C C . ARG B 1 25 ? -13.766 15.730 -45.094 1.00 50.87 22 ARG B C 1
ATOM 3034 O O . ARG B 1 25 ? -12.591 16.111 -45.157 1.00 52.50 22 ARG B O 1
ATOM 3042 N N . ILE B 1 26 ? -14.171 14.821 -44.207 1.00 50.07 23 ILE B N 1
ATOM 3043 C CA . ILE B 1 26 ? -13.202 14.142 -43.352 1.00 41.97 23 ILE B CA 1
ATOM 3044 C C . ILE B 1 26 ? -12.220 13.342 -44.203 1.00 42.33 23 ILE B C 1
ATOM 3045 O O . ILE B 1 26 ? -11.000 13.408 -44.010 1.00 42.41 23 ILE B O 1
ATOM 3050 N N . GLY B 1 27 ? -12.742 12.582 -45.168 1.00 44.63 24 GLY B N 1
ATOM 3051 C CA . GLY B 1 27 ? -11.870 11.829 -46.057 1.00 42.98 24 GLY B CA 1
ATOM 3052 C C . GLY B 1 27 ? -10.921 12.714 -46.843 1.00 43.88 24 GLY B C 1
ATOM 3053 O O . GLY B 1 27 ? -9.740 12.389 -46.995 1.00 42.92 24 GLY B O 1
ATOM 3054 N N . LYS B 1 28 ? -11.420 13.849 -47.345 1.00 49.41 25 LYS B N 1
ATOM 3055 C CA . LYS B 1 28 ? -10.583 14.741 -48.143 1.00 48.56 25 LYS B CA 1
ATOM 3056 C C . LYS B 1 28 ? -9.421 15.287 -47.324 1.00 56.00 25 LYS B C 1
ATOM 3057 O O . LYS B 1 28 ? -8.270 15.289 -47.779 1.00 45.15 25 LYS B O 1
ATOM 3063 N N . VAL B 1 29 ? -9.705 15.767 -46.111 1.00 43.94 26 VAL B N 1
ATOM 3064 C CA . VAL B 1 29 ? -8.644 16.325 -45.282 1.00 47.64 26 VAL B CA 1
ATOM 3065 C C . VAL B 1 29 ? -7.678 15.231 -44.848 1.00 42.88 26 VAL B C 1
ATOM 3066 O O . VAL B 1 29 ? -6.457 15.428 -44.851 1.00 43.68 26 VAL B O 1
ATOM 3070 N N . SER B 1 30 ? -8.206 14.058 -44.486 1.00 40.67 27 SER B N 1
ATOM 3071 C CA . SER B 1 30 ? -7.354 12.956 -44.050 1.00 39.00 27 SER B CA 1
ATOM 3072 C C . SER B 1 30 ? -6.371 12.557 -45.139 1.00 41.51 27 SER B C 1
ATOM 3073 O O . SER B 1 30 ? -5.183 12.350 -44.872 1.00 46.57 27 SER B O 1
ATOM 3076 N N . ILE B 1 31 ? -6.850 12.458 -46.381 1.00 39.95 28 ILE B N 1
ATOM 3077 C CA . ILE B 1 31 ? -5.982 12.077 -47.493 1.00 45.69 28 ILE B CA 1
ATOM 3078 C C . ILE B 1 31 ? -4.836 13.071 -47.632 1.00 42.94 28 ILE B C 1
ATOM 3079 O O . ILE B 1 31 ? -3.675 12.691 -47.816 1.00 52.50 28 ILE B O 1
ATOM 3084 N N . LYS B 1 32 ? -5.145 14.364 -47.524 1.00 45.70 29 LYS B N 1
ATOM 3085 C CA . LYS B 1 32 ? -4.109 15.383 -47.669 1.00 50.40 29 LYS B CA 1
ATOM 3086 C C . LYS B 1 32 ? -3.121 15.328 -46.511 1.00 49.48 29 LYS B C 1
ATOM 3087 O O . LYS B 1 32 ? -1.902 15.338 -46.723 1.00 50.91 29 LYS B O 1
ATOM 3093 N N . ASN B 1 33 ? -3.626 15.260 -45.278 1.00 45.92 30 ASN B N 1
ATOM 3094 C CA . ASN B 1 33 ? -2.733 15.232 -44.126 1.00 47.78 30 ASN B CA 1
ATOM 3095 C C . ASN B 1 33 ? -1.932 13.939 -44.074 1.00 46.69 30 ASN B C 1
ATOM 3096 O O . ASN B 1 33 ? -0.716 13.966 -43.852 1.00 47.81 30 ASN B O 1
ATOM 3101 N N . ASN B 1 34 ? -2.592 12.798 -44.283 1.00 45.00 31 ASN B N 1
ATOM 3102 C CA . ASN B 1 34 ? -1.912 11.513 -44.149 1.00 47.15 31 ASN B CA 1
ATOM 3103 C C . ASN B 1 34 ? -0.875 11.300 -45.248 1.00 45.38 31 ASN B C 1
ATOM 3104 O O . ASN B 1 34 ? 0.157 10.664 -45.003 1.00 46.65 31 ASN B O 1
ATOM 3109 N N . GLN B 1 35 ? -1.122 11.810 -46.459 1.00 45.71 32 GLN B N 1
ATOM 3110 C CA . GLN B 1 35 ? -0.078 11.790 -47.482 1.00 48.60 32 GLN B CA 1
ATOM 3111 C C . GLN B 1 35 ? 1.144 12.574 -47.020 1.00 55.78 32 GLN B C 1
ATOM 3112 O O . GLN B 1 35 ? 2.284 12.115 -47.156 1.00 60.62 32 GLN B O 1
ATOM 3118 N N . ARG B 1 36 ? 0.918 13.767 -46.466 1.00 54.65 33 ARG B N 1
ATOM 3119 C CA . ARG B 1 36 ? 2.021 14.597 -45.993 1.00 61.90 33 ARG B CA 1
ATOM 3120 C C . ARG B 1 36 ? 2.829 13.889 -44.911 1.00 59.41 33 ARG B C 1
ATOM 3121 O O . ARG B 1 36 ? 4.065 13.947 -44.907 1.00 61.52 33 ARG B O 1
ATOM 3129 N N . ASP B 1 37 ? 2.153 13.204 -43.993 1.00 53.85 34 ASP B N 1
ATOM 3130 C CA . ASP B 1 37 ? 2.808 12.598 -42.841 1.00 55.71 34 ASP B CA 1
ATOM 3131 C C . ASP B 1 37 ? 3.171 11.136 -43.061 1.00 51.44 34 ASP B C 1
ATOM 3132 O O . ASP B 1 37 ? 3.623 10.477 -42.119 1.00 56.61 34 ASP B O 1
ATOM 3137 N N . ASN B 1 38 ? 2.993 10.621 -44.277 1.00 48.65 35 ASN B N 1
ATOM 3138 C CA . ASN B 1 38 ? 3.233 9.211 -44.592 1.00 48.52 35 ASN B CA 1
ATOM 3139 C C . ASN B 1 38 ? 2.443 8.295 -43.659 1.00 45.88 35 ASN B C 1
ATOM 3140 O O . ASN B 1 38 ? 2.953 7.306 -43.127 1.00 45.87 35 ASN B O 1
ATOM 3145 N N . ILE B 1 39 ? 1.181 8.642 -43.459 1.00 41.95 36 ILE B N 1
ATOM 3146 C CA . ILE B 1 39 ? 0.241 7.818 -42.714 1.00 39.28 36 ILE B CA 1
ATOM 3147 C C . ILE B 1 39 ? -0.677 7.131 -43.713 1.00 38.03 36 ILE B C 1
ATOM 3148 O O . ILE B 1 39 ? -1.061 7.725 -44.731 1.00 39.22 36 ILE B O 1
ATOM 3153 N N . THR B 1 40 ? -0.992 5.867 -43.453 1.00 34.58 37 THR B N 1
ATOM 3154 C CA . THR B 1 40 ? -1.958 5.126 -44.247 1.00 33.17 37 THR B CA 1
ATOM 3155 C C . THR B 1 40 ? -3.003 4.509 -43.329 1.00 32.87 37 THR B C 1
ATOM 3156 O O . THR B 1 40 ? -2.820 4.409 -42.113 1.00 32.28 37 THR B O 1
ATOM 3160 N N . GLY B 1 41 ? -4.117 4.108 -43.917 1.00 30.45 38 GLY B N 1
ATOM 3161 C CA . GLY B 1 41 ? -5.161 3.487 -43.135 1.00 27.31 38 GLY B CA 1
ATOM 3162 C C . GLY B 1 41 ? -6.494 3.508 -43.853 1.00 26.66 38 GLY B C 1
ATOM 3163 O O . GLY B 1 41 ? -6.593 3.864 -45.028 1.00 27.86 38 GLY B O 1
ATOM 3164 N N . VAL B 1 42 ? -7.520 3.126 -43.100 1.00 25.01 39 VAL B N 1
ATOM 3165 C CA A VAL B 1 42 ? -8.866 3.001 -43.635 0.60 32.12 39 VAL B CA 1
ATOM 3166 C CA B VAL B 1 42 ? -8.872 2.968 -43.620 0.40 32.03 39 VAL B CA 1
ATOM 3167 C C . VAL B 1 42 ? -9.849 3.511 -42.589 1.00 27.70 39 VAL B C 1
ATOM 3168 O O . VAL B 1 42 ? -9.658 3.328 -41.384 1.00 24.24 39 VAL B O 1
ATOM 3175 N N . LEU B 1 43 ? -10.889 4.188 -43.061 1.00 27.47 40 LEU B N 1
ATOM 3176 C CA . LEU B 1 43 ? -11.966 4.669 -42.212 1.00 26.85 40 LEU B CA 1
ATOM 3177 C C . LEU B 1 43 ? -13.254 4.053 -42.724 1.00 25.05 40 LEU B C 1
ATOM 3178 O O . LEU B 1 43 ? -13.640 4.275 -43.871 1.00 30.35 40 LEU B O 1
ATOM 3183 N N A LEU B 1 44 ? -13.909 3.282 -41.871 0.56 26.71 41 LEU B N 1
ATOM 3184 N N B LEU B 1 44 ? -13.912 3.277 -41.879 0.44 26.57 41 LEU B N 1
ATOM 3185 C CA A LEU B 1 44 ? -15.146 2.605 -42.203 0.56 26.97 41 LEU B CA 1
ATOM 3186 C CA B LEU B 1 44 ? -15.155 2.621 -42.239 0.44 27.02 41 LEU B CA 1
ATOM 3187 C C A LEU B 1 44 ? -16.246 3.113 -41.283 0.56 25.81 41 LEU B C 1
ATOM 3188 C C B LEU B 1 44 ? -16.249 3.066 -41.282 0.44 25.72 41 LEU B C 1
ATOM 3189 O O A LEU B 1 44 ? -15.987 3.519 -40.147 0.56 25.05 41 LEU B O 1
ATOM 3190 O O B LEU B 1 44 ? -15.987 3.381 -40.118 0.44 26.29 41 LEU B O 1
ATOM 3199 N N . TYR B 1 45 ? -17.478 3.123 -41.785 1.00 28.49 42 TYR B N 1
ATOM 3200 C CA . TYR B 1 45 ? -18.605 3.452 -40.930 1.00 27.28 42 TYR B CA 1
ATOM 3201 C C . TYR B 1 45 ? -19.791 2.571 -41.282 1.00 30.81 42 TYR B C 1
ATOM 3202 O O . TYR B 1 45 ? -19.954 2.123 -42.423 1.00 27.80 42 TYR B O 1
ATOM 3211 N N . LEU B 1 46 ? -20.596 2.305 -40.255 1.00 34.23 43 LEU B N 1
ATOM 3212 C CA . LEU B 1 46 ? -21.654 1.312 -40.307 1.00 32.46 43 LEU B CA 1
ATOM 3213 C C . LEU B 1 46 ? -22.573 1.507 -39.113 1.00 32.80 43 LEU B C 1
ATOM 3214 O O . LEU B 1 46 ? -22.137 1.359 -37.964 1.00 33.77 43 LEU B O 1
ATOM 3219 N N . GLN B 1 47 ? -23.833 1.847 -39.377 1.00 36.85 44 GLN B N 1
ATOM 3220 C CA . GLN B 1 47 ? -24.872 1.937 -38.349 1.00 42.93 44 GLN B CA 1
ATOM 3221 C C . GLN B 1 47 ? -24.421 2.785 -37.159 1.00 40.18 44 GLN B C 1
ATOM 3222 O O . GLN B 1 47 ? -24.516 2.377 -36.001 1.00 38.60 44 GLN B O 1
ATOM 3228 N N . GLY B 1 48 ? -23.924 3.984 -37.457 1.00 39.21 45 GLY B N 1
ATOM 3229 C CA . GLY B 1 48 ? -23.629 4.958 -36.426 1.00 31.18 45 GLY B CA 1
ATOM 3230 C C . GLY B 1 48 ? -22.293 4.803 -35.739 1.00 27.69 45 GLY B C 1
ATOM 3231 O O . GLY B 1 48 ? -22.055 5.480 -34.733 1.00 28.49 45 GLY B O 1
ATOM 3232 N N . LEU B 1 49 ? -21.409 3.952 -36.250 1.00 25.47 46 LEU B N 1
ATOM 3233 C CA . LEU B 1 49 ? -20.104 3.717 -35.648 1.00 26.84 46 LEU B CA 1
ATOM 3234 C C . LEU B 1 49 ? -19.006 3.958 -36.675 1.00 27.26 46 LEU B C 1
ATOM 3235 O O . LEU B 1 49 ? -19.158 3.605 -37.849 1.00 29.18 46 LEU B O 1
ATOM 3240 N N . PHE B 1 50 ? -17.912 4.575 -36.224 1.00 27.86 47 PHE B N 1
ATOM 3241 C CA . PHE B 1 50 ? -16.682 4.684 -37.003 1.00 23.64 47 PHE B CA 1
ATOM 3242 C C . PHE B 1 50 ? -15.726 3.571 -36.600 1.00 22.48 47 PHE B C 1
ATOM 3243 O O . PHE B 1 50 ? -15.644 3.199 -35.428 1.00 23.12 47 PHE B O 1
ATOM 3251 N N . PHE B 1 51 ? -14.984 3.068 -37.576 1.00 21.56 48 PHE B N 1
ATOM 3252 C CA . PHE B 1 51 ? -13.880 2.141 -37.367 1.00 22.64 48 PHE B CA 1
ATOM 3253 C C . PHE B 1 51 ? -12.697 2.734 -38.108 1.00 21.44 48 PHE B C 1
ATOM 3254 O O . PHE B 1 51 ? -12.832 3.060 -39.283 1.00 22.80 48 PHE B O 1
ATOM 3262 N N . GLN B 1 52 ? -11.553 2.901 -37.450 1.00 21.02 49 GLN B N 1
ATOM 3263 C CA . GLN B 1 52 ? -10.413 3.423 -38.199 1.00 24.85 49 GLN B CA 1
ATOM 3264 C C . GLN B 1 52 ? -9.151 2.670 -37.827 1.00 22.93 49 GLN B C 1
ATOM 3265 O O . GLN B 1 52 ? -8.916 2.374 -36.655 1.00 22.12 49 GLN B O 1
ATOM 3271 N N . ILE B 1 53 ? -8.360 2.350 -38.845 1.00 23.55 50 ILE B N 1
ATOM 3272 C CA . ILE B 1 53 ? -7.029 1.782 -38.698 1.00 26.25 50 ILE B CA 1
ATOM 3273 C C . ILE B 1 53 ? -6.046 2.831 -39.192 1.00 25.08 50 ILE B C 1
ATOM 3274 O O . ILE B 1 53 ? -6.229 3.385 -40.280 1.00 25.14 50 ILE B O 1
ATOM 3279 N N . LEU B 1 54 ? -5.021 3.120 -38.389 1.00 29.33 51 LEU B N 1
ATOM 3280 C CA . LEU B 1 54 ? -4.004 4.108 -38.725 1.00 30.67 51 LEU B CA 1
ATOM 3281 C C . LEU B 1 54 ? -2.631 3.472 -38.582 1.00 31.60 51 LEU B C 1
ATOM 3282 O O . LEU B 1 54 ? -2.385 2.744 -37.621 1.00 32.60 51 LEU B O 1
ATOM 3287 N N . GLU B 1 55 ? -1.731 3.753 -39.522 1.00 35.62 52 GLU B N 1
ATOM 3288 C CA . GLU B 1 55 ? -0.392 3.191 -39.419 1.00 41.54 52 GLU B CA 1
ATOM 3289 C C . GLU B 1 55 ? 0.634 4.165 -39.978 1.00 44.81 52 GLU B C 1
ATOM 3290 O O . GLU B 1 55 ? 0.364 4.887 -40.943 1.00 34.59 52 GLU B O 1
ATOM 3296 N N . GLY B 1 56 ? 1.808 4.167 -39.363 1.00 40.97 53 GLY B N 1
ATOM 3297 C CA . GLY B 1 56 ? 2.868 5.078 -39.740 1.00 41.09 53 GLY B CA 1
ATOM 3298 C C . GLY B 1 56 ? 3.861 5.216 -38.602 1.00 43.71 53 GLY B C 1
ATOM 3299 O O . GLY B 1 56 ? 3.810 4.480 -37.616 1.00 42.89 53 GLY B O 1
ATOM 3300 N N . GLU B 1 57 ? 4.764 6.185 -38.764 1.00 50.57 54 GLU B N 1
ATOM 3301 C CA . GLU B 1 57 ? 5.787 6.437 -37.757 1.00 57.68 54 GLU B CA 1
ATOM 3302 C C . GLU B 1 57 ? 5.146 6.846 -36.437 1.00 52.17 54 GLU B C 1
ATOM 3303 O O . GLU B 1 57 ? 4.121 7.531 -36.414 1.00 48.13 54 GLU B O 1
ATOM 3309 N N . ASN B 1 58 ? 5.772 6.425 -35.333 1.00 54.26 55 ASN B N 1
ATOM 3310 C CA . ASN B 1 58 ? 5.155 6.541 -34.013 1.00 54.75 55 ASN B CA 1
ATOM 3311 C C . ASN B 1 58 ? 4.675 7.960 -33.725 1.00 56.12 55 ASN B C 1
ATOM 3312 O O . ASN B 1 58 ? 3.501 8.174 -33.400 1.00 55.79 55 ASN B O 1
ATOM 3317 N N . GLU B 1 59 ? 5.572 8.946 -33.849 1.00 60.68 56 GLU B N 1
ATOM 3318 C CA . GLU B 1 59 ? 5.223 10.319 -33.490 1.00 64.69 56 GLU B CA 1
ATOM 3319 C C . GLU B 1 59 ? 4.165 10.891 -34.426 1.00 57.79 56 GLU B C 1
ATOM 3320 O O . GLU B 1 59 ? 3.277 11.631 -33.986 1.00 58.43 56 GLU B O 1
ATOM 3326 N N . LYS B 1 60 ? 4.245 10.565 -35.717 1.00 55.99 57 LYS B N 1
ATOM 3327 C CA . LYS B 1 60 ? 3.233 11.026 -36.663 1.00 52.79 57 LYS B CA 1
ATOM 3328 C C . LYS B 1 60 ? 1.860 10.468 -36.315 1.00 46.38 57 LYS B C 1
ATOM 3329 O O . LYS B 1 60 ? 0.859 11.193 -36.348 1.00 47.21 57 LYS B O 1
ATOM 3335 N N . VAL B 1 61 ? 1.795 9.180 -35.974 1.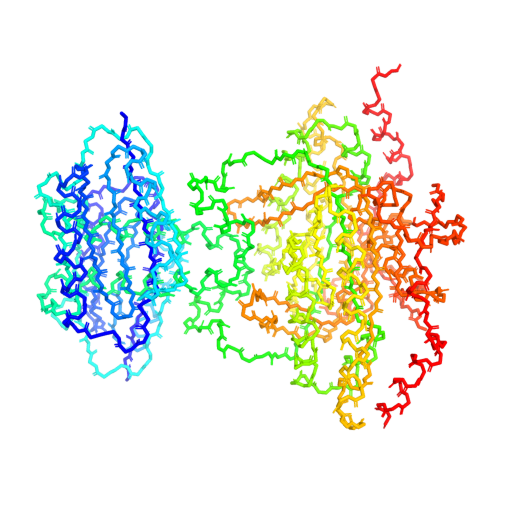00 42.06 58 VAL B N 1
ATOM 3336 C CA . VAL B 1 61 ? 0.522 8.559 -35.623 1.00 39.11 58 VAL B CA 1
ATOM 3337 C C . VAL B 1 61 ? -0.010 9.120 -34.312 1.00 40.85 58 VAL B C 1
ATOM 3338 O O . VAL B 1 61 ? -1.195 9.455 -34.202 1.00 43.17 58 VAL B O 1
ATOM 3342 N N . ASP B 1 62 ? 0.852 9.232 -33.296 1.00 45.72 59 ASP B N 1
ATOM 3343 C CA . ASP B 1 62 ? 0.401 9.742 -32.002 1.00 48.07 59 ASP B CA 1
ATOM 3344 C C . ASP B 1 62 ? -0.150 11.157 -32.124 1.00 47.39 59 ASP B C 1
ATOM 3345 O O . ASP B 1 62 ? -1.214 11.463 -31.572 1.00 40.14 59 ASP B O 1
ATOM 3350 N N . LYS B 1 63 ? 0.554 12.031 -32.853 1.00 49.32 60 LYS B N 1
ATOM 3351 C CA . LYS B 1 63 ? 0.091 13.409 -33.005 1.00 53.24 60 LYS B CA 1
ATOM 3352 C C . LYS B 1 63 ? -1.266 13.463 -33.693 1.00 47.82 60 LYS B C 1
ATOM 3353 O O . LYS B 1 63 ? -2.137 14.251 -33.307 1.00 47.53 60 LYS B O 1
ATOM 3359 N N . LEU B 1 64 ? -1.461 12.638 -34.720 1.00 48.17 61 LEU B N 1
ATOM 3360 C CA . LEU B 1 64 ? -2.763 12.586 -35.373 1.00 42.13 61 LEU B CA 1
ATOM 3361 C C . LEU B 1 64 ? -3.834 12.041 -34.435 1.00 39.31 61 LEU B C 1
ATOM 3362 O O . LEU B 1 64 ? -4.948 12.575 -34.383 1.00 40.94 61 LEU B O 1
ATOM 3367 N N . TYR B 1 65 ? -3.520 10.980 -33.685 1.00 39.55 62 TYR B N 1
ATOM 3368 C CA . TYR B 1 65 ? -4.528 10.382 -32.813 1.00 37.84 62 TYR B CA 1
ATOM 3369 C C . TYR B 1 65 ? -4.946 11.345 -31.705 1.00 36.66 62 TYR B C 1
ATOM 3370 O O . TYR B 1 65 ? -6.129 11.421 -31.361 1.00 32.91 62 TYR B O 1
ATOM 3379 N N . LYS B 1 66 ? -3.998 12.104 -31.150 1.00 38.77 63 LYS B N 1
ATOM 3380 C CA . LYS B 1 66 ? -4.376 13.110 -30.162 1.00 41.83 63 LYS B CA 1
ATOM 3381 C C . LYS B 1 66 ? -5.346 14.124 -30.757 1.00 41.49 63 LYS B C 1
ATOM 3382 O O . LYS B 1 66 ? -6.267 14.591 -30.077 1.00 44.98 63 LYS B O 1
ATOM 3388 N N . LYS B 1 67 ? -5.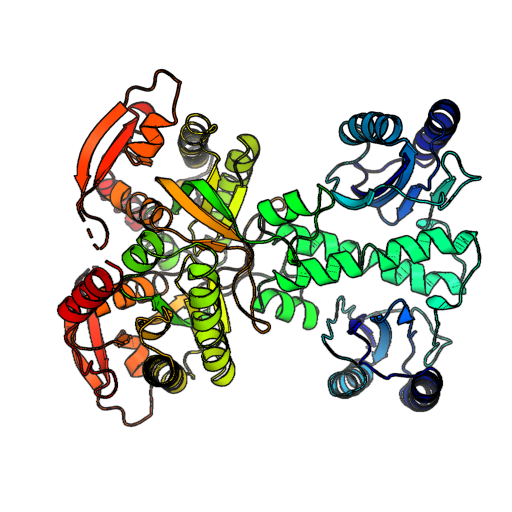160 14.470 -32.032 1.00 38.89 64 LYS B N 1
ATOM 3389 C CA . LYS B 1 67 ? -6.085 15.385 -32.687 1.00 39.71 64 LYS B CA 1
ATOM 3390 C C . LYS B 1 67 ? -7.451 14.734 -32.873 1.00 41.44 64 LYS B C 1
ATOM 3391 O O . LYS B 1 67 ? -8.484 15.325 -32.540 1.00 43.32 64 LYS B O 1
ATOM 3397 N N . ILE B 1 68 ? -7.470 13.505 -33.397 1.00 37.64 65 ILE B N 1
ATOM 3398 C CA . ILE B 1 68 ? -8.726 12.786 -33.592 1.00 36.48 65 ILE B CA 1
ATOM 3399 C C . ILE B 1 68 ? -9.485 12.626 -32.277 1.00 31.77 65 ILE B C 1
ATOM 3400 O O . ILE B 1 68 ? -10.723 12.642 -32.259 1.00 34.35 65 ILE B O 1
ATOM 3405 N N . LEU B 1 69 ? -8.768 12.509 -31.154 1.00 36.00 66 LEU B N 1
ATOM 3406 C CA A LEU B 1 69 ? -9.438 12.324 -29.869 0.60 38.32 66 LEU B CA 1
ATOM 3407 C CA B LEU B 1 69 ? -9.439 12.321 -29.871 0.40 38.47 66 LEU B CA 1
ATOM 3408 C C . LEU B 1 69 ? -10.322 13.509 -29.508 1.00 41.96 66 LEU B C 1
ATOM 3409 O O . LEU B 1 69 ? -11.346 13.333 -28.841 1.00 41.15 66 LEU B O 1
ATOM 3418 N N . VAL B 1 70 ? -9.952 14.717 -29.932 1.00 40.59 67 VAL B N 1
ATOM 3419 C CA . VAL B 1 70 ? -10.718 15.905 -29.569 1.00 46.24 67 VAL B CA 1
ATOM 3420 C C . VAL B 1 70 ? -11.634 16.365 -30.699 1.00 49.34 67 VAL B C 1
ATOM 3421 O O . VAL B 1 70 ? -12.201 17.458 -30.623 1.00 51.24 67 VAL B O 1
ATOM 3425 N N . ASP B 1 71 ? -11.812 15.543 -31.734 1.00 47.21 68 ASP B N 1
ATOM 3426 C CA . ASP B 1 71 ? -12.723 15.866 -32.825 1.00 46.53 68 ASP B CA 1
ATOM 3427 C C . ASP B 1 71 ? -14.164 15.673 -32.362 1.00 40.53 68 ASP B C 1
ATOM 3428 O O . ASP B 1 71 ? -14.532 14.596 -31.884 1.00 40.69 68 ASP B O 1
ATOM 3433 N N . ASP B 1 72 ? -14.982 16.717 -32.495 1.00 42.22 69 ASP B N 1
ATOM 3434 C CA . ASP B 1 72 ? -16.343 16.662 -31.970 1.00 46.92 69 ASP B CA 1
ATOM 3435 C C . ASP B 1 72 ? -17.306 15.879 -32.854 1.00 45.40 69 ASP B C 1
ATOM 3436 O O . ASP B 1 72 ? -18.482 15.754 -32.499 1.00 49.36 69 ASP B O 1
ATOM 3441 N N . ARG B 1 73 ? -16.852 15.352 -33.985 1.00 43.61 70 ARG B N 1
ATOM 3442 C CA . ARG B 1 73 ? -17.711 14.574 -34.866 1.00 43.13 70 ARG B CA 1
ATOM 3443 C C . ARG B 1 73 ? -17.835 13.114 -34.439 1.00 40.17 70 ARG B C 1
ATOM 3444 O O . ARG B 1 73 ? -18.543 12.344 -35.097 1.00 37.81 70 ARG B O 1
ATOM 3452 N N . HIS B 1 74 ? -17.173 12.713 -33.355 1.00 33.42 71 HIS B N 1
ATOM 3453 C CA . HIS B 1 74 ? -17.436 11.401 -32.783 1.00 33.31 71 HIS B CA 1
ATOM 3454 C C . HIS B 1 74 ? -17.179 11.458 -31.287 1.00 34.30 71 HIS B C 1
ATOM 3455 O O . HIS B 1 74 ? -16.614 12.427 -30.773 1.00 36.72 71 HIS B O 1
ATOM 3462 N N . THR B 1 75 ? -17.647 10.419 -30.589 1.00 34.25 72 THR B N 1
ATOM 3463 C CA . THR B 1 75 ? -17.556 10.314 -29.136 1.00 35.42 72 THR B CA 1
ATOM 3464 C C . THR B 1 75 ? -17.316 8.854 -28.765 1.00 30.42 72 THR B C 1
ATOM 3465 O O . THR B 1 75 ? -17.344 7.961 -29.622 1.00 32.12 72 THR B O 1
ATOM 3469 N N . ASN B 1 76 ? -17.097 8.614 -27.471 1.00 31.85 73 ASN B N 1
ATOM 3470 C CA . ASN B 1 76 ? -16.915 7.267 -26.918 1.00 30.05 73 ASN B CA 1
ATOM 3471 C C . ASN B 1 76 ? -15.874 6.487 -27.720 1.00 27.05 73 ASN B C 1
ATOM 3472 O O . ASN B 1 76 ? -16.119 5.392 -28.227 1.00 29.86 73 ASN B O 1
ATOM 3477 N N . ILE B 1 77 ? -14.695 7.087 -27.822 1.00 27.69 74 ILE B N 1
ATOM 3478 C CA . ILE B 1 77 ? -13.594 6.544 -28.608 1.00 25.51 74 ILE B CA 1
ATOM 3479 C C . ILE B 1 77 ? -12.865 5.485 -27.794 1.00 28.51 74 ILE B C 1
ATOM 3480 O O . ILE B 1 77 ? -12.443 5.739 -26.660 1.00 29.76 74 ILE B O 1
ATOM 3485 N N . LEU B 1 78 ? -12.718 4.293 -28.364 1.00 28.02 75 LEU B N 1
ATOM 3486 C CA . LEU B 1 78 ? -11.951 3.233 -27.728 1.00 24.71 75 LEU B CA 1
ATOM 3487 C C . LEU B 1 78 ? -10.918 2.711 -28.707 1.00 23.09 75 LEU B C 1
ATOM 3488 O O . LEU B 1 78 ? -11.273 2.175 -29.761 1.00 20.51 75 LEU B O 1
ATOM 3493 N N . CYS B 1 79 ? -9.649 2.858 -28.351 1.00 22.69 76 CYS B N 1
ATOM 3494 C CA . CYS B 1 79 ? -8.562 2.288 -29.135 1.00 27.90 76 CYS B CA 1
ATOM 3495 C C . CYS B 1 79 ? -8.430 0.820 -28.748 1.00 31.08 76 CYS B C 1
ATOM 3496 O O . CYS B 1 79 ? -8.026 0.504 -27.625 1.00 28.57 76 CYS B O 1
ATOM 3499 N N . LEU B 1 80 ? -8.793 -0.072 -29.674 1.00 25.56 77 LEU B N 1
ATOM 3500 C CA . LEU B 1 80 ? -8.905 -1.497 -29.380 1.00 28.17 77 LEU B CA 1
ATOM 3501 C C . LEU B 1 80 ? -7.557 -2.196 -29.360 1.00 27.71 77 LEU B C 1
ATOM 3502 O O . LEU B 1 80 ? -7.355 -3.135 -28.578 1.00 31.13 77 LEU B O 1
ATOM 3507 N N . LYS B 1 81 ? -6.631 -1.767 -30.205 1.00 27.15 78 LYS B N 1
ATOM 3508 C CA . LYS B 1 81 ? -5.415 -2.532 -30.415 1.00 31.85 78 LYS B CA 1
ATOM 3509 C C . LYS B 1 81 ? -4.334 -1.600 -30.929 1.00 29.90 78 LYS B C 1
ATOM 3510 O O . LYS B 1 81 ? -4.591 -0.758 -31.792 1.00 29.96 78 LYS B O 1
ATOM 3516 N N . THR B 1 82 ? -3.132 -1.744 -30.381 1.00 31.57 79 THR B N 1
ATOM 3517 C CA . THR B 1 82 ? -1.966 -1.017 -30.860 1.00 32.90 79 THR B CA 1
ATOM 3518 C C . THR B 1 82 ? -0.874 -2.025 -31.161 1.00 37.37 79 THR B C 1
ATOM 3519 O O . THR B 1 82 ? -0.488 -2.803 -30.283 1.00 42.50 79 THR B O 1
ATOM 3523 N N . GLU B 1 83 ? -0.382 -2.015 -32.396 1.00 33.37 80 GLU B N 1
ATOM 3524 C CA . GLU B 1 83 ? 0.728 -2.865 -32.800 1.00 41.37 80 GLU B CA 1
ATOM 3525 C C . GLU B 1 83 ? 1.976 -2.001 -32.912 1.00 45.10 80 GLU B C 1
ATOM 3526 O O . GLU B 1 83 ? 1.976 -0.997 -33.630 1.00 46.27 80 GLU B O 1
ATOM 3532 N N . TYR B 1 84 ? 3.029 -2.384 -32.198 1.00 45.26 81 TYR B N 1
ATOM 3533 C CA . TYR B 1 84 ? 4.278 -1.640 -32.204 1.00 46.28 81 TYR B CA 1
ATOM 3534 C C . TYR B 1 84 ? 5.293 -2.324 -33.111 1.00 51.09 81 TYR B C 1
ATOM 3535 O O . TYR B 1 84 ? 5.259 -3.542 -33.304 1.00 53.61 81 TYR B O 1
ATOM 3544 N N . ASP B 1 85 ? 6.194 -1.516 -33.669 1.00 51.52 82 ASP B N 1
ATOM 3545 C CA . ASP B 1 85 ? 7.308 -2.015 -34.475 1.00 57.15 82 ASP B CA 1
ATOM 3546 C C . ASP B 1 85 ? 6.812 -2.886 -35.626 1.00 56.08 82 ASP B C 1
ATOM 3547 O O . ASP B 1 85 ? 7.389 -3.931 -35.936 1.00 57.25 82 ASP B O 1
ATOM 3552 N N . ILE B 1 86 ? 5.709 -2.464 -36.254 1.00 53.50 83 ILE B N 1
ATOM 3553 C CA . ILE B 1 86 ? 5.217 -3.185 -37.419 1.00 52.70 83 ILE B CA 1
ATOM 3554 C C . ILE B 1 86 ? 6.265 -3.121 -38.529 1.00 55.33 83 ILE B C 1
ATOM 3555 O O . ILE B 1 86 ? 7.018 -2.145 -38.657 1.00 58.19 83 ILE B O 1
ATOM 3560 N N . THR B 1 87 ? 6.320 -4.178 -39.335 1.00 57.81 84 THR B N 1
ATOM 3561 C CA . THR B 1 87 ? 7.293 -4.243 -40.418 1.00 66.15 84 THR B CA 1
ATOM 3562 C C . THR B 1 87 ? 6.700 -3.770 -41.741 1.00 64.73 84 THR B C 1
ATOM 3563 O O . THR B 1 87 ? 7.351 -3.030 -42.487 1.00 64.50 84 THR B O 1
ATOM 3567 N N . ASP B 1 88 ? 5.475 -4.187 -42.045 1.00 58.77 85 ASP B N 1
ATOM 3568 C CA . ASP B 1 88 ? 4.804 -3.818 -43.282 1.00 60.08 85 ASP B CA 1
ATOM 3569 C C . ASP B 1 88 ? 3.494 -3.117 -42.967 1.00 49.80 85 ASP B C 1
ATOM 3570 O O . ASP B 1 88 ? 2.788 -3.490 -42.021 1.00 48.27 85 ASP B O 1
ATOM 3575 N N . ARG B 1 89 ? 3.182 -2.094 -43.754 1.00 42.83 86 ARG B N 1
ATOM 3576 C CA . ARG B 1 89 ? 1.881 -1.458 -43.647 1.00 41.40 86 ARG B CA 1
ATOM 3577 C C . ARG B 1 89 ? 0.805 -2.408 -44.152 1.00 41.16 86 ARG B C 1
ATOM 3578 O O . ARG B 1 89 ? 1.031 -3.222 -45.054 1.00 42.70 86 ARG B O 1
ATOM 3586 N N . MET B 1 90 ? -0.373 -2.308 -43.551 1.00 39.58 87 MET B N 1
ATOM 3587 C CA . MET B 1 90 ? -1.505 -3.104 -44.000 1.00 34.61 87 MET B CA 1
ATOM 3588 C C . MET B 1 90 ? -2.159 -2.513 -45.245 1.00 37.51 87 MET B C 1
ATOM 3589 O O . MET B 1 90 ? -2.703 -3.258 -46.071 1.00 39.14 87 MET B O 1
ATOM 3594 N N . PHE B 1 91 ? -2.111 -1.191 -45.407 1.00 32.17 88 PHE B N 1
ATOM 3595 C CA . PHE B 1 91 ? -2.761 -0.507 -46.526 1.00 36.06 88 PHE B CA 1
ATOM 3596 C C . PHE B 1 91 ? -1.793 0.486 -47.158 1.00 33.92 88 PHE B C 1
ATOM 3597 O O . PHE B 1 91 ? -2.056 1.692 -47.192 1.00 41.76 88 PHE B O 1
ATOM 3605 N N . PRO B 1 92 ? -0.677 0.003 -47.712 1.00 36.12 89 PRO B N 1
ATOM 3606 C CA . PRO B 1 92 ? 0.401 0.923 -48.117 1.00 38.45 89 PRO B CA 1
ATOM 3607 C C . PRO B 1 92 ? 0.003 1.935 -49.178 1.00 40.98 89 PRO B C 1
ATOM 3608 O O . PRO B 1 92 ? 0.705 2.940 -49.337 1.00 40.97 89 PRO B O 1
ATOM 3612 N N . ASN B 1 93 ? -1.087 1.713 -49.908 1.00 38.43 90 ASN B N 1
ATOM 3613 C CA . ASN B 1 93 ? -1.453 2.588 -51.014 1.00 45.64 90 ASN B CA 1
ATOM 3614 C C . ASN B 1 93 ? -2.590 3.544 -50.679 1.00 39.78 90 ASN B C 1
ATOM 3615 O O . ASN B 1 93 ? -2.955 4.368 -51.522 1.00 40.01 90 ASN B O 1
ATOM 3620 N N . TRP B 1 94 ? -3.136 3.475 -49.473 1.00 41.55 91 TRP B N 1
ATOM 3621 C CA . TRP B 1 94 ? -4.302 4.263 -49.080 1.00 39.00 91 TRP B CA 1
ATOM 3622 C C . TRP B 1 94 ? -3.894 5.252 -47.996 1.00 39.89 91 TRP B C 1
ATOM 3623 O O . TRP B 1 94 ? -3.744 4.875 -46.831 1.00 35.11 91 TRP B O 1
ATOM 3634 N N . ALA B 1 95 ? -3.734 6.523 -48.376 1.00 38.10 92 ALA B N 1
ATOM 3635 C CA . ALA B 1 95 ? -3.556 7.566 -47.369 1.00 44.88 92 ALA B CA 1
ATOM 3636 C C . ALA B 1 95 ? -4.685 7.517 -46.345 1.00 40.18 92 ALA B C 1
ATOM 3637 O O . ALA B 1 95 ? -4.448 7.447 -45.130 1.00 33.00 92 ALA B O 1
ATOM 3639 N N . MET B 1 96 ? -5.930 7.520 -46.824 1.00 33.38 93 MET B N 1
ATOM 3640 C CA . MET B 1 96 ? -7.083 7.258 -45.962 1.00 35.71 93 MET B CA 1
ATOM 3641 C C . MET B 1 96 ? -8.241 6.850 -46.860 1.00 37.18 93 MET B C 1
ATOM 3642 O O . MET B 1 96 ? -8.856 7.703 -47.513 1.00 40.04 93 MET B O 1
ATOM 3647 N N . LYS B 1 97 ? -8.540 5.555 -46.905 1.00 32.75 94 LYS B N 1
ATOM 3648 C CA . LYS B 1 97 ? -9.648 5.049 -47.702 1.00 33.76 94 LYS B CA 1
ATOM 3649 C C . LYS B 1 97 ? -10.895 5.019 -46.828 1.00 28.50 94 LYS B C 1
ATOM 3650 O O . LYS B 1 97 ? -10.912 4.353 -45.784 1.00 29.12 94 LYS B O 1
ATOM 3656 N N . THR B 1 98 ? -11.929 5.738 -47.251 1.00 30.93 95 THR B N 1
ATOM 3657 C CA . THR B 1 98 ? -13.200 5.783 -46.539 1.00 32.77 95 THR B CA 1
ATOM 3658 C C . THR B 1 98 ? -14.166 4.800 -47.186 1.00 30.96 95 THR B C 1
ATOM 3659 O O . THR B 1 98 ? -14.339 4.803 -48.409 1.00 30.78 95 THR B O 1
ATOM 3663 N N . ILE B 1 99 ? -14.782 3.954 -46.368 1.00 30.88 96 ILE B N 1
ATOM 3664 C CA . ILE B 1 99 ? -15.683 2.914 -46.846 1.00 33.43 96 ILE B CA 1
ATOM 3665 C C . ILE B 1 99 ? -17.004 3.066 -46.109 1.00 32.91 96 ILE B C 1
ATOM 3666 O O . ILE B 1 99 ? -17.042 2.992 -44.876 1.00 30.62 96 ILE B O 1
ATOM 3671 N N . ASN B 1 100 ? -18.081 3.285 -46.858 1.00 32.58 97 ASN B N 1
ATOM 3672 C CA . ASN B 1 100 ? -19.425 3.345 -46.292 1.00 30.87 97 ASN B CA 1
ATOM 3673 C C . ASN B 1 100 ? -20.020 1.944 -46.365 1.00 29.49 97 ASN B C 1
ATOM 3674 O O . ASN B 1 100 ? -20.579 1.546 -47.391 1.00 36.59 97 ASN B O 1
ATOM 3679 N N . LEU B 1 101 ? -19.905 1.194 -45.268 1.00 29.17 98 LEU B N 1
ATOM 3680 C CA . LEU B 1 101 ? -20.430 -0.164 -45.259 1.00 33.45 98 LEU B CA 1
ATOM 3681 C C . LEU B 1 101 ? -21.949 -0.202 -45.323 1.00 39.31 98 LEU B C 1
ATOM 3682 O O . LEU B 1 101 ? -22.508 -1.223 -45.738 1.00 44.51 98 LEU B O 1
ATOM 3687 N N . ASN B 1 102 ? -22.629 0.877 -44.923 1.00 35.73 99 ASN B N 1
ATOM 3688 C CA . ASN B 1 102 ? -24.083 0.908 -45.050 1.00 37.56 99 ASN B CA 1
ATOM 3689 C C . ASN B 1 102 ? -24.521 0.743 -46.500 1.00 42.00 99 ASN B C 1
ATOM 3690 O O . ASN B 1 102 ? -25.560 0.129 -46.768 1.00 46.76 99 ASN B O 1
ATOM 3695 N N . GLU B 1 103 ? -23.741 1.266 -47.446 1.00 50.92 100 GLU B N 1
ATOM 3696 C CA . GLU B 1 103 ? -24.144 1.254 -48.848 1.00 58.98 100 GLU B CA 1
ATOM 3697 C C . GLU B 1 103 ? -23.813 -0.049 -49.564 1.00 61.97 100 GLU B C 1
ATOM 3698 O O . GLU B 1 103 ? -24.321 -0.268 -50.671 1.00 63.96 100 GLU B O 1
ATOM 3704 N N . ASN B 1 104 ? -22.985 -0.913 -48.979 1.00 57.48 101 ASN B N 1
ATOM 3705 C CA . ASN B 1 104 ? -22.603 -2.152 -49.646 1.00 57.10 101 ASN B CA 1
ATOM 3706 C C . ASN B 1 104 ? -23.751 -3.150 -49.572 1.00 58.48 101 ASN B C 1
ATOM 3707 O O . ASN B 1 104 ? -24.138 -3.580 -48.480 1.00 58.17 101 ASN B O 1
ATOM 3712 N N . SER B 1 105 ? -24.287 -3.525 -50.733 1.00 51.12 102 SER B N 1
ATOM 3713 C CA . SER B 1 105 ? -25.393 -4.468 -50.824 1.00 58.20 102 SER B CA 1
ATOM 3714 C C . SER B 1 105 ? -24.979 -5.802 -51.432 1.00 59.73 102 SER B C 1
ATOM 3715 O O . SER B 1 105 ? -25.849 -6.627 -51.733 1.00 62.23 102 SER B O 1
ATOM 3718 N N . GLU B 1 106 ? -23.681 -6.033 -51.628 1.00 55.73 103 GLU B N 1
ATOM 3719 C CA . GLU B 1 106 ? -23.223 -7.268 -52.253 1.00 58.96 103 GLU B CA 1
ATOM 3720 C C . GLU B 1 106 ? -23.539 -8.466 -51.366 1.00 55.34 103 GLU B C 1
ATOM 3721 O O . GLU B 1 106 ? -23.241 -8.463 -50.167 1.00 46.90 103 GLU B O 1
ATOM 3727 N N . LEU B 1 107 ? -24.129 -9.501 -51.971 1.00 53.50 104 LEU B N 1
ATOM 3728 C CA . LEU B 1 107 ? -24.670 -10.613 -51.195 1.00 53.64 104 LEU B CA 1
ATOM 3729 C C . LEU B 1 107 ? -23.580 -11.365 -50.442 1.00 48.37 104 LEU B C 1
ATOM 3730 O O . LEU B 1 107 ? -23.793 -11.803 -49.307 1.00 40.84 104 LEU B O 1
ATOM 3735 N N . MET B 1 108 ? -22.415 -11.551 -51.063 1.00 45.77 105 MET B N 1
ATOM 3736 C CA . MET B 1 108 ? -21.351 -12.299 -50.409 1.00 50.93 105 MET B CA 1
ATOM 3737 C C . MET B 1 108 ? -20.650 -11.503 -49.321 1.00 51.35 105 MET B C 1
ATOM 3738 O O . MET B 1 108 ? -19.912 -12.093 -48.526 1.00 51.37 105 MET B O 1
ATOM 3743 N N . ILE B 1 109 ? -20.855 -10.190 -49.267 1.00 49.30 106 ILE B N 1
ATOM 3744 C CA . ILE B 1 109 ? -20.293 -9.387 -48.186 1.00 41.54 106 ILE B CA 1
ATOM 3745 C C . ILE B 1 109 ? -21.271 -9.256 -47.023 1.00 32.08 106 ILE B C 1
ATOM 3746 O O . ILE B 1 109 ? -20.844 -9.085 -45.878 1.00 30.49 106 ILE B O 1
ATOM 3751 N N . GLN B 1 110 ? -22.570 -9.367 -47.293 1.00 35.38 107 GLN B N 1
ATOM 3752 C CA . GLN B 1 110 ? -23.584 -9.235 -46.248 1.00 35.37 107 GLN B CA 1
ATOM 3753 C C . GLN B 1 110 ? -23.326 -10.076 -45.000 1.00 32.20 107 GLN B C 1
ATOM 3754 O O . GLN B 1 110 ? -23.551 -9.557 -43.893 1.00 33.93 107 GLN B O 1
ATOM 3760 N N . PRO B 1 111 ? -22.868 -11.334 -45.078 1.00 34.22 108 PRO B N 1
ATOM 3761 C CA . PRO B 1 111 ? -22.584 -12.058 -43.822 1.00 31.68 108 PRO B CA 1
ATOM 3762 C C . PRO B 1 111 ? -21.523 -11.389 -42.968 1.00 31.40 108 PRO B C 1
ATOM 3763 O O . PRO B 1 111 ? -21.698 -11.238 -41.751 1.00 29.66 108 PRO B O 1
ATOM 3767 N N . ILE B 1 112 ? -20.408 -10.991 -43.577 1.00 31.90 109 ILE B N 1
ATOM 3768 C CA . ILE B 1 112 ? -19.328 -10.382 -42.811 1.00 29.15 109 ILE B CA 1
ATOM 3769 C C . ILE B 1 112 ? -19.765 -9.028 -42.264 1.00 26.64 109 ILE B C 1
ATOM 3770 O O . ILE B 1 112 ? -19.464 -8.675 -41.116 1.00 27.93 109 ILE B O 1
ATOM 3775 N N . LYS B 1 113 ? -20.486 -8.251 -43.074 1.00 28.82 110 LYS B N 1
ATOM 3776 C CA . LYS B 1 113 ? -21.013 -6.968 -42.616 1.00 28.43 110 LYS B CA 1
ATOM 3777 C C . LYS B 1 113 ? -21.987 -7.150 -41.453 1.00 31.50 110 LYS B C 1
ATOM 3778 O O . LYS B 1 113 ? -21.921 -6.426 -40.452 1.00 30.19 110 LYS B O 1
ATOM 3784 N N . SER B 1 114 ? -22.891 -8.127 -41.556 1.00 30.17 111 SER B N 1
ATOM 3785 C CA . SER B 1 114 ? -23.825 -8.373 -40.458 1.00 31.52 111 SER B CA 1
ATOM 3786 C C . SER B 1 114 ? -23.100 -8.788 -39.181 1.00 29.00 111 SER B C 1
ATOM 3787 O O . SER B 1 114 ? -23.428 -8.315 -38.083 1.00 26.71 111 SER B O 1
ATOM 3790 N N . LEU B 1 115 ? -22.116 -9.681 -39.297 1.00 24.48 112 LEU B N 1
ATOM 3791 C CA . LEU B 1 115 ? -21.401 -10.121 -38.099 1.00 26.30 112 LEU B CA 1
ATOM 3792 C C . LEU B 1 115 ? -20.617 -8.975 -37.474 1.00 25.64 112 LEU B C 1
ATOM 3793 O O . LEU B 1 115 ? -20.572 -8.847 -36.246 1.00 26.95 112 LEU B O 1
ATOM 3798 N N . LEU B 1 116 ? -20.005 -8.129 -38.306 1.00 25.78 113 LEU B N 1
ATOM 3799 C CA . LEU B 1 116 ? -19.248 -6.992 -37.792 1.00 19.73 113 LEU B CA 1
ATOM 3800 C C . LEU B 1 116 ? -20.140 -6.056 -36.989 1.00 21.79 113 LEU B C 1
ATOM 3801 O O . LEU B 1 116 ? -19.756 -5.589 -35.907 1.00 24.39 113 LEU B O 1
ATOM 3806 N N . GLN B 1 117 ? -21.340 -5.777 -37.497 1.00 23.41 114 GLN B N 1
ATOM 3807 C CA . GLN B 1 117 ? -22.273 -4.932 -36.762 1.00 22.24 114 GLN B CA 1
ATOM 3808 C C . GLN B 1 117 ? -22.727 -5.608 -35.473 1.00 26.91 114 GLN B C 1
ATOM 3809 O O . GLN B 1 117 ? -22.770 -4.967 -34.417 1.00 24.72 114 GLN B O 1
ATOM 3815 N N . THR B 1 118 ? -23.051 -6.906 -35.531 1.00 25.61 115 THR B N 1
ATOM 3816 C CA . THR B 1 118 ? -23.504 -7.610 -34.331 1.00 22.57 115 THR B CA 1
ATOM 3817 C C . THR B 1 118 ? -22.426 -7.631 -33.250 1.00 25.41 115 THR B C 1
ATOM 3818 O O . THR B 1 118 ? -22.702 -7.342 -32.077 1.00 23.85 115 THR B O 1
ATOM 3822 N N . ILE B 1 119 ? -21.194 -7.977 -33.618 1.00 23.75 116 ILE B N 1
ATOM 3823 C CA A ILE B 1 119 ? -20.139 -8.136 -32.618 0.70 21.38 116 ILE B CA 1
ATOM 3824 C CA B ILE B 1 119 ? -20.158 -8.131 -32.600 0.30 21.01 116 ILE B CA 1
ATOM 3825 C C . ILE B 1 119 ? -19.720 -6.780 -32.057 1.00 22.86 116 ILE B C 1
ATOM 3826 O O . ILE B 1 119 ? -19.432 -6.645 -30.865 1.00 18.91 116 ILE B O 1
ATOM 3835 N N . THR B 1 120 ? -19.693 -5.748 -32.895 1.00 21.90 117 THR B N 1
ATOM 3836 C CA . THR B 1 120 ? -19.280 -4.440 -32.401 1.00 19.60 117 THR B CA 1
ATOM 3837 C C . THR B 1 120 ? -20.331 -3.847 -31.480 1.00 22.41 117 THR B C 1
ATOM 3838 O O . THR B 1 120 ? -19.997 -3.262 -30.448 1.00 22.11 117 THR B O 1
ATOM 3842 N N . GLN B 1 121 ? -21.607 -3.998 -31.824 1.00 23.51 118 GLN B N 1
ATOM 3843 C CA . GLN B 1 121 ? -22.651 -3.500 -30.939 1.00 25.17 118 GLN B CA 1
ATOM 3844 C C . GLN B 1 121 ? -22.624 -4.244 -29.611 1.00 21.03 118 GLN B C 1
ATOM 3845 O O . GLN B 1 121 ? -22.787 -3.636 -28.550 1.00 21.95 118 GLN B O 1
ATOM 3851 N N . SER B 1 122 ? -22.378 -5.551 -29.651 1.00 19.97 119 SER B N 1
ATOM 3852 C CA . SER B 1 122 ? -22.244 -6.317 -28.415 1.00 22.69 119 SER B CA 1
ATOM 3853 C C . SER B 1 122 ? -21.017 -5.871 -27.632 1.00 24.73 119 SER B C 1
ATOM 3854 O O . SER B 1 122 ? -21.060 -5.743 -26.400 1.00 21.73 119 SER B O 1
ATOM 3857 N N . HIS B 1 123 ? -19.911 -5.645 -28.336 1.00 21.49 120 HIS B N 1
ATOM 3858 C CA . HIS B 1 123 ? -18.705 -5.124 -27.705 1.00 21.19 120 HIS B CA 1
ATOM 3859 C C . HIS B 1 123 ? -18.986 -3.826 -26.961 1.00 21.17 120 HIS B C 1
ATOM 3860 O O . HIS B 1 123 ? -18.518 -3.628 -25.833 1.00 25.25 120 HIS B O 1
ATOM 3867 N N . ARG B 1 124 ? -19.748 -2.919 -27.580 1.00 22.08 121 ARG B N 1
ATOM 3868 C CA . ARG B 1 124 ? -20.030 -1.640 -26.935 1.00 20.49 121 ARG B CA 1
ATOM 3869 C C . ARG B 1 124 ? -20.920 -1.792 -25.705 1.00 24.56 121 ARG B C 1
ATOM 3870 O O . ARG B 1 124 ? -20.840 -0.960 -24.793 1.00 23.30 121 ARG B O 1
ATOM 3878 N N . VAL B 1 125 ? -21.744 -2.840 -25.644 1.00 23.82 122 VAL B N 1
ATOM 3879 C CA . VAL B 1 125 ? -22.498 -3.122 -24.427 1.00 22.70 122 VAL B CA 1
ATOM 3880 C C . VAL B 1 125 ? -21.550 -3.566 -23.320 1.00 20.91 122 VAL B C 1
ATOM 3881 O O . VAL B 1 125 ? -21.590 -3.043 -22.203 1.00 23.96 122 VAL B O 1
ATOM 3885 N N . LEU B 1 126 ? -20.671 -4.524 -23.628 1.00 20.79 123 LEU B N 1
ATOM 3886 C CA . LEU B 1 126 ? -19.726 -5.021 -22.628 1.00 20.90 123 LEU B CA 1
ATOM 3887 C C . LEU B 1 126 ? -18.856 -3.901 -22.075 1.00 19.07 123 LEU B C 1
ATOM 3888 O O . LEU B 1 126 ? -18.520 -3.899 -20.884 1.00 19.89 123 LEU B O 1
ATOM 3893 N N . GLU B 1 127 ? -18.446 -2.962 -22.935 1.00 20.63 124 GLU B N 1
ATOM 3894 C CA . GLU B 1 127 ? -17.601 -1.857 -22.487 1.00 25.80 124 GLU B CA 1
ATOM 3895 C C . GLU B 1 127 ? -18.231 -1.098 -21.332 1.00 24.84 124 GLU B C 1
ATOM 3896 O O . GLU B 1 127 ? -17.519 -0.591 -20.457 1.00 22.70 124 GLU B O 1
ATOM 3902 N N . LYS B 1 128 ? -19.560 -1.005 -21.310 1.00 20.55 125 LYS B N 1
ATOM 3903 C CA . LYS B 1 128 ? -20.224 -0.218 -20.279 1.00 22.04 125 LYS B CA 1
ATOM 3904 C C . LYS B 1 128 ? -20.044 -0.828 -18.897 1.00 25.50 125 LYS B C 1
ATOM 3905 O O . LYS B 1 128 ? -20.163 -0.119 -17.895 1.00 27.22 125 LYS B O 1
ATOM 3911 N N . TYR B 1 129 ? -19.752 -2.117 -18.821 1.00 25.81 126 TYR B N 1
ATOM 3912 C CA . TYR B 1 129 ? -19.564 -2.790 -17.545 1.00 23.46 126 TYR B CA 1
ATOM 3913 C C . TYR B 1 129 ? -18.102 -2.946 -17.163 1.00 30.24 126 TYR B C 1
ATOM 3914 O O . TYR B 1 129 ? -17.807 -3.526 -16.110 1.00 28.70 126 TYR B O 1
ATOM 3923 N N . MET B 1 130 ? -17.188 -2.447 -17.970 1.00 20.77 127 MET B N 1
ATOM 3924 C CA . MET B 1 130 ? -15.781 -2.710 -17.697 1.00 17.09 127 MET B CA 1
ATOM 3925 C C . MET B 1 130 ? -15.243 -1.764 -16.626 1.00 23.21 127 MET B C 1
ATOM 3926 O O . MET B 1 130 ? -15.698 -0.623 -16.511 1.00 25.10 127 MET B O 1
ATOM 3931 N N . PRO B 1 131 ? -14.259 -2.208 -15.842 1.00 21.61 128 PRO B N 1
ATOM 3932 C CA . PRO B 1 131 ? -13.574 -1.274 -14.944 1.00 22.01 128 PRO B CA 1
ATOM 3933 C C . PRO B 1 131 ? -12.851 -0.203 -15.745 1.00 24.41 128 PRO B C 1
ATOM 3934 O O . PRO B 1 131 ? -12.180 -0.494 -16.739 1.00 24.62 128 PRO B O 1
ATOM 3938 N N . ALA B 1 132 ? -12.982 1.044 -15.286 1.00 24.07 129 ALA B N 1
ATOM 3939 C CA . ALA B 1 132 ? -12.353 2.168 -15.969 1.00 28.62 129 ALA B CA 1
ATOM 3940 C C . ALA B 1 132 ? -10.856 1.958 -16.128 1.00 25.41 129 ALA B C 1
ATOM 3941 O O . ALA B 1 132 ? -10.270 2.369 -17.135 1.00 23.40 129 ALA B O 1
ATOM 3943 N N . ARG B 1 133 ? -10.226 1.298 -15.158 1.00 24.31 130 ARG B N 1
ATOM 3944 C CA . ARG B 1 133 ? -8.792 1.075 -15.250 1.00 26.43 130 ARG B CA 1
ATOM 3945 C C . ARG B 1 133 ? -8.458 0.101 -16.372 1.00 24.59 130 ARG B C 1
ATOM 3946 O O . ARG B 1 133 ? -7.398 0.210 -17.002 1.00 23.05 130 ARG B O 1
ATOM 3954 N N . VAL B 1 134 ? -9.341 -0.866 -16.634 1.00 20.02 131 VAL B N 1
ATOM 3955 C CA . VAL B 1 134 ? -9.058 -1.810 -17.707 1.00 21.92 131 VAL B CA 1
ATOM 3956 C C . VAL B 1 134 ? -9.254 -1.129 -19.057 1.00 22.52 131 VAL B C 1
ATOM 3957 O O . VAL B 1 134 ? -8.474 -1.336 -19.990 1.00 22.02 131 VAL B O 1
ATOM 3961 N N . ILE B 1 135 ? -10.276 -0.279 -19.162 1.00 21.29 132 ILE B N 1
ATOM 3962 C CA . ILE B 1 135 ? -10.495 0.498 -20.384 1.00 20.18 132 ILE B CA 1
ATOM 3963 C C . ILE B 1 135 ? -9.310 1.413 -20.653 1.00 23.89 132 ILE B C 1
ATOM 3964 O O . ILE B 1 135 ? -8.937 1.656 -21.809 1.00 22.28 132 ILE B O 1
ATOM 3969 N N . TYR B 1 136 ? -8.697 1.937 -19.592 1.00 21.02 133 TYR B N 1
ATOM 3970 C CA . TYR B 1 136 ? -7.502 2.753 -19.759 1.00 22.76 133 TYR B CA 1
ATOM 3971 C C . TYR B 1 136 ? -6.353 1.928 -20.323 1.00 24.52 133 TYR B C 1
ATOM 3972 O O . TYR B 1 136 ? -5.707 2.325 -21.298 1.00 25.56 133 TYR B O 1
ATOM 3981 N N . LEU B 1 137 ? -6.085 0.762 -19.724 1.00 23.19 134 LEU B N 1
ATOM 3982 C CA . LEU B 1 137 ? -5.011 -0.087 -20.231 1.00 23.96 134 LEU B CA 1
ATOM 3983 C C . LEU B 1 137 ? -5.211 -0.421 -21.702 1.00 27.55 134 LEU B C 1
ATOM 3984 O O . LEU B 1 137 ? -4.267 -0.346 -22.496 1.00 27.35 134 LEU B O 1
ATOM 3989 N N . ILE B 1 138 ? -6.431 -0.801 -22.083 1.00 22.54 135 ILE B N 1
ATOM 3990 C CA . ILE B 1 138 ? -6.687 -1.149 -23.479 1.00 24.04 135 ILE B CA 1
ATOM 3991 C C . ILE B 1 138 ? -6.418 0.045 -24.382 1.00 25.24 135 ILE B C 1
ATOM 3992 O O . ILE B 1 138 ? -5.834 -0.094 -25.469 1.00 27.26 135 ILE B O 1
ATOM 3997 N N . ASN B 1 139 ? -6.838 1.235 -23.951 1.00 25.47 136 ASN B N 1
ATOM 3998 C CA . ASN B 1 139 ? -6.610 2.430 -24.765 1.00 25.85 136 ASN B CA 1
ATOM 3999 C C . ASN B 1 139 ? -5.128 2.714 -24.944 1.00 31.71 136 ASN B C 1
ATOM 4000 O O . ASN B 1 139 ? -4.716 3.233 -25.988 1.00 33.44 136 ASN B O 1
ATOM 4005 N N . GLN B 1 140 ? -4.313 2.378 -23.947 1.00 32.49 137 GLN B N 1
ATOM 4006 C CA . GLN B 1 140 ? -2.874 2.592 -23.992 1.00 34.21 137 GLN B CA 1
ATOM 4007 C C . GLN B 1 140 ? -2.130 1.461 -24.695 1.00 40.89 137 GLN B C 1
ATOM 4008 O O . GLN B 1 140 ? -0.894 1.464 -24.714 1.00 46.17 137 GLN B O 1
ATOM 4014 N N . GLY B 1 141 ? -2.849 0.508 -25.285 1.00 32.40 138 GLY B N 1
ATOM 4015 C CA . GLY B 1 141 ? -2.206 -0.580 -25.989 1.00 29.43 138 GLY B CA 1
ATOM 4016 C C . GLY B 1 141 ? -1.624 -1.645 -25.097 1.00 34.56 138 GLY B C 1
ATOM 4017 O O . GLY B 1 141 ? -0.708 -2.358 -25.510 1.00 33.68 138 GLY B O 1
ATOM 4018 N N . ILE B 1 142 ? -2.133 -1.775 -23.882 1.00 36.08 139 ILE B N 1
ATOM 4019 C CA . ILE B 1 142 ? -1.622 -2.715 -22.895 1.00 36.59 139 ILE B CA 1
ATOM 4020 C C . ILE B 1 142 ? -2.588 -3.889 -22.810 1.00 35.48 139 ILE B C 1
ATOM 4021 O O . ILE B 1 142 ? -3.808 -3.693 -22.753 1.00 32.07 139 ILE B O 1
ATOM 4026 N N . ASN B 1 143 ? -2.048 -5.111 -22.828 1.00 35.72 140 ASN B N 1
ATOM 4027 C CA . ASN B 1 143 ? -2.855 -6.318 -22.685 1.00 31.53 140 ASN B CA 1
ATOM 4028 C C . ASN B 1 143 ? -3.218 -6.520 -21.217 1.00 30.43 140 ASN B C 1
ATOM 4029 O O . ASN B 1 143 ? -2.346 -6.862 -20.409 1.00 27.21 140 ASN B O 1
ATOM 4034 N N . PRO B 1 144 ? -4.486 -6.338 -20.830 1.00 25.34 141 PRO B N 1
ATOM 4035 C CA . PRO B 1 144 ? -4.826 -6.463 -19.405 1.00 22.37 141 PRO B CA 1
ATOM 4036 C C . PRO B 1 144 ? -4.720 -7.888 -18.883 1.00 24.52 141 PRO B C 1
ATOM 4037 O O . PRO B 1 144 ? -4.605 -8.071 -17.666 1.00 24.39 141 PRO B O 1
ATOM 4041 N N . LEU B 1 145 ? -4.740 -8.895 -19.760 1.00 27.94 142 LEU B N 1
ATOM 4042 C CA . LEU B 1 145 ? -4.608 -10.292 -19.362 1.00 27.70 142 LEU B CA 1
ATOM 4043 C C . LEU B 1 145 ? -3.164 -10.729 -19.141 1.00 34.98 142 LEU B C 1
ATOM 4044 O O . LEU B 1 145 ? -2.944 -11.837 -18.636 1.00 38.25 142 LEU B O 1
ATOM 4049 N N . THR B 1 146 ? -2.173 -9.924 -19.531 1.00 31.78 143 THR B N 1
ATOM 4050 C CA . THR B 1 146 ? -0.782 -10.295 -19.307 1.00 34.16 143 THR B CA 1
ATOM 4051 C C . THR B 1 146 ? 0.016 -9.259 -18.532 1.00 33.22 143 THR B C 1
ATOM 4052 O O . THR B 1 146 ? 1.100 -9.591 -18.040 1.00 34.61 143 THR B O 1
ATOM 4056 N N . VAL B 1 147 ? -0.483 -8.029 -18.392 1.00 29.49 144 VAL B N 1
ATOM 4057 C CA . VAL B 1 147 ? 0.287 -6.995 -17.717 1.00 31.26 144 VAL B CA 1
ATOM 4058 C C . VAL B 1 147 ? 0.365 -7.322 -16.232 1.00 26.77 144 VAL B C 1
ATOM 4059 O O . VAL B 1 147 ? -0.604 -7.797 -15.630 1.00 26.00 144 VAL B O 1
ATOM 4063 N N . GLU B 1 148 ? 1.534 -7.102 -15.639 1.00 24.35 145 GLU B N 1
ATOM 4064 C CA . GLU B 1 148 ? 1.744 -7.563 -14.267 1.00 26.42 145 GLU B CA 1
ATOM 4065 C C . GLU B 1 148 ? 1.186 -6.542 -13.279 1.00 25.17 145 GLU B C 1
ATOM 4066 O O . GLU B 1 148 ? 1.420 -5.342 -13.441 1.00 26.65 145 GLU B O 1
ATOM 4072 N N . PRO B 1 149 ? 0.449 -6.970 -12.255 1.00 28.21 146 PRO B N 1
ATOM 4073 C CA . PRO B 1 149 ? 0.061 -6.033 -11.200 1.00 24.74 146 PRO B CA 1
ATOM 4074 C C . PRO B 1 149 ? 1.289 -5.419 -10.546 1.00 23.76 146 PRO B C 1
ATOM 4075 O O . PRO B 1 149 ? 2.389 -5.980 -10.560 1.00 26.23 146 PRO B O 1
ATOM 4079 N N . GLN B 1 150 ? 1.083 -4.240 -9.974 1.00 22.44 147 GLN B N 1
ATOM 4080 C CA . GLN B 1 150 ? 2.159 -3.443 -9.411 1.00 27.93 147 GLN B CA 1
ATOM 4081 C C . GLN B 1 150 ? 1.792 -2.998 -8.004 1.00 19.69 147 GLN B C 1
ATOM 4082 O O . GLN B 1 150 ? 0.624 -2.758 -7.702 1.00 21.88 147 GLN B O 1
ATOM 4088 N N . LEU B 1 151 ? 2.805 -2.865 -7.154 1.00 20.74 148 LEU B N 1
ATOM 4089 C CA A LEU B 1 151 ? 2.610 -2.281 -5.834 0.50 17.47 148 LEU B CA 1
ATOM 4090 C CA B LEU B 1 151 ? 2.612 -2.277 -5.833 0.50 17.47 148 LEU B CA 1
ATOM 4091 C C . LEU B 1 151 ? 2.609 -0.761 -5.969 1.00 22.60 148 LEU B C 1
ATOM 4092 O O . LEU B 1 151 ? 3.587 -0.177 -6.445 1.00 26.19 148 LEU B O 1
ATOM 4101 N N . VAL B 1 152 ? 1.521 -0.124 -5.547 1.00 19.71 149 VAL B N 1
ATOM 4102 C CA . VAL B 1 152 ? 1.386 1.318 -5.677 1.00 21.88 149 VAL B CA 1
ATOM 4103 C C . VAL B 1 152 ? 0.960 1.908 -4.342 1.00 21.85 149 VAL B C 1
ATOM 4104 O O . VAL B 1 152 ? 0.362 1.232 -3.501 1.00 23.37 149 VAL B O 1
ATOM 4108 N N . GLU B 1 153 ? 1.285 3.182 -4.149 1.00 18.80 150 GLU B N 1
ATOM 4109 C CA . GLU B 1 153 ? 0.867 3.919 -2.965 1.00 20.58 150 GLU B CA 1
ATOM 4110 C C . GLU B 1 153 ? -0.459 4.608 -3.280 1.00 19.89 150 GLU B C 1
ATOM 4111 O O . GLU B 1 153 ? -0.546 5.382 -4.239 1.00 21.61 150 GLU B O 1
ATOM 4117 N N . LYS B 1 154 ? -1.501 4.310 -2.499 1.00 19.12 151 LYS B N 1
ATOM 4118 C CA . LYS B 1 154 ? -2.817 4.870 -2.775 1.00 16.96 151 LYS B CA 1
ATOM 4119 C C . LYS B 1 154 ? -3.496 5.358 -1.508 1.00 19.18 151 LYS B C 1
ATOM 4120 O O . LYS B 1 154 ? -3.344 4.774 -0.433 1.00 19.28 151 LYS B O 1
ATOM 4126 N N . ILE B 1 155 ? -4.282 6.405 -1.659 1.00 20.61 152 ILE B N 1
ATOM 4127 C CA . ILE B 1 155 ? -5.321 6.726 -0.693 1.00 17.38 152 ILE B CA 1
ATOM 4128 C C . ILE B 1 155 ? -6.567 5.968 -1.110 1.00 19.12 152 ILE B C 1
ATOM 4129 O O . ILE B 1 155 ? -7.011 6.085 -2.254 1.00 19.90 152 ILE B O 1
ATOM 4134 N N . ILE B 1 156 ? -7.121 5.171 -0.200 1.00 13.54 153 ILE B N 1
ATOM 4135 C CA . ILE B 1 156 ? -8.339 4.424 -0.482 1.00 15.48 153 ILE B CA 1
ATOM 4136 C C . ILE B 1 156 ? -9.516 5.186 0.100 1.00 16.41 153 ILE B C 1
ATOM 4137 O O . ILE B 1 156 ? -9.466 5.634 1.251 1.00 14.37 153 ILE B O 1
ATOM 4142 N N . PHE B 1 157 ? -10.591 5.275 -0.678 1.00 16.10 154 PHE B N 1
ATOM 4143 C CA . PHE B 1 157 ? -11.807 6.002 -0.326 1.00 20.34 154 PHE B CA 1
ATOM 4144 C C . PHE B 1 157 ? -12.934 4.986 -0.231 1.00 18.21 154 PHE B C 1
ATOM 4145 O O . PHE B 1 157 ? -13.082 4.159 -1.129 1.00 17.41 154 PHE B O 1
ATOM 4153 N N . PHE B 1 158 ? -13.711 5.032 0.858 1.00 14.19 155 PHE B N 1
ATOM 4154 C CA . PHE B 1 158 ? -14.924 4.227 0.983 1.00 16.71 155 PHE B CA 1
ATOM 4155 C C . PHE B 1 158 ? -16.057 5.107 1.476 1.00 16.67 155 PHE B C 1
ATOM 4156 O O . PHE B 1 158 ? -15.915 5.779 2.496 1.00 18.11 155 PHE B O 1
ATOM 4164 N N . SER B 1 159 ? -17.191 5.093 0.774 1.00 19.16 156 SER B N 1
ATOM 4165 C CA . SER B 1 159 ? -18.360 5.777 1.306 1.00 15.63 156 SER B CA 1
ATOM 4166 C C . SER B 1 159 ? -19.573 4.871 1.185 1.00 21.98 156 SER B C 1
ATOM 4167 O O . SER B 1 159 ? -19.624 3.995 0.322 1.00 22.80 156 SER B O 1
ATOM 4170 N N . ASP B 1 160 ? -20.548 5.061 2.073 1.00 20.23 157 ASP B N 1
ATOM 4171 C CA . ASP B 1 160 ? -21.808 4.365 1.873 1.00 19.06 157 ASP B CA 1
ATOM 4172 C C . ASP B 1 160 ? -22.939 5.152 2.520 1.00 13.82 157 ASP B C 1
ATOM 4173 O O . ASP B 1 160 ? -22.729 6.153 3.205 1.00 21.35 157 ASP B O 1
ATOM 4178 N N . ILE B 1 161 ? -24.146 4.690 2.263 1.00 18.75 158 ILE B N 1
ATOM 4179 C CA . ILE B 1 161 ? -25.365 5.392 2.642 1.00 15.52 158 ILE B CA 1
ATOM 4180 C C . ILE B 1 161 ? -25.725 5.059 4.085 1.00 18.81 158 ILE B C 1
ATOM 4181 O O . ILE B 1 161 ? -25.744 3.886 4.475 1.00 19.54 158 ILE B O 1
ATOM 4186 N N . LEU B 1 162 ? -26.048 6.087 4.868 1.00 17.24 159 LEU B N 1
ATOM 4187 C CA . LEU B 1 162 ? -26.432 5.873 6.262 1.00 18.79 159 LEU B CA 1
ATOM 4188 C C . LEU B 1 162 ? -27.793 5.198 6.341 1.00 18.40 159 LEU B C 1
ATOM 4189 O O . LEU B 1 162 ? -28.720 5.574 5.619 1.00 19.15 159 LEU B O 1
ATOM 4194 N N . ALA B 1 163 ? -27.911 4.199 7.226 1.00 19.25 160 ALA B N 1
ATOM 4195 C CA . ALA B 1 163 ? -29.169 3.489 7.472 1.00 23.89 160 ALA B CA 1
ATOM 4196 C C . ALA B 1 163 ? -29.739 2.885 6.191 1.00 21.78 160 ALA B C 1
ATOM 4197 O O . ALA B 1 163 ? -30.961 2.797 6.021 1.00 21.11 160 ALA B O 1
ATOM 4199 N N . PHE B 1 164 ? -28.853 2.454 5.289 1.00 19.70 161 PHE B N 1
ATOM 4200 C CA . PHE B 1 164 ? -29.313 1.929 4.008 1.00 24.23 161 PHE B CA 1
ATOM 4201 C C . PHE B 1 164 ? -30.182 0.694 4.191 1.00 28.32 161 PHE B C 1
ATOM 4202 O O . PHE B 1 164 ? -31.104 0.456 3.400 1.00 29.51 161 PHE B O 1
ATOM 4210 N N . SER B 1 165 ? -29.914 -0.095 5.231 1.00 32.37 162 SER B N 1
ATOM 4211 C CA . SER B 1 165 ? -30.781 -1.223 5.543 1.00 34.04 162 SER B CA 1
ATOM 4212 C C . SER B 1 165 ? -32.217 -0.763 5.763 1.00 36.37 162 SER B C 1
ATOM 4213 O O . SER B 1 165 ? -33.163 -1.388 5.268 1.00 36.10 162 SER B O 1
ATOM 4216 N N . THR B 1 166 ? -32.395 0.340 6.492 1.00 28.83 163 THR B N 1
ATOM 4217 C CA . THR B 1 166 ? -33.734 0.862 6.738 1.00 29.20 163 THR B CA 1
ATOM 4218 C C . THR B 1 166 ? -34.371 1.362 5.447 1.00 33.32 163 THR B C 1
ATOM 4219 O O . THR B 1 166 ? -35.561 1.137 5.211 1.00 33.50 163 THR B O 1
ATOM 4223 N N . LEU B 1 167 ? -33.589 2.033 4.596 1.00 31.66 164 LEU B N 1
ATOM 4224 C CA . LEU B 1 167 ? -34.092 2.444 3.285 1.00 27.43 164 LEU B CA 1
ATOM 4225 C C . LEU B 1 167 ? -34.532 1.240 2.450 1.00 31.56 164 LEU B C 1
ATOM 4226 O O . LEU B 1 167 ? -35.630 1.230 1.880 1.00 31.57 164 LEU B O 1
ATOM 4231 N N . THR B 1 168 ? -33.690 0.204 2.365 1.00 36.34 165 THR B N 1
ATOM 4232 C CA . THR B 1 168 ? -34.065 -0.959 1.561 1.00 44.83 165 THR B CA 1
ATOM 4233 C C . THR B 1 168 ? -35.249 -1.706 2.155 1.00 43.75 165 THR B C 1
ATOM 4234 O O . THR B 1 168 ? -36.042 -2.293 1.411 1.00 42.67 165 THR B O 1
ATOM 4238 N N . GLU B 1 169 ? -35.383 -1.705 3.482 1.00 44.57 166 GLU B N 1
ATOM 4239 C CA . GLU B 1 169 ? -36.504 -2.393 4.112 1.00 48.06 166 GLU B CA 1
ATOM 4240 C C . GLU B 1 169 ? -37.829 -1.693 3.835 1.00 46.99 166 GLU B C 1
ATOM 4241 O O . GLU B 1 169 ? -38.871 -2.352 3.761 1.00 42.53 166 GLU B O 1
ATOM 4247 N N . LYS B 1 170 ? -37.810 -0.372 3.660 1.00 46.54 167 LYS B N 1
ATOM 4248 C CA . LYS B 1 170 ? -39.028 0.423 3.697 1.00 49.75 167 LYS B CA 1
ATOM 4249 C C . LYS B 1 170 ? -39.425 1.039 2.364 1.00 48.07 167 LYS B C 1
ATOM 4250 O O . LYS B 1 170 ? -40.507 1.628 2.283 1.00 47.11 167 LYS B O 1
ATOM 4256 N N . LEU B 1 171 ? -38.591 0.938 1.328 1.00 41.63 168 LEU B N 1
ATOM 4257 C CA . LEU B 1 171 ? -38.901 1.588 0.063 1.00 37.59 168 LEU B CA 1
ATOM 4258 C C . LEU B 1 171 ? -39.185 0.568 -1.035 1.00 38.11 168 LEU B C 1
ATOM 4259 O O . LEU B 1 171 ? -38.685 -0.561 -0.986 1.00 32.16 168 LEU B O 1
ATOM 4264 N N . PRO B 1 172 ? -39.970 0.942 -2.044 1.00 36.43 169 PRO B N 1
ATOM 4265 C CA . PRO B 1 172 ? -40.118 0.081 -3.222 1.00 27.19 169 PRO B CA 1
ATOM 4266 C C . PRO B 1 172 ? -38.838 0.024 -4.045 1.00 31.87 169 PRO B C 1
ATOM 4267 O O . PRO B 1 172 ? -38.002 0.926 -4.003 1.00 29.36 169 PRO B O 1
ATOM 4271 N N . VAL B 1 173 ? -38.719 -1.051 -4.834 1.00 36.59 170 VAL B N 1
ATOM 4272 C CA . VAL B 1 173 ? -37.489 -1.323 -5.582 1.00 35.67 170 VAL B CA 1
ATOM 4273 C C . VAL B 1 173 ? -37.129 -0.150 -6.478 1.00 30.30 170 VAL B C 1
ATOM 4274 O O . VAL B 1 173 ? -35.989 0.326 -6.478 1.00 27.49 170 VAL B O 1
ATOM 4278 N N . ASN B 1 174 ? -38.088 0.322 -7.277 1.00 30.68 171 ASN B N 1
ATOM 4279 C CA A ASN B 1 174 ? -37.784 1.387 -8.222 0.60 36.06 171 ASN B CA 1
ATOM 4280 C CA B ASN B 1 174 ? -37.792 1.392 -8.223 0.40 35.66 171 ASN B CA 1
ATOM 4281 C C . ASN B 1 174 ? -37.302 2.638 -7.498 1.00 29.45 171 ASN B C 1
ATOM 4282 O O . ASN B 1 174 ? -36.458 3.372 -8.018 1.00 31.55 171 ASN B O 1
ATOM 4291 N N . GLU B 1 175 ? -37.801 2.875 -6.280 1.00 28.42 172 GLU B N 1
ATOM 4292 C CA . GLU B 1 175 ? -37.359 4.044 -5.522 1.00 30.20 172 GLU B CA 1
ATOM 4293 C C . GLU B 1 175 ? -35.957 3.847 -4.966 1.00 27.97 172 GLU B C 1
ATOM 4294 O O . GLU B 1 175 ? -35.163 4.792 -4.940 1.00 22.99 172 GLU B O 1
ATOM 4300 N N . VAL B 1 176 ? -35.652 2.642 -4.472 1.00 26.06 173 VAL B N 1
ATOM 4301 C CA . VAL B 1 176 ? -34.287 2.345 -4.035 1.00 21.02 173 VAL B CA 1
ATOM 4302 C C . VAL B 1 176 ? -33.308 2.542 -5.184 1.00 20.07 173 VAL B C 1
ATOM 4303 O O . VAL B 1 176 ? -32.244 3.144 -5.017 1.00 18.27 173 VAL B O 1
ATOM 4307 N N . VAL B 1 177 ? -33.665 2.066 -6.375 1.00 24.19 174 VAL B N 1
ATOM 4308 C CA . VAL B 1 177 ? -32.757 2.166 -7.512 1.00 24.58 174 VAL B CA 1
ATOM 4309 C C . VAL B 1 177 ? -32.498 3.631 -7.861 1.00 20.15 174 VAL B C 1
ATOM 4310 O O . VAL B 1 177 ? -31.351 4.045 -8.065 1.00 19.50 174 VAL B O 1
ATOM 4314 N N . ILE B 1 178 ? -33.558 4.439 -7.909 1.00 20.81 175 ILE B N 1
ATOM 4315 C CA . ILE B 1 178 ? -33.402 5.871 -8.178 1.00 19.25 175 ILE B CA 1
ATOM 4316 C C . ILE B 1 178 ? -32.476 6.502 -7.147 1.00 22.27 175 ILE B C 1
ATOM 4317 O O . ILE B 1 178 ? -31.591 7.306 -7.482 1.00 20.60 175 ILE B O 1
ATOM 4322 N N . LEU B 1 179 ? -32.642 6.119 -5.877 1.00 18.63 176 LEU B N 1
ATOM 4323 C CA . LEU B 1 179 ? -31.866 6.727 -4.805 1.00 17.65 176 LEU B CA 1
ATOM 4324 C C . LEU B 1 179 ? -30.400 6.326 -4.878 1.00 19.71 176 LEU B C 1
ATOM 4325 O O . LEU B 1 179 ? -29.514 7.164 -4.690 1.00 17.92 176 LEU B O 1
ATOM 4330 N N . VAL B 1 180 ? -30.119 5.043 -5.106 1.00 17.13 177 VAL B N 1
ATOM 4331 C CA . VAL B 1 180 ? -28.724 4.611 -5.166 1.00 16.99 177 VAL B CA 1
ATOM 4332 C C . VAL B 1 180 ? -28.046 5.152 -6.422 1.00 16.28 177 VAL B C 1
ATOM 4333 O O . VAL B 1 180 ? -26.874 5.538 -6.387 1.00 18.47 177 VAL B O 1
ATOM 4337 N N . ASN B 1 181 ? -28.758 5.174 -7.555 1.00 17.48 178 ASN B N 1
ATOM 4338 C CA . ASN B 1 181 ? -28.187 5.768 -8.767 1.00 19.21 178 ASN B CA 1
ATOM 4339 C C . ASN B 1 181 ? -27.820 7.229 -8.546 1.00 21.26 178 ASN B C 1
ATOM 4340 O O . ASN B 1 181 ? -26.780 7.697 -9.020 1.00 18.94 178 ASN B O 1
ATOM 4345 N N . ARG B 1 182 ? -28.668 7.973 -7.836 1.00 16.45 179 ARG B N 1
ATOM 4346 C CA . ARG B 1 182 ? -28.346 9.372 -7.575 1.00 15.77 179 ARG B CA 1
ATOM 4347 C C . ARG B 1 182 ? -27.114 9.476 -6.699 1.00 18.35 179 ARG B C 1
ATOM 4348 O O . ARG B 1 182 ? -26.213 10.284 -6.961 1.00 17.04 179 ARG B O 1
ATOM 4356 N N . TYR B 1 183 ? -27.051 8.641 -5.663 1.00 15.52 180 TYR B N 1
ATOM 4357 C CA . TYR B 1 183 ? -25.892 8.635 -4.777 1.00 14.79 180 TYR B CA 1
ATOM 4358 C C . TYR B 1 183 ? -24.622 8.288 -5.547 1.00 20.17 180 TYR B C 1
ATOM 4359 O O . TYR B 1 183 ? -23.595 8.969 -5.424 1.00 19.43 180 TYR B O 1
ATOM 4368 N N . PHE B 1 184 ? -24.682 7.227 -6.358 1.00 18.24 181 PHE B N 1
ATOM 4369 C CA . PHE B 1 184 ? -23.515 6.827 -7.144 1.00 19.59 181 PHE B CA 1
ATOM 4370 C C . PHE B 1 184 ? -23.134 7.902 -8.154 1.00 19.17 181 PHE B C 1
ATOM 4371 O O . PHE B 1 184 ? -21.947 8.154 -8.390 1.00 19.56 181 PHE B O 1
ATOM 4379 N N . SER B 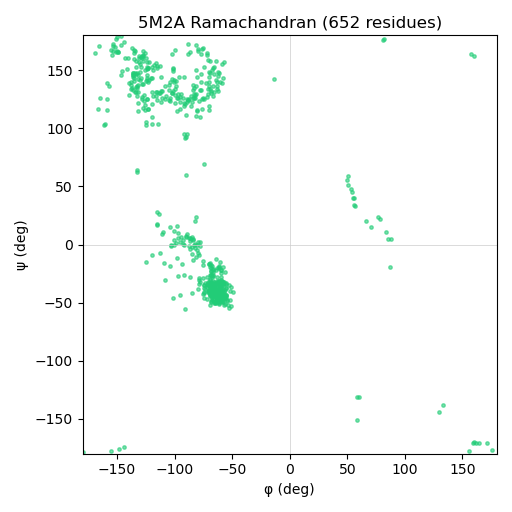1 185 ? -24.126 8.509 -8.796 1.00 20.53 182 SER B N 1
ATOM 4380 C CA A SER B 1 185 ? -23.832 9.544 -9.780 0.60 22.73 182 SER B CA 1
ATOM 4381 C CA B SER B 1 185 ? -23.822 9.538 -9.782 0.40 22.91 182 SER B CA 1
ATOM 4382 C C . SER B 1 185 ? -23.103 10.716 -9.140 1.00 25.67 182 SER B C 1
ATOM 4383 O O . SER B 1 185 ? -22.150 11.257 -9.714 1.00 21.36 182 SER B O 1
ATOM 4388 N N . ILE B 1 186 ? -23.539 11.125 -7.945 1.00 17.04 183 ILE B N 1
ATOM 4389 C CA . ILE B 1 186 ? -22.895 12.239 -7.252 1.00 19.64 183 ILE B CA 1
ATOM 4390 C C . ILE B 1 186 ? -21.472 11.873 -6.856 1.00 17.58 183 ILE B C 1
ATOM 4391 O O . ILE B 1 186 ? -20.529 12.639 -7.077 1.00 17.11 183 ILE B O 1
ATOM 4396 N N . CYS B 1 187 ? -21.306 10.718 -6.212 1.00 16.98 184 CYS B N 1
ATOM 4397 C CA . CYS B 1 187 ? -19.974 10.301 -5.786 1.00 13.76 184 CYS B CA 1
ATOM 4398 C C . CYS B 1 187 ? -19.037 10.190 -6.976 1.00 14.74 184 CYS B C 1
ATOM 4399 O O . CYS B 1 187 ? -17.920 10.708 -6.950 1.00 19.33 184 CYS B O 1
ATOM 4402 N N . THR B 1 188 ? -19.485 9.511 -8.034 1.00 19.48 185 THR B N 1
ATOM 4403 C CA . THR B 1 188 ? -18.624 9.272 -9.187 1.00 21.16 185 THR B CA 1
ATOM 4404 C C . THR B 1 188 ? -18.226 10.577 -9.864 1.00 18.78 185 THR B C 1
ATOM 4405 O O . THR B 1 188 ? -17.064 10.758 -10.246 1.00 20.84 185 THR B O 1
ATOM 4409 N N . ARG B 1 189 ? -19.173 11.508 -10.026 1.00 17.02 186 ARG B N 1
ATOM 4410 C CA . ARG B 1 189 ? -18.824 12.776 -10.664 1.00 16.99 186 ARG B CA 1
ATOM 4411 C C . ARG B 1 189 ? -17.795 13.554 -9.844 1.00 22.86 186 ARG B C 1
ATOM 4412 O O . ARG B 1 189 ? -16.838 14.108 -10.398 1.00 23.71 186 ARG B O 1
ATOM 4420 N N . ILE B 1 190 ? -17.959 13.595 -8.523 1.00 18.34 187 ILE B N 1
ATOM 4421 C CA . ILE B 1 190 ? -17.045 14.383 -7.700 1.00 16.46 187 ILE B CA 1
ATOM 4422 C C . ILE B 1 190 ? -15.668 13.721 -7.618 1.00 15.98 187 ILE B C 1
ATOM 4423 O O . ILE B 1 190 ? -14.637 14.389 -7.752 1.00 17.06 187 ILE B O 1
ATOM 4428 N N . ILE B 1 191 ? -15.629 12.415 -7.353 1.00 18.43 188 ILE B N 1
ATOM 4429 C CA . ILE B 1 191 ? -14.348 11.703 -7.291 1.00 19.54 188 ILE B CA 1
ATOM 4430 C C . ILE B 1 191 ? -13.570 11.910 -8.584 1.00 21.68 188 ILE B C 1
ATOM 4431 O O . ILE B 1 191 ? -12.370 12.223 -8.578 1.00 20.94 188 ILE B O 1
ATOM 4436 N N . SER B 1 192 ? -14.258 11.769 -9.717 1.00 21.49 189 SER B N 1
ATOM 4437 C CA . SER B 1 192 ? -13.594 11.917 -11.008 1.00 19.93 189 SER B CA 1
ATOM 4438 C C . SER B 1 192 ? -13.167 13.358 -11.262 1.00 27.18 189 SER B C 1
ATOM 4439 O O . SER B 1 192 ? -12.108 13.598 -11.856 1.00 26.06 189 SER B O 1
ATOM 4442 N N . ALA B 1 193 ? -13.971 14.337 -10.821 1.00 20.71 190 ALA B N 1
ATOM 4443 C CA . ALA B 1 193 ? -13.575 15.734 -10.989 1.00 21.54 190 ALA B CA 1
ATOM 4444 C C . ALA B 1 193 ? -12.281 16.047 -10.256 1.00 21.13 190 ALA B C 1
ATOM 4445 O O . ALA B 1 193 ? -11.510 16.903 -10.703 1.00 24.48 190 ALA B O 1
ATOM 4447 N N . TYR B 1 194 ? -12.042 15.395 -9.117 1.00 18.52 191 TYR B N 1
ATOM 4448 C CA . TYR B 1 194 ? -10.834 15.626 -8.332 1.00 20.30 191 TYR B CA 1
ATOM 4449 C C . TYR B 1 194 ? -9.684 14.716 -8.731 1.00 23.95 191 TYR B C 1
ATOM 4450 O O . TYR B 1 194 ? -8.639 14.739 -8.073 1.00 23.12 191 TYR B O 1
ATOM 4459 N N . GLY B 1 195 ? -9.843 13.934 -9.795 1.00 21.52 192 GLY B N 1
ATOM 4460 C CA . GLY B 1 195 ? -8.782 13.083 -10.287 1.00 22.02 192 GLY B CA 1
ATOM 4461 C C . GLY B 1 195 ? -8.727 11.714 -9.653 1.00 21.85 192 GLY B C 1
ATOM 4462 O O . GLY B 1 195 ? -7.789 10.961 -9.938 1.00 25.98 192 GLY B O 1
ATOM 4463 N N . GLY B 1 196 ? -9.687 11.374 -8.785 1.00 17.02 193 GLY B N 1
ATOM 4464 C CA . GLY B 1 196 ? -9.748 10.038 -8.233 1.00 17.48 193 GLY B CA 1
ATOM 4465 C C . GLY B 1 196 ? -10.289 9.044 -9.240 1.00 25.21 193 GLY B C 1
ATOM 4466 O O . GLY B 1 196 ? -10.795 9.401 -10.305 1.00 23.11 193 GLY B O 1
ATOM 4467 N N . GLU B 1 197 ? -10.160 7.766 -8.900 1.00 21.96 194 GLU B N 1
ATOM 4468 C CA . GLU B 1 197 ? -10.624 6.685 -9.760 1.00 25.83 194 GLU B CA 1
ATOM 4469 C C . GLU B 1 197 ? -11.607 5.838 -8.975 1.00 25.88 194 GLU B C 1
ATOM 4470 O O . GLU B 1 197 ? -11.236 5.242 -7.962 1.00 22.63 194 GLU B O 1
ATOM 4476 N N . VAL B 1 198 ? -12.863 5.796 -9.416 1.00 24.29 195 VAL B N 1
ATOM 4477 C CA . VAL B 1 198 ? -13.796 4.880 -8.778 1.00 22.45 195 VAL B CA 1
ATOM 4478 C C . VAL B 1 198 ? -13.390 3.455 -9.117 1.00 21.64 195 VAL B C 1
ATOM 4479 O O . VAL B 1 198 ? -13.163 3.120 -10.286 1.00 26.82 195 VAL B O 1
ATOM 4483 N N . THR B 1 199 ? -13.302 2.605 -8.093 1.00 19.97 196 THR B N 1
ATOM 4484 C CA . THR B 1 199 ? -12.860 1.232 -8.300 1.00 22.22 196 THR B CA 1
ATOM 4485 C C . THR B 1 199 ? -14.043 0.319 -8.577 1.00 28.45 196 THR B C 1
ATOM 4486 O O . THR B 1 199 ? -14.069 -0.399 -9.582 1.00 33.20 196 THR B O 1
ATOM 4490 N N . LYS B 1 200 ? -15.018 0.314 -7.672 1.00 24.21 197 LYS B N 1
ATOM 4491 C CA . LYS B 1 200 ? -16.234 -0.443 -7.906 1.00 28.33 197 LYS B CA 1
ATOM 4492 C C . LYS B 1 200 ? -17.309 -0.018 -6.919 1.00 25.79 197 LYS B C 1
ATOM 4493 O O . LYS B 1 200 ? -17.065 0.737 -5.972 1.00 23.62 197 LYS B O 1
ATOM 4499 N N . PHE B 1 201 ? -18.509 -0.513 -7.185 1.00 20.22 198 PHE B N 1
ATOM 4500 C CA . PHE B 1 201 ? -19.649 -0.419 -6.290 1.00 19.76 198 PHE B CA 1
ATOM 4501 C C . PHE B 1 201 ? -19.811 -1.769 -5.609 1.00 26.49 198 PHE B C 1
ATOM 4502 O O . PHE B 1 201 ? -19.819 -2.807 -6.281 1.00 28.93 198 PHE B O 1
ATOM 4510 N N . ILE B 1 202 ? -19.930 -1.762 -4.285 1.00 19.09 199 ILE B N 1
ATOM 4511 C CA . ILE B 1 202 ? -20.191 -2.969 -3.523 1.00 21.36 199 ILE B CA 1
ATOM 4512 C C . ILE B 1 202 ? -21.443 -2.702 -2.704 1.00 23.96 199 ILE B C 1
ATOM 4513 O O . ILE B 1 202 ? -21.380 -2.006 -1.685 1.00 23.23 199 ILE B O 1
ATOM 4518 N N . GLY B 1 203 ? -22.571 -3.240 -3.142 1.00 23.03 200 GLY B N 1
ATOM 4519 C CA . GLY B 1 203 ? -23.823 -2.839 -2.526 1.00 25.38 200 GLY B CA 1
ATOM 4520 C C . GLY B 1 203 ? -23.985 -1.338 -2.677 1.00 25.05 200 GLY B C 1
ATOM 4521 O O . GLY B 1 203 ? -23.806 -0.781 -3.761 1.00 25.45 200 GLY B O 1
ATOM 4522 N N . ASP B 1 204 ? -24.313 -0.656 -1.585 1.00 23.75 201 ASP B N 1
ATOM 4523 C CA . ASP B 1 204 ? -24.434 0.800 -1.626 1.00 22.88 201 ASP B CA 1
ATOM 4524 C C . ASP B 1 204 ? -23.113 1.508 -1.384 1.00 22.33 201 ASP B C 1
ATOM 4525 O O . ASP B 1 204 ? -23.086 2.742 -1.306 1.00 24.79 201 ASP B O 1
ATOM 4530 N N . CYS B 1 205 ? -22.021 0.763 -1.281 1.00 22.18 202 CYS B N 1
ATOM 4531 C CA A CYS B 1 205 ? -20.718 1.338 -0.971 0.67 23.23 202 CYS B CA 1
ATOM 4532 C CA B CYS B 1 205 ? -20.730 1.348 -0.976 0.33 23.64 202 CYS B CA 1
ATOM 4533 C C . CYS B 1 205 ? -19.970 1.710 -2.246 1.00 21.58 202 CYS B C 1
ATOM 4534 O O . CYS B 1 205 ? -19.978 0.963 -3.226 1.00 22.66 202 CYS B O 1
ATOM 4539 N N . VAL B 1 206 ? -19.298 2.859 -2.216 1.00 18.70 203 VAL B N 1
ATOM 4540 C CA . VAL B 1 206 ? -18.453 3.313 -3.315 1.00 18.58 203 VAL B CA 1
ATOM 4541 C C . VAL B 1 206 ? -17.006 3.184 -2.865 1.00 22.62 203 VAL B C 1
ATOM 4542 O O . VAL B 1 206 ? -16.633 3.720 -1.820 1.00 19.26 203 VAL B O 1
ATOM 4546 N N . MET B 1 207 ? -16.200 2.473 -3.642 1.00 20.69 204 MET B N 1
ATOM 4547 C CA . MET B 1 207 ? -14.774 2.338 -3.379 1.00 19.96 204 MET B CA 1
ATOM 4548 C C . MET B 1 207 ? -14.006 3.088 -4.458 1.00 19.23 204 MET B C 1
ATOM 4549 O O . MET B 1 207 ? -14.288 2.924 -5.644 1.00 23.24 204 MET B O 1
ATOM 4554 N N . ALA B 1 208 ? -13.038 3.909 -4.048 1.00 16.40 205 ALA B N 1
ATOM 4555 C CA . ALA B 1 208 ? -12.258 4.691 -4.994 1.00 15.67 205 ALA B CA 1
ATOM 4556 C C . ALA B 1 208 ? -10.841 4.823 -4.460 1.00 16.99 205 ALA B C 1
ATOM 4557 O O . ALA B 1 208 ? -10.542 4.428 -3.324 1.00 16.34 205 ALA B O 1
ATOM 4559 N N . SER B 1 209 ? -9.961 5.362 -5.297 1.00 17.33 206 SER B N 1
ATOM 4560 C CA . SER B 1 209 ? -8.583 5.562 -4.888 1.00 16.60 206 SER B CA 1
ATOM 4561 C C . SER B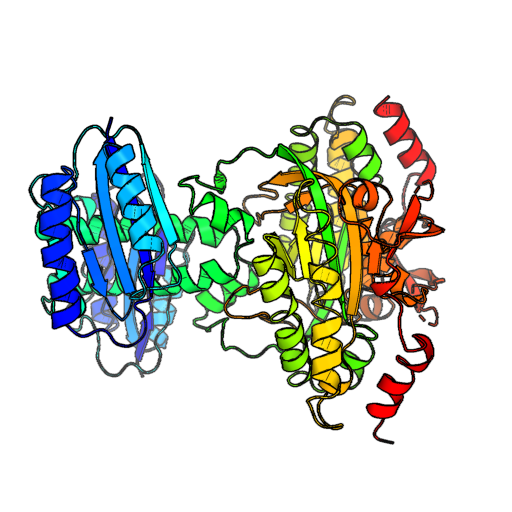 1 209 ? -8.054 6.879 -5.430 1.00 17.87 206 SER B C 1
ATOM 4562 O O . SER B 1 209 ? -8.484 7.369 -6.479 1.00 21.05 206 SER B O 1
ATOM 4565 N N . PHE B 1 210 ? -7.108 7.447 -4.686 1.00 18.08 207 PHE B N 1
ATOM 4566 C CA . PHE B 1 210 ? -6.383 8.644 -5.061 1.00 17.45 207 PHE B CA 1
ATOM 4567 C C . PHE B 1 210 ? -4.893 8.353 -4.932 1.00 20.94 207 PHE B C 1
ATOM 4568 O O . PHE B 1 210 ? -4.492 7.407 -4.247 1.00 20.48 207 PHE B O 1
ATOM 4576 N N . THR B 1 211 ? -4.073 9.165 -5.595 1.00 21.18 208 THR B N 1
ATOM 4577 C CA . THR B 1 211 ? -2.629 9.015 -5.430 1.00 21.42 208 THR B CA 1
ATOM 4578 C C . THR B 1 211 ? -2.179 9.682 -4.134 1.00 23.46 208 THR B C 1
ATOM 4579 O O . THR B 1 211 ? -2.923 10.423 -3.495 1.00 21.99 208 THR B O 1
ATOM 4583 N N . LYS B 1 212 ? -0.929 9.417 -3.741 1.00 24.15 209 LYS B N 1
ATOM 4584 C CA . LYS B 1 212 ? -0.403 10.041 -2.531 1.00 22.13 209 LYS B CA 1
ATOM 4585 C C . LYS B 1 212 ? -0.249 11.547 -2.675 1.00 25.91 209 LYS B C 1
ATOM 4586 O O . LYS B 1 212 ? -0.193 12.255 -1.665 1.00 30.94 209 LYS B O 1
ATOM 4592 N N . GLU B 1 213 ? -0.169 12.051 -3.902 1.00 22.45 210 GLU B N 1
ATOM 4593 C CA . GLU B 1 213 ? -0.130 13.483 -4.139 1.00 22.26 210 GLU B CA 1
ATOM 4594 C C . GLU B 1 213 ? -1.515 14.113 -4.090 1.00 28.57 210 GLU B C 1
ATOM 4595 O O . GLU B 1 213 ? -1.634 15.331 -4.274 1.00 28.69 210 GLU B O 1
ATOM 4601 N N . GLN B 1 214 ? -2.550 13.313 -3.852 1.00 23.98 211 GLN B N 1
ATOM 4602 C CA . GLN B 1 214 ? -3.936 13.761 -3.931 1.00 23.57 211 GLN B CA 1
ATOM 4603 C C . GLN B 1 214 ? -4.623 13.743 -2.572 1.00 18.80 211 GLN B C 1
ATOM 4604 O O . GLN B 1 214 ? -5.849 13.632 -2.493 1.00 19.33 211 GLN B O 1
ATOM 4610 N N . GLY B 1 215 ? -3.844 13.873 -1.498 1.00 20.17 212 GLY B N 1
ATOM 4611 C CA . GLY B 1 215 ? -4.437 13.878 -0.171 1.00 25.23 212 GLY B CA 1
ATOM 4612 C C . GLY B 1 215 ? -5.478 14.964 -0.004 1.00 23.13 212 GLY B C 1
ATOM 4613 O O . GLY B 1 215 ? -6.606 14.700 0.404 1.00 21.20 212 GLY B O 1
ATOM 4614 N N . ASP B 1 216 ? -5.118 16.204 -0.334 1.00 18.95 213 ASP B N 1
ATOM 4615 C CA . ASP B 1 216 ? -6.086 17.281 -0.186 1.00 21.48 213 ASP B CA 1
ATOM 4616 C C . ASP B 1 216 ? -7.297 17.058 -1.084 1.00 20.75 213 ASP B C 1
ATOM 4617 O O . ASP B 1 216 ? -8.435 17.313 -0.675 1.00 21.24 213 ASP B O 1
ATOM 4622 N N . ALA B 1 217 ? -7.074 16.543 -2.295 1.00 22.36 214 ALA B N 1
ATOM 4623 C CA . ALA B 1 217 ? -8.187 16.280 -3.203 1.00 18.13 214 ALA B CA 1
ATOM 4624 C C . ALA B 1 217 ? -9.118 15.217 -2.645 1.00 20.94 214 ALA B C 1
ATOM 4625 O O . ALA B 1 217 ? -10.338 15.265 -2.864 1.00 20.20 214 ALA B O 1
ATOM 4627 N N . ALA B 1 218 ? -8.566 14.237 -1.930 1.00 19.15 215 ALA B N 1
ATOM 4628 C CA . ALA B 1 218 ? -9.426 13.218 -1.340 1.00 16.40 215 ALA B CA 1
ATOM 4629 C C . ALA B 1 218 ? -10.283 13.805 -0.223 1.00 18.54 215 ALA B C 1
ATOM 4630 O O . ALA B 1 218 ? -11.472 13.485 -0.112 1.00 16.15 215 ALA B O 1
ATOM 4632 N N . ILE B 1 219 ? -9.713 14.688 0.600 1.00 20.12 216 ILE B N 1
ATOM 4633 C CA . ILE B 1 219 ? -10.527 15.348 1.620 1.00 16.48 216 ILE B CA 1
ATOM 4634 C C . ILE B 1 219 ? -11.574 16.249 0.971 1.00 16.59 216 ILE B C 1
ATOM 4635 O O . ILE B 1 219 ? -12.744 16.247 1.368 1.00 18.17 216 ILE B O 1
ATOM 4640 N N . ARG B 1 220 ? -11.177 17.017 -0.050 1.00 15.75 217 ARG B N 1
ATOM 4641 C CA . ARG B 1 220 ? -12.129 17.910 -0.718 1.00 20.51 217 ARG B CA 1
ATOM 4642 C C . ARG B 1 220 ? -13.265 17.138 -1.375 1.00 19.42 217 ARG B C 1
ATOM 4643 O O . ARG B 1 220 ? -14.425 17.580 -1.345 1.00 18.65 217 ARG B O 1
ATOM 4651 N N . THR B 1 221 ? -12.937 16.013 -2.019 1.00 16.88 218 THR B N 1
ATOM 4652 C CA . THR B 1 221 ? -13.943 15.122 -2.590 1.00 15.55 218 THR B CA 1
ATOM 4653 C C . THR B 1 221 ? -14.953 14.709 -1.532 1.00 17.70 218 THR B C 1
ATOM 4654 O O . THR B 1 221 ? -16.173 14.789 -1.737 1.00 17.55 218 THR B O 1
ATOM 4658 N N . SER B 1 222 ? -14.449 14.280 -0.377 1.00 16.85 219 SER B N 1
ATOM 4659 C CA . SER B 1 222 ? -15.322 13.828 0.699 1.00 17.12 219 SER B CA 1
ATOM 4660 C C . SER B 1 222 ? -16.234 14.946 1.179 1.00 15.24 219 SER B C 1
ATOM 4661 O O . SER B 1 222 ? -17.449 14.755 1.320 1.00 16.80 219 SER B O 1
ATOM 4664 N N . LEU B 1 223 ? -15.660 16.119 1.469 1.00 15.84 220 LEU B N 1
ATOM 4665 C CA . LEU B 1 223 ? -16.480 17.238 1.933 1.00 15.65 220 LEU B CA 1
ATOM 4666 C C . LEU B 1 223 ? -17.478 17.656 0.864 1.00 18.71 220 LEU B C 1
ATOM 4667 O O . LEU B 1 223 ? -18.631 18.001 1.170 1.00 17.79 220 LEU B O 1
ATOM 4672 N N . ASP B 1 224 ? -17.064 17.606 -0.403 1.00 18.33 221 ASP B N 1
ATOM 4673 C CA . ASP B 1 224 ? -17.971 18.002 -1.478 1.00 17.32 221 ASP B CA 1
ATOM 4674 C C . ASP B 1 224 ? -19.133 17.025 -1.626 1.00 17.90 221 ASP B C 1
ATOM 4675 O O . ASP B 1 224 ? -20.271 17.443 -1.885 1.00 21.16 221 ASP B O 1
ATOM 4680 N N . ILE B 1 225 ? -18.878 15.723 -1.480 1.00 15.07 222 ILE B N 1
ATOM 4681 C CA . ILE B 1 225 ? -19.982 14.768 -1.507 1.00 18.20 222 ILE B CA 1
ATOM 4682 C C . ILE B 1 225 ? -20.955 15.052 -0.371 1.00 19.52 222 ILE B C 1
ATOM 4683 O O . ILE B 1 225 ? -22.176 15.098 -0.573 1.00 16.37 222 ILE B O 1
ATOM 4688 N N . ILE B 1 226 ? -20.431 15.191 0.850 1.00 20.44 223 ILE B N 1
ATOM 4689 C CA . ILE B 1 226 ? -21.278 15.514 1.994 1.00 19.31 223 ILE B CA 1
ATOM 4690 C C . ILE B 1 226 ? -22.062 16.791 1.725 1.00 23.21 223 ILE B C 1
ATOM 4691 O O . ILE B 1 226 ? -23.274 16.861 1.981 1.00 20.09 223 ILE B O 1
ATOM 4696 N N . SER B 1 227 ? -21.394 17.803 1.157 1.00 18.37 224 SER B N 1
ATOM 4697 C CA . SER B 1 227 ? -22.057 19.074 0.871 1.00 22.31 224 SER B CA 1
ATOM 4698 C C . SER B 1 227 ? -23.188 18.898 -0.133 1.00 19.35 224 SER B C 1
ATOM 4699 O O . SER B 1 227 ? -24.286 19.438 0.065 1.00 18.75 224 SER B O 1
ATOM 4702 N N . GLU B 1 228 ? -22.938 18.152 -1.217 1.00 18.52 225 GLU B N 1
ATOM 4703 C CA . GLU B 1 228 ? -23.952 17.997 -2.261 1.00 20.59 225 GLU B CA 1
ATOM 4704 C C . GLU B 1 228 ? -25.139 17.176 -1.777 1.00 21.17 225 GLU B C 1
ATOM 4705 O O . GLU B 1 228 ? -26.279 17.428 -2.191 1.00 18.02 225 GLU B O 1
ATOM 4711 N N . LEU B 1 229 ? -24.900 16.178 -0.920 1.00 19.36 226 LEU B N 1
ATOM 4712 C CA . LEU B 1 229 ? -26.023 15.465 -0.331 1.00 19.10 226 LEU B CA 1
ATOM 4713 C C . LEU B 1 229 ? -26.856 16.394 0.538 1.00 18.90 226 LEU B C 1
ATOM 4714 O O . LEU B 1 229 ? -28.087 16.310 0.540 1.00 17.55 226 LEU B O 1
ATOM 4719 N N . LYS B 1 230 ? -26.200 17.270 1.303 1.00 17.16 227 LYS B N 1
ATOM 4720 C CA . LYS B 1 230 ? -26.938 18.230 2.117 1.00 19.05 227 LYS B CA 1
ATOM 4721 C C . LYS B 1 230 ? -27.773 19.154 1.243 1.00 22.49 227 LYS B C 1
ATOM 4722 O O . LYS B 1 230 ? -28.944 19.421 1.547 1.00 21.15 227 LYS B O 1
ATOM 4728 N N . GLN B 1 231 ? -27.194 19.648 0.146 1.00 21.19 228 GLN B N 1
ATOM 4729 C CA . GLN B 1 231 ? -27.983 20.430 -0.802 1.00 21.50 228 GLN B CA 1
ATOM 4730 C C . GLN B 1 231 ? -29.179 19.635 -1.305 1.00 19.49 228 GLN B C 1
ATOM 4731 O O . GLN B 1 231 ? -30.302 20.145 -1.363 1.00 21.96 228 GLN B O 1
ATOM 4737 N N . LEU B 1 232 ? -28.947 18.383 -1.694 1.00 20.59 229 LEU B N 1
ATOM 4738 C CA . LEU B 1 232 ? -30.016 17.566 -2.266 1.00 18.87 229 LEU B CA 1
ATOM 4739 C C . LEU B 1 232 ? -31.173 17.383 -1.289 1.00 19.62 229 LEU B C 1
ATOM 4740 O O . LEU B 1 232 ? -32.343 17.453 -1.684 1.00 20.43 229 LEU B O 1
ATOM 4745 N N . ARG B 1 233 ? -30.873 17.152 -0.006 1.00 21.79 230 ARG B N 1
ATOM 4746 C CA . ARG B 1 233 ? -31.955 16.861 0.936 1.00 20.35 230 ARG B CA 1
ATOM 4747 C C . ARG B 1 233 ? -32.927 18.024 1.085 1.00 23.47 230 ARG B C 1
ATOM 4748 O O . ARG B 1 233 ? -34.124 17.801 1.298 1.00 24.82 230 ARG B O 1
ATOM 4756 N N . HIS B 1 234 ? -32.455 19.263 1.000 1.00 24.37 231 HIS B N 1
ATOM 4757 C CA . HIS B 1 234 ? -33.398 20.368 1.111 1.00 28.68 231 HIS B CA 1
ATOM 4758 C C . HIS B 1 234 ? -33.835 20.905 -0.247 1.00 29.01 231 HIS B C 1
ATOM 4759 O O . HIS B 1 234 ? -34.584 21.881 -0.295 1.00 29.51 231 HIS B O 1
ATOM 4766 N N . HIS B 1 235 ? -33.425 20.257 -1.343 1.00 22.66 232 HIS B N 1
ATOM 4767 C CA . HIS B 1 235 ? -33.964 20.584 -2.661 1.00 23.19 232 HIS B CA 1
ATOM 4768 C C . HIS B 1 235 ? -35.249 19.822 -2.960 1.00 24.66 232 HIS B C 1
ATOM 4769 O O . HIS B 1 235 ? -36.074 20.300 -3.744 1.00 25.76 232 HIS B O 1
ATOM 4776 N N . VAL B 1 236 ? -35.417 18.641 -2.371 1.00 26.48 233 VAL B N 1
ATOM 4777 C CA . VAL B 1 236 ? -36.517 17.746 -2.688 1.00 26.51 233 VAL B CA 1
ATOM 4778 C C . VAL B 1 236 ? -37.572 17.840 -1.597 1.00 26.53 233 VAL B C 1
ATOM 4779 O O . VAL B 1 236 ? -37.327 18.325 -0.491 1.00 27.36 233 VAL B O 1
ATOM 4783 N N . GLU B 1 237 ? -38.766 17.350 -1.909 1.00 25.97 234 GLU B N 1
ATOM 4784 C CA . GLU B 1 237 ? -39.839 17.365 -0.933 1.00 34.59 234 GLU B CA 1
ATOM 4785 C C . GLU B 1 237 ? -39.684 16.208 0.058 1.00 34.10 234 GLU B C 1
ATOM 4786 O O . GLU B 1 237 ? -38.901 15.273 -0.142 1.00 28.38 234 GLU B O 1
ATOM 4792 N N . ALA B 1 238 ? -40.451 16.296 1.151 1.00 35.43 235 ALA B N 1
ATOM 4793 C CA . ALA B 1 238 ? -40.333 15.348 2.254 1.00 37.42 235 ALA B CA 1
ATOM 4794 C C . ALA B 1 238 ? -40.775 13.944 1.859 1.00 33.35 235 ALA B C 1
ATOM 4795 O O . ALA B 1 238 ? -40.364 12.970 2.495 1.00 41.07 235 ALA B O 1
ATOM 4797 N N . THR B 1 239 ? -41.616 13.814 0.839 1.00 29.97 236 THR B N 1
ATOM 4798 C CA . THR B 1 239 ? -42.043 12.502 0.370 1.00 36.82 236 THR B CA 1
ATOM 4799 C C . THR B 1 239 ? -41.011 11.833 -0.522 1.00 33.17 236 THR B C 1
ATOM 4800 O O . THR B 1 239 ? -41.199 10.672 -0.906 1.00 28.50 236 THR B O 1
ATOM 4804 N N . ASN B 1 240 ? -39.952 12.552 -0.875 1.00 30.19 237 ASN B N 1
ATOM 4805 C CA . ASN B 1 240 ? -38.925 12.042 -1.766 1.00 27.83 237 ASN B CA 1
ATOM 4806 C C . ASN B 1 240 ? -37.862 11.339 -0.932 1.00 24.65 237 ASN B C 1
ATOM 4807 O O . ASN B 1 240 ? -37.335 11.945 0.005 1.00 24.81 237 ASN B O 1
ATOM 4812 N N . PRO B 1 241 ? -37.539 10.073 -1.205 1.00 27.25 238 PRO B N 1
ATOM 4813 C CA . PRO B 1 241 ? -36.562 9.365 -0.362 1.00 27.36 238 PRO B CA 1
ATOM 4814 C C . PRO B 1 241 ? -35.199 10.029 -0.329 1.00 27.82 238 PRO B C 1
ATOM 4815 O O . PRO B 1 241 ? -34.442 9.832 0.634 1.00 20.66 238 PRO B O 1
ATOM 4819 N N . LEU B 1 242 ? -34.872 10.844 -1.337 1.00 21.66 239 LEU B N 1
ATOM 4820 C CA . LEU B 1 242 ? -33.597 11.557 -1.324 1.00 19.67 239 LEU B CA 1
ATOM 4821 C C . LEU B 1 242 ? -33.487 12.534 -0.163 1.00 19.99 239 LEU B C 1
ATOM 4822 O O . LEU B 1 242 ? -32.374 12.920 0.199 1.00 21.97 239 LEU B O 1
ATOM 4827 N N . HIS B 1 243 ? -34.610 12.941 0.420 1.00 21.17 240 HIS B N 1
ATOM 4828 C CA . HIS B 1 243 ? -34.622 13.792 1.601 1.00 21.71 240 HIS B CA 1
ATOM 4829 C C . HIS B 1 243 ? -33.923 13.145 2.792 1.00 26.65 240 HIS B C 1
ATOM 4830 O O . HIS B 1 243 ? -33.608 13.841 3.765 1.00 26.44 240 HIS B O 1
ATOM 4837 N N . LEU B 1 244 ? -33.675 11.835 2.733 1.00 22.46 241 LEU B N 1
ATOM 4838 C CA . LEU B 1 244 ? -33.134 11.075 3.854 1.00 24.37 241 LEU B CA 1
ATOM 4839 C C . LEU B 1 244 ? -31.750 10.517 3.562 1.00 25.57 241 LEU B C 1
ATOM 4840 O O . LEU B 1 244 ? -31.312 9.582 4.243 1.00 21.68 241 LEU B O 1
ATOM 4845 N N . LEU B 1 245 ? -31.062 11.046 2.557 1.00 21.57 242 LEU B N 1
ATOM 4846 C CA . LEU B 1 245 ? -29.811 10.458 2.095 1.00 18.56 242 LEU B CA 1
ATOM 4847 C C . LEU B 1 245 ? -28.627 11.150 2.763 1.00 17.83 242 LEU B C 1
ATOM 4848 O O . LEU B 1 245 ? -28.405 12.351 2.556 1.00 21.61 242 LEU B O 1
ATOM 4853 N N . TYR B 1 246 ? -27.870 10.382 3.558 1.00 20.84 243 TYR B N 1
ATOM 4854 C CA . TYR B 1 246 ? -26.652 10.813 4.240 1.00 18.68 243 TYR B CA 1
ATOM 4855 C C . TYR B 1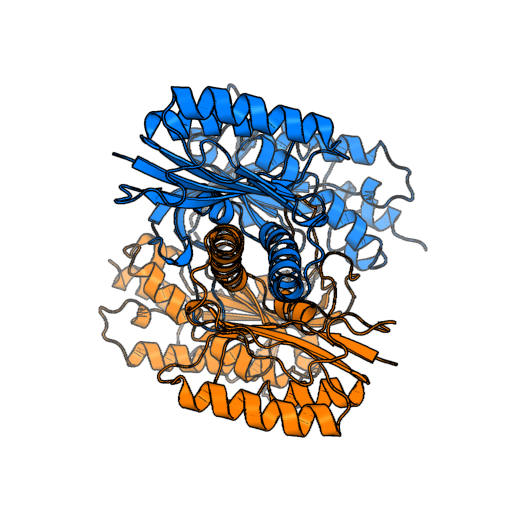 246 ? -25.545 9.811 3.946 1.00 18.45 243 TYR B C 1
ATOM 4856 O O . TYR B 1 246 ? -25.799 8.667 3.568 1.00 19.88 243 TYR B O 1
ATOM 4865 N N . THR B 1 247 ? -24.304 10.229 4.149 1.00 17.41 244 THR B N 1
ATOM 4866 C CA . THR B 1 247 ? -23.186 9.345 3.858 1.00 17.07 244 THR B CA 1
ATOM 4867 C C . THR B 1 247 ? -22.172 9.395 4.989 1.00 21.18 244 THR B C 1
ATOM 4868 O O . THR B 1 247 ? -22.161 10.318 5.799 1.00 19.67 244 THR B O 1
ATOM 4872 N N . GLY B 1 248 ? -21.345 8.354 5.050 1.00 21.06 245 GLY B N 1
ATOM 4873 C CA . GLY B 1 248 ? -20.152 8.358 5.870 1.00 17.45 245 GLY B CA 1
ATOM 4874 C C . GLY B 1 248 ? -18.991 8.004 4.968 1.00 19.13 245 GLY B C 1
ATOM 4875 O O . GLY B 1 248 ? -19.183 7.303 3.970 1.00 23.30 245 GLY B O 1
ATOM 4876 N N . ILE B 1 249 ? -17.797 8.497 5.264 1.00 15.30 246 ILE B N 1
ATOM 4877 C CA . ILE B 1 249 ? -16.658 8.305 4.378 1.00 12.96 246 ILE B CA 1
ATOM 4878 C C . ILE B 1 249 ? -15.435 7.958 5.218 1.00 16.83 246 ILE B C 1
ATOM 4879 O O . ILE B 1 249 ? -15.165 8.618 6.226 1.00 18.05 246 ILE B O 1
ATOM 4884 N N . GLY B 1 250 ? -14.694 6.947 4.789 1.00 15.19 247 GLY B N 1
ATOM 4885 C CA . GLY B 1 250 ? -13.410 6.608 5.401 1.00 16.36 247 GLY B CA 1
ATOM 4886 C C . GLY B 1 250 ? -12.315 6.725 4.371 1.00 19.85 247 GLY B C 1
ATOM 4887 O O . GLY B 1 250 ? -12.515 6.395 3.199 1.00 16.38 247 GLY B O 1
ATOM 4888 N N . LEU B 1 251 ? -11.140 7.190 4.802 1.00 16.42 248 LEU B N 1
ATOM 4889 C CA . LEU B 1 251 ? -9.981 7.231 3.931 1.00 15.40 248 LEU B CA 1
ATOM 4890 C C . LEU B 1 251 ? -8.815 6.566 4.639 1.00 18.42 248 LEU B C 1
ATOM 4891 O O . LEU B 1 251 ? -8.649 6.711 5.850 1.00 18.38 248 LEU B O 1
ATOM 4896 N N . SER B 1 252 ? -8.001 5.849 3.880 1.00 20.86 249 SER B N 1
ATOM 4897 C CA . SER B 1 252 ? -6.792 5.258 4.431 1.00 18.23 249 SER B CA 1
ATOM 4898 C C . SER B 1 252 ? -5.659 5.471 3.437 1.00 20.54 249 SER B C 1
ATOM 4899 O O . SER B 1 252 ? -5.872 5.896 2.306 1.00 20.24 249 SER B O 1
ATOM 4902 N N . TYR B 1 253 ? -4.440 5.191 3.872 1.00 19.29 250 TYR B N 1
ATOM 4903 C CA . TYR B 1 253 ? -3.290 5.323 2.988 1.00 20.35 250 TYR B CA 1
ATOM 4904 C C . TYR B 1 253 ? -2.389 4.114 3.166 1.00 19.88 250 TYR B C 1
ATOM 4905 O O . TYR B 1 253 ? -2.093 3.720 4.296 1.00 20.58 250 TYR B O 1
ATOM 4914 N N . GLY B 1 254 ? -1.952 3.527 2.061 1.00 20.70 251 GLY B N 1
ATOM 4915 C CA . GLY B 1 254 ? -1.037 2.409 2.185 1.00 21.89 251 GLY B CA 1
ATOM 4916 C C . GLY B 1 254 ? -0.639 1.864 0.837 1.00 20.78 251 GLY B C 1
ATOM 4917 O O . GLY B 1 254 ? -1.037 2.375 -0.219 1.00 20.81 251 GLY B O 1
ATOM 4918 N N . HIS B 1 255 ? 0.177 0.815 0.902 1.00 19.66 252 HIS B N 1
ATOM 4919 C CA . HIS B 1 255 ? 0.560 0.053 -0.276 1.00 24.03 252 HIS B CA 1
ATOM 4920 C C . HIS B 1 255 ? -0.576 -0.872 -0.669 1.00 24.00 252 HIS B C 1
ATOM 4921 O O . HIS B 1 255 ? -1.149 -1.559 0.181 1.00 27.37 252 HIS B O 1
ATOM 4928 N N . VAL B 1 256 ? -0.912 -0.882 -1.955 1.00 16.44 253 VAL B N 1
ATOM 4929 C CA . VAL B 1 256 ? -1.861 -1.854 -2.479 1.00 20.10 253 VAL B CA 1
ATOM 4930 C C . VAL B 1 256 ? -1.316 -2.399 -3.784 1.00 19.35 253 VAL B C 1
ATOM 4931 O O . VAL B 1 256 ? -0.656 -1.685 -4.545 1.00 20.80 253 VAL B O 1
ATOM 4935 N N . ILE B 1 257 ? -1.595 -3.670 -4.032 1.00 17.62 254 ILE B N 1
ATOM 4936 C CA . ILE B 1 257 ? -1.308 -4.284 -5.319 1.00 15.42 254 ILE B CA 1
ATOM 4937 C C . ILE B 1 257 ? -2.491 -3.967 -6.213 1.00 16.91 254 ILE B C 1
ATOM 4938 O O . ILE B 1 257 ? -3.631 -4.292 -5.875 1.00 21.57 254 ILE B O 1
ATOM 4943 N N . GLU B 1 258 ? -2.234 -3.317 -7.344 1.00 19.33 255 GLU B N 1
ATOM 4944 C CA . GLU B 1 258 ? -3.288 -2.968 -8.281 1.00 21.35 255 GLU B CA 1
ATOM 4945 C C . GLU B 1 258 ? -3.089 -3.758 -9.563 1.00 22.28 255 GLU B C 1
ATOM 4946 O O . GLU B 1 258 ? -1.987 -3.770 -10.119 1.00 22.41 255 GLU B O 1
ATOM 4952 N N . GLY B 1 259 ? -4.142 -4.407 -10.042 1.00 26.29 256 GLY B N 1
ATOM 4953 C CA . GLY B 1 259 ? -4.009 -5.091 -11.314 1.00 25.77 256 GLY B CA 1
ATOM 4954 C C . GLY B 1 259 ? -5.196 -5.968 -11.647 1.00 21.74 256 GLY B C 1
ATOM 4955 O O . GLY B 1 259 ? -6.242 -5.946 -10.984 1.00 20.59 256 GLY B O 1
ATOM 4956 N N . ASN B 1 260 ? -4.999 -6.740 -12.716 1.00 20.49 257 ASN B N 1
ATOM 4957 C CA . ASN B 1 260 ? -6.002 -7.637 -13.265 1.00 19.43 257 ASN B CA 1
ATOM 4958 C C . ASN B 1 260 ? -5.779 -9.028 -12.702 1.00 24.12 257 ASN B C 1
ATOM 4959 O O . ASN B 1 260 ? -4.695 -9.602 -12.867 1.00 24.82 257 ASN B O 1
ATOM 4964 N N . MET B 1 261 ? -6.794 -9.580 -12.056 1.00 19.95 258 MET B N 1
ATOM 4965 C CA A MET B 1 261 ? -6.609 -10.875 -11.426 0.60 18.57 258 MET B CA 1
ATOM 4966 C CA B MET B 1 261 ? -6.678 -10.829 -11.313 0.40 20.31 258 MET B CA 1
ATOM 4967 C C . MET B 1 261 ? -7.809 -11.773 -11.690 1.00 18.03 258 MET B C 1
ATOM 4968 O O . MET B 1 261 ? -8.896 -11.327 -12.070 1.00 19.55 258 MET B O 1
ATOM 4977 N N . GLY B 1 262 ? -7.567 -13.066 -11.517 1.00 18.69 259 GLY B N 1
ATOM 4978 C CA . GLY B 1 262 ? -8.555 -14.079 -11.819 1.00 22.68 259 GLY B CA 1
ATOM 4979 C C . GLY B 1 262 ? -8.018 -15.189 -12.695 1.00 24.28 259 GLY B C 1
ATOM 4980 O O . GLY B 1 262 ? -6.857 -15.587 -12.586 1.00 23.41 259 GLY B O 1
ATOM 4981 N N . SER B 1 263 ? -8.871 -15.688 -13.582 1.00 22.18 260 SER B N 1
ATOM 4982 C CA . SER B 1 263 ? -8.566 -16.820 -14.436 1.00 22.55 260 SER B CA 1
ATOM 4983 C C . SER B 1 263 ? -9.276 -16.614 -15.768 1.00 23.00 260 SER B C 1
ATOM 4984 O O . SER B 1 263 ? -9.988 -15.629 -15.968 1.00 24.26 260 SER B O 1
ATOM 4987 N N . SER B 1 264 ? -9.099 -17.567 -16.685 1.00 26.43 261 SER B N 1
ATOM 4988 C CA . SER B 1 264 ? -9.774 -17.442 -17.969 1.00 26.06 261 SER B CA 1
ATOM 4989 C C . SER B 1 264 ? -11.286 -17.491 -17.825 1.00 30.41 261 SER B C 1
ATOM 4990 O O . SER B 1 264 ? -11.992 -17.004 -18.713 1.00 31.71 261 SER B O 1
ATOM 4993 N N . LEU B 1 265 ? -11.803 -18.059 -16.728 1.00 28.33 262 LEU B N 1
ATOM 4994 C CA . LEU B 1 265 ? -13.249 -18.088 -16.520 1.00 26.40 262 LEU B CA 1
ATOM 4995 C C . LEU B 1 265 ? -13.791 -16.761 -16.008 1.00 27.34 262 LEU B C 1
ATOM 4996 O O . LEU B 1 265 ? -14.953 -16.437 -16.262 1.00 31.27 262 LEU B O 1
ATOM 5001 N N . LYS B 1 266 ? -12.992 -15.987 -15.279 1.00 23.57 263 LYS B N 1
ATOM 5002 C CA . LYS B 1 266 ? -13.495 -14.733 -14.737 1.00 20.84 263 LYS B CA 1
ATOM 5003 C C . LYS B 1 266 ? -12.323 -13.879 -14.285 1.00 21.15 263 LYS B C 1
ATOM 5004 O O . LYS B 1 266 ? -11.485 -14.342 -13.503 1.00 20.32 263 LYS B O 1
ATOM 5010 N N . MET B 1 267 ? -12.276 -12.646 -14.790 1.00 19.38 264 MET B N 1
ATOM 5011 C CA . MET B 1 267 ? -11.266 -11.653 -14.482 1.00 20.64 264 MET B CA 1
ATOM 5012 C C . MET B 1 267 ? -11.913 -10.469 -13.779 1.00 19.00 264 MET B C 1
ATOM 5013 O O . MET B 1 267 ? -13.112 -10.210 -13.923 1.00 18.13 264 MET B O 1
ATOM 5018 N N . ASP B 1 268 ? -11.110 -9.743 -13.013 1.00 16.82 265 ASP B N 1
ATOM 5019 C CA . ASP B 1 268 ? -11.571 -8.482 -12.461 1.00 19.06 265 ASP B CA 1
ATOM 5020 C C . ASP B 1 268 ? -10.357 -7.606 -12.221 1.00 16.27 265 ASP B C 1
ATOM 5021 O O . ASP B 1 268 ? -9.218 -8.067 -12.270 1.00 21.96 265 ASP B O 1
ATOM 5026 N N . HIS B 1 269 ? -10.611 -6.333 -11.988 1.00 16.85 266 HIS B N 1
ATOM 5027 C CA . HIS B 1 269 ? -9.581 -5.409 -11.550 1.00 20.84 266 HIS B CA 1
ATOM 5028 C C . HIS B 1 269 ? -9.758 -5.182 -10.059 1.00 19.92 266 HIS B C 1
ATOM 5029 O O . HIS B 1 269 ? -10.871 -4.907 -9.604 1.00 19.28 266 HIS B O 1
ATOM 5036 N N . THR B 1 270 ? -8.667 -5.308 -9.303 1.00 18.88 267 THR B N 1
ATOM 5037 C CA A THR B 1 270 ? -8.772 -5.267 -7.852 0.70 21.33 267 THR B CA 1
ATOM 5038 C CA B THR B 1 270 ? -8.704 -5.388 -7.854 0.30 21.89 267 THR B CA 1
ATOM 5039 C C . THR B 1 270 ? -7.576 -4.552 -7.255 1.00 22.45 267 THR B C 1
ATOM 5040 O O . THR B 1 270 ? -6.526 -4.390 -7.880 1.00 20.40 267 THR B O 1
ATOM 5047 N N . LEU B 1 271 ? -7.782 -4.076 -6.025 1.00 18.86 268 LEU B N 1
ATOM 5048 C CA . LEU B 1 271 ? -6.738 -3.476 -5.203 1.00 19.26 268 LEU B CA 1
ATOM 5049 C C . LEU B 1 271 ? -6.560 -4.388 -4.003 1.00 16.31 268 LEU B C 1
ATOM 5050 O O . LEU B 1 271 ? -7.532 -4.663 -3.296 1.00 20.16 268 LEU B O 1
ATOM 5055 N N . LEU B 1 272 ? -5.339 -4.853 -3.773 1.00 13.84 269 LEU B N 1
ATOM 5056 C CA . LEU B 1 272 ? -5.053 -5.786 -2.689 1.00 18.94 269 LEU B CA 1
ATOM 5057 C C . LEU B 1 272 ? -4.205 -5.099 -1.630 1.00 24.00 269 LEU B C 1
ATOM 5058 O O . LEU B 1 272 ? -3.098 -4.635 -1.928 1.00 22.69 269 LEU B O 1
ATOM 5063 N N . GLY B 1 273 ? -4.687 -5.075 -0.399 1.00 21.13 270 GLY B N 1
ATOM 5064 C CA . GLY B 1 273 ? -3.860 -4.561 0.675 1.00 27.41 270 GLY B CA 1
ATOM 5065 C C . GLY B 1 273 ? -4.671 -4.153 1.882 1.00 22.26 270 GLY B C 1
ATOM 5066 O O . GLY B 1 273 ? -5.878 -3.915 1.809 1.00 21.84 270 GLY B O 1
ATOM 5067 N N . ASP B 1 274 ? -3.963 -4.036 3.011 1.00 21.91 271 ASP B N 1
ATOM 5068 C CA . ASP B 1 274 ? -4.604 -3.740 4.289 1.00 27.46 271 ASP B CA 1
ATOM 5069 C C . ASP B 1 274 ? -5.352 -2.413 4.267 1.00 26.04 271 ASP B C 1
ATOM 5070 O O . ASP B 1 274 ? -6.365 -2.263 4.961 1.00 27.89 271 ASP B O 1
ATOM 5075 N N . ALA B 1 275 ? -4.881 -1.444 3.472 1.00 20.74 272 ALA B N 1
ATOM 5076 C CA . ALA B 1 275 ? -5.502 -0.125 3.457 1.00 20.43 272 ALA B CA 1
ATOM 5077 C C . ALA B 1 275 ? -6.964 -0.199 3.050 1.00 20.79 272 ALA B C 1
ATOM 5078 O O . ALA B 1 275 ? -7.775 0.617 3.495 1.00 18.52 272 ALA B O 1
ATOM 5080 N N . VAL B 1 276 ? -7.316 -1.157 2.189 1.00 20.23 273 VAL B N 1
ATOM 5081 C CA . VAL B 1 276 ? -8.704 -1.284 1.761 1.00 24.45 273 VAL B CA 1
ATOM 5082 C C . VAL B 1 276 ? -9.605 -1.576 2.959 1.00 25.55 273 VAL B C 1
ATOM 5083 O O . VAL B 1 276 ? -10.612 -0.893 3.190 1.00 25.10 273 VAL B O 1
ATOM 5087 N N . ASN B 1 277 ? -9.243 -2.579 3.752 1.00 23.55 274 ASN B N 1
ATOM 5088 C CA A ASN B 1 277 ? -10.048 -2.904 4.924 0.80 25.15 274 ASN B CA 1
ATOM 5089 C CA B ASN B 1 277 ? -10.044 -2.907 4.927 0.20 24.74 274 ASN B CA 1
ATOM 5090 C C . ASN B 1 277 ? -10.087 -1.746 5.911 1.00 23.42 274 ASN B C 1
ATOM 5091 O O . ASN B 1 277 ? -11.128 -1.482 6.524 1.00 25.13 274 ASN B O 1
ATOM 5100 N N . VAL B 1 278 ? -8.967 -1.046 6.090 1.00 22.02 275 VAL B N 1
ATOM 5101 C CA . VAL B 1 278 ? -8.937 0.052 7.056 1.00 20.56 275 VAL B CA 1
ATOM 5102 C C . VAL B 1 278 ? -9.908 1.151 6.634 1.00 22.35 275 VAL B C 1
ATOM 5103 O O . VAL B 1 278 ? -10.673 1.676 7.451 1.00 22.73 275 VAL B O 1
ATOM 5107 N N . ALA B 1 279 ? -9.902 1.508 5.346 1.00 19.53 276 ALA B N 1
ATOM 5108 C CA . ALA B 1 279 ? -10.812 2.551 4.892 1.00 19.94 276 ALA B CA 1
ATOM 5109 C C . ALA B 1 279 ? -12.260 2.129 5.098 1.00 21.30 276 ALA B C 1
ATOM 5110 O O . ALA B 1 279 ? -13.101 2.942 5.501 1.00 20.70 276 ALA B O 1
ATOM 5112 N N . ALA B 1 280 ? -12.567 0.853 4.849 1.00 20.14 277 ALA B N 1
ATOM 5113 C CA . ALA B 1 280 ? -13.941 0.383 5.035 1.00 20.99 277 ALA B CA 1
ATOM 5114 C C . ALA B 1 280 ? -14.328 0.396 6.509 1.00 25.30 277 ALA B C 1
ATOM 5115 O O . ALA B 1 280 ? -15.469 0.714 6.867 1.00 23.32 277 ALA B O 1
ATOM 5117 N N . ARG B 1 281 ? -13.392 0.067 7.389 1.00 22.54 278 ARG B N 1
ATOM 5118 C CA . ARG B 1 281 ? -13.734 0.089 8.803 1.00 22.50 278 ARG B CA 1
ATOM 5119 C C . ARG B 1 281 ? -13.840 1.512 9.339 1.00 25.96 278 ARG B C 1
ATOM 5120 O O . ARG B 1 281 ? -14.668 1.782 10.220 1.00 25.83 278 ARG B O 1
ATOM 5128 N N . LEU B 1 282 ? -13.020 2.432 8.839 1.00 20.92 279 LEU B N 1
ATOM 5129 C CA . LEU B 1 282 ? -13.152 3.822 9.257 1.00 19.48 279 LEU B CA 1
ATOM 5130 C C . LEU B 1 282 ? -14.455 4.415 8.738 1.00 17.56 279 LEU B C 1
ATOM 5131 O O . LEU B 1 282 ? -15.072 5.255 9.401 1.00 23.10 279 LEU B O 1
ATOM 5136 N N . GLU B 1 283 ? -14.888 3.978 7.556 1.00 18.68 280 GLU B N 1
ATOM 5137 C CA . GLU B 1 283 ? -16.193 4.394 7.046 1.00 20.69 280 GLU B CA 1
ATOM 5138 C C . GLU B 1 283 ? -17.316 3.936 7.977 1.00 22.76 280 GLU B C 1
ATOM 5139 O O . GLU B 1 283 ? -18.243 4.700 8.281 1.00 24.08 280 GLU B O 1
ATOM 5145 N N . ALA B 1 284 ? -17.254 2.688 8.445 1.00 21.63 281 ALA B N 1
ATOM 5146 C CA . ALA B 1 284 ? -18.277 2.216 9.373 1.00 24.47 281 ALA B CA 1
ATOM 5147 C C . ALA B 1 284 ? -18.196 2.969 10.695 1.00 26.91 281 ALA B C 1
ATOM 5148 O O . ALA B 1 284 ? -19.224 3.264 11.324 1.00 23.09 281 ALA B O 1
ATOM 5150 N N . LEU B 1 285 ? -16.975 3.315 11.117 1.00 21.22 282 LEU B N 1
ATOM 5151 C CA . LEU B 1 285 ? -16.790 4.007 12.388 1.00 23.38 282 LEU B CA 1
ATOM 5152 C C . LEU B 1 285 ? -17.462 5.375 12.413 1.00 22.38 282 LEU B C 1
ATOM 5153 O O . LEU B 1 285 ? -17.842 5.850 13.490 1.00 25.23 282 LEU B O 1
ATOM 5158 N N . THR B 1 286 ? -17.625 6.037 11.256 1.00 24.80 283 THR B N 1
ATOM 5159 C CA . THR B 1 286 ? -18.255 7.357 11.293 1.00 20.51 283 THR B CA 1
ATOM 5160 C C . THR B 1 286 ? -19.662 7.302 11.877 1.00 25.36 283 THR B C 1
ATOM 5161 O O . THR B 1 286 ? -20.158 8.319 12.370 1.00 26.96 283 THR B O 1
ATOM 5165 N N . ARG B 1 287 ? -20.307 6.135 11.850 1.00 27.27 284 ARG B N 1
ATOM 5166 C CA . ARG B 1 287 ? -21.618 6.012 12.479 1.00 26.21 284 ARG B CA 1
ATOM 5167 C C . ARG B 1 287 ? -21.553 6.366 13.957 1.00 30.15 284 ARG B C 1
ATOM 5168 O O . ARG B 1 287 ? -22.497 6.944 14.505 1.00 30.89 284 ARG B O 1
ATOM 5176 N N . GLN B 1 288 ? -20.444 6.034 14.615 1.00 28.97 285 GLN B N 1
ATOM 5177 C CA . GLN B 1 288 ? -20.276 6.270 16.041 1.00 34.02 285 GLN B CA 1
ATOM 5178 C C . GLN B 1 288 ? -19.615 7.604 16.350 1.00 38.12 285 GLN B C 1
ATOM 5179 O O . GLN B 1 288 ? -19.346 7.886 17.519 1.00 41.11 285 GLN B O 1
ATOM 5185 N N . LEU B 1 289 ? -19.340 8.422 15.343 1.00 32.47 286 LEU B N 1
ATOM 5186 C CA . LEU B 1 289 ? -18.549 9.626 15.516 1.00 28.53 286 LEU B CA 1
ATOM 5187 C C . LEU B 1 289 ? -19.381 10.869 15.240 1.00 28.81 286 LEU B C 1
ATOM 5188 O O . LEU B 1 289 ? -20.349 10.824 14.472 1.00 29.52 286 LEU B O 1
ATOM 5193 N N . PRO B 1 290 ? -19.019 12.001 15.836 1.00 29.56 287 PRO B N 1
ATOM 5194 C CA . PRO B 1 290 ? -19.703 13.253 15.485 1.00 31.88 287 PRO B CA 1
ATOM 5195 C C . PRO B 1 290 ? -19.150 13.899 14.221 1.00 25.57 287 PRO B C 1
ATOM 5196 O O . PRO B 1 290 ? -19.352 15.098 14.008 1.00 28.19 287 PRO B O 1
ATOM 5200 N N . TYR B 1 291 ? -18.461 13.118 13.379 1.00 23.32 288 TYR B N 1
ATOM 5201 C CA . TYR B 1 291 ? -17.951 13.559 12.084 1.00 22.40 288 TYR B CA 1
ATOM 5202 C C . TYR B 1 291 ? -18.302 12.529 11.016 1.00 22.26 288 TYR B C 1
ATOM 5203 O O . TYR B 1 291 ? -18.348 11.325 11.286 1.00 24.28 288 TYR B O 1
ATOM 5212 N N . ALA B 1 292 ? -18.534 13.003 9.790 1.00 21.92 289 ALA B N 1
ATOM 5213 C CA . ALA B 1 292 ? -18.923 12.126 8.687 1.00 20.06 289 ALA B CA 1
ATOM 5214 C C . ALA B 1 292 ? -17.732 11.622 7.887 1.00 20.48 289 ALA B C 1
ATOM 5215 O O . ALA B 1 292 ? -17.911 10.895 6.906 1.00 18.22 289 ALA B O 1
ATOM 5217 N N . LEU B 1 293 ? -16.530 12.031 8.260 1.00 18.92 290 LEU B N 1
ATOM 5218 C CA . LEU B 1 293 ? -15.312 11.642 7.568 1.00 18.80 290 LEU B CA 1
ATOM 5219 C C . LEU B 1 293 ? -14.316 11.200 8.625 1.00 20.07 290 LEU B C 1
ATOM 5220 O O . LEU B 1 293 ? -14.190 11.863 9.655 1.00 23.55 290 LEU B O 1
ATOM 5225 N N . ALA B 1 294 ? -13.647 10.071 8.390 1.00 17.13 291 ALA B N 1
ATOM 5226 C CA . ALA B 1 294 ? -12.634 9.556 9.301 1.00 20.47 291 ALA B CA 1
ATOM 5227 C C . ALA B 1 294 ? -11.474 9.016 8.481 1.00 18.39 291 ALA B C 1
ATOM 5228 O O . ALA B 1 294 ? -11.689 8.379 7.449 1.00 20.71 291 ALA B O 1
ATOM 5230 N N . PHE B 1 295 ? -10.244 9.267 8.930 1.00 16.65 292 PHE B N 1
ATOM 5231 C CA . PHE B 1 295 ? -9.103 8.822 8.144 1.00 15.65 292 PHE B CA 1
ATOM 5232 C C . PHE B 1 295 ? -7.891 8.595 9.041 1.00 17.65 292 PHE B C 1
ATOM 5233 O O . PHE B 1 295 ? -7.901 8.901 10.236 1.00 21.15 292 PHE B O 1
ATOM 5241 N N . THR B 1 296 ? -6.854 8.011 8.446 1.00 21.65 293 THR B N 1
ATOM 5242 C CA . THR B 1 296 ? -5.650 7.604 9.164 1.00 20.52 293 THR B CA 1
ATOM 5243 C C . THR B 1 296 ? -4.614 8.722 9.228 1.00 26.31 293 THR B C 1
ATOM 5244 O O . THR B 1 296 ? -4.659 9.701 8.481 1.00 22.83 293 THR B O 1
ATOM 5248 N N . ALA B 1 297 ? -3.645 8.549 10.139 1.00 24.67 294 ALA B N 1
ATOM 5249 C CA . ALA B 1 297 ? -2.484 9.432 10.152 1.00 28.67 294 ALA B CA 1
ATOM 5250 C C . ALA B 1 297 ? -1.808 9.500 8.784 1.00 28.28 294 ALA B C 1
ATOM 5251 O O . ALA B 1 297 ? -1.302 10.561 8.395 1.00 27.47 294 ALA B O 1
ATOM 5253 N N . GLY B 1 298 ? -1.801 8.387 8.044 1.00 24.79 295 GLY B N 1
ATOM 5254 C CA . GLY B 1 298 ? -1.138 8.369 6.750 1.00 28.63 295 GLY B CA 1
ATOM 5255 C C . GLY B 1 298 ? -1.793 9.304 5.752 1.00 27.19 295 GLY B C 1
ATOM 5256 O O . GLY B 1 298 ? -1.113 9.965 4.963 1.00 21.67 295 GLY B O 1
ATOM 5257 N N . VAL B 1 299 ? -3.124 9.377 5.782 1.00 23.09 296 VAL B N 1
ATOM 5258 C CA . VAL B 1 299 ? -3.843 10.325 4.939 1.00 21.91 296 VAL B CA 1
ATOM 5259 C C . VAL B 1 299 ? -3.479 11.746 5.334 1.00 20.28 296 VAL B C 1
ATOM 5260 O O . VAL B 1 299 ? -3.215 12.601 4.483 1.00 25.17 296 VAL B O 1
ATOM 5264 N N . LYS B 1 300 ? -3.460 12.016 6.641 1.00 23.38 297 LYS B N 1
ATOM 5265 C CA . LYS B 1 300 ? -3.130 13.348 7.123 1.00 24.93 297 LYS B CA 1
ATOM 5266 C C . LYS B 1 300 ? -1.760 13.773 6.609 1.00 23.90 297 LYS B C 1
ATOM 5267 O O . LYS B 1 300 ? -1.570 14.918 6.188 1.00 24.32 297 LYS B O 1
ATOM 5273 N N . LYS B 1 301 ? -0.802 12.840 6.589 1.00 25.64 298 LYS B N 1
ATOM 5274 C CA . LYS B 1 301 ? 0.545 13.175 6.131 1.00 31.32 298 LYS B CA 1
ATOM 5275 C C . LYS B 1 301 ? 0.614 13.434 4.630 1.00 32.26 298 LYS B C 1
ATOM 5276 O O . LYS B 1 301 ? 1.601 14.013 4.166 1.00 33.56 298 LYS B O 1
ATOM 5282 N N . CYS B 1 302 ? -0.394 13.018 3.862 1.00 23.63 299 CYS B N 1
ATOM 5283 C CA . CYS B 1 302 ? -0.459 13.302 2.432 1.00 23.38 299 CYS B CA 1
ATOM 5284 C C . CYS B 1 302 ? -1.070 14.662 2.118 1.00 29.11 299 CYS B C 1
ATOM 5285 O O . CYS B 1 302 ? -1.161 15.029 0.941 1.00 32.01 299 CYS B O 1
ATOM 5288 N N . CYS B 1 303 ? -1.514 15.404 3.126 1.00 25.09 300 CYS B N 1
ATOM 5289 C CA . CYS B 1 303 ? -2.182 16.678 2.916 1.00 26.57 300 CYS B CA 1
ATOM 5290 C C . CYS B 1 303 ? -1.220 17.827 3.165 1.00 35.39 300 CYS B C 1
ATOM 5291 O O . CYS B 1 303 ? -0.404 17.775 4.090 1.00 39.04 300 CYS B O 1
ATOM 5294 N N . GLN B 1 304 ? -1.327 18.871 2.344 1.00 40.80 301 GLN B N 1
ATOM 5295 C CA . GLN B 1 304 ? -0.552 20.081 2.554 1.00 41.64 301 GLN B CA 1
ATOM 5296 C C . GLN B 1 304 ? -1.406 21.318 2.771 1.00 32.94 301 GLN B C 1
ATOM 5297 O O . GLN B 1 304 ? -0.858 22.362 3.141 1.00 30.23 301 GLN B O 1
ATOM 5303 N N . ALA B 1 305 ? -2.721 21.236 2.566 1.00 25.90 302 ALA B N 1
ATOM 5304 C CA . ALA B 1 305 ? -3.604 22.350 2.861 1.00 30.76 302 ALA B CA 1
ATOM 5305 C C . ALA B 1 305 ? -3.745 22.530 4.370 1.00 33.09 302 ALA B C 1
ATOM 5306 O O . ALA B 1 305 ? -3.436 21.640 5.166 1.00 33.23 302 ALA B O 1
ATOM 5308 N N . GLN B 1 306 ? -4.238 23.701 4.764 1.00 32.44 303 GLN B N 1
ATOM 5309 C CA . GLN B 1 306 ? -4.299 24.073 6.178 1.00 41.94 303 GLN B CA 1
ATOM 5310 C C . GLN B 1 306 ? -5.621 23.626 6.805 1.00 38.81 303 GLN B C 1
ATOM 5311 O O . GLN B 1 306 ? -6.406 24.423 7.321 1.00 41.80 303 GLN B O 1
ATOM 5317 N N . TRP B 1 307 ? -5.852 22.316 6.760 1.00 28.43 304 TRP B N 1
ATOM 5318 C CA . TRP B 1 307 ? -7.008 21.752 7.438 1.00 27.17 304 TRP B CA 1
ATOM 5319 C C . TRP B 1 307 ? -6.857 21.899 8.946 1.00 27.71 304 TRP B C 1
ATOM 5320 O O . TRP B 1 307 ? -5.746 21.944 9.480 1.00 28.06 304 TRP B O 1
ATOM 5331 N N . THR B 1 308 ? -7.993 21.973 9.635 1.00 29.20 305 THR B N 1
ATOM 5332 C CA . THR B 1 308 ? -8.006 21.872 11.094 1.00 28.00 305 THR B CA 1
ATOM 5333 C C . THR B 1 308 ? -8.195 20.394 11.414 1.00 32.12 305 THR B C 1
ATOM 5334 O O . THR B 1 308 ? -9.316 19.885 11.500 1.00 28.47 305 THR B O 1
ATOM 5338 N N . PHE B 1 309 ? -7.078 19.688 11.562 1.00 24.20 306 PHE B N 1
ATOM 5339 C CA . PHE B 1 309 ? -7.138 18.268 11.860 1.00 25.09 306 PHE B CA 1
ATOM 5340 C C . PHE B 1 309 ? -7.574 18.050 13.302 1.00 32.49 306 PHE B C 1
ATOM 5341 O O . PHE B 1 309 ? -7.158 18.772 14.208 1.00 33.83 306 PHE B O 1
ATOM 5349 N N . ILE B 1 310 ? -8.429 17.054 13.507 1.00 29.13 307 ILE B N 1
ATOM 5350 C CA . ILE B 1 310 ? -8.963 16.725 14.822 1.00 27.44 307 ILE B CA 1
ATOM 5351 C C . ILE B 1 310 ? -8.644 15.268 15.114 1.00 25.56 307 ILE B C 1
ATOM 5352 O O . ILE B 1 310 ? -8.978 14.380 14.318 1.00 24.53 307 ILE B O 1
ATOM 5357 N N . ASN B 1 311 ? -7.986 15.029 16.245 1.00 28.19 308 ASN B N 1
ATOM 5358 C CA . ASN B 1 311 ? -7.641 13.686 16.679 1.00 31.28 308 ASN B CA 1
ATOM 5359 C C . ASN B 1 311 ? -8.830 13.073 17.402 1.00 30.93 308 ASN B C 1
ATOM 5360 O O . ASN B 1 311 ? -9.355 13.660 18.354 1.00 32.33 308 ASN B O 1
ATOM 5365 N N . LEU B 1 312 ? -9.247 11.893 16.953 1.00 29.95 309 LEU B N 1
ATOM 5366 C CA . LEU B 1 312 ? -10.396 11.212 17.526 1.00 31.09 309 LEU B CA 1
ATOM 5367 C C . LEU B 1 312 ? -9.990 10.055 18.427 1.00 35.35 309 LEU B C 1
ATOM 5368 O O . LEU B 1 312 ? -10.833 9.214 18.756 1.00 45.17 309 LEU B O 1
ATOM 5373 N N . GLY B 1 313 ? -8.722 9.991 18.819 1.00 34.30 310 GLY B N 1
ATOM 5374 C CA . GLY B 1 313 ? -8.246 8.954 19.713 1.00 43.45 310 GLY B CA 1
ATOM 5375 C C . GLY B 1 313 ? -7.939 7.658 18.991 1.00 40.97 310 GLY B C 1
ATOM 5376 O O . GLY B 1 313 ? -8.146 7.507 17.790 1.00 36.18 310 GLY B O 1
ATOM 5377 N N . ALA B 1 314 ? -7.428 6.698 19.758 1.00 40.99 311 ALA B N 1
ATOM 5378 C CA . ALA B 1 314 ? -7.105 5.390 19.211 1.00 35.96 311 ALA B CA 1
ATOM 5379 C C . ALA B 1 314 ? -8.358 4.531 19.129 1.00 39.83 311 ALA B C 1
ATOM 5380 O O . ALA B 1 314 ? -9.169 4.501 20.058 1.00 43.47 311 ALA B O 1
ATOM 5382 N N . HIS B 1 315 ? -8.514 3.829 18.010 1.00 36.67 312 HIS B N 1
ATOM 5383 C CA . HIS B 1 315 ? -9.673 2.973 17.797 1.00 38.30 312 HIS B CA 1
ATOM 5384 C C . HIS B 1 315 ? -9.221 1.610 17.302 1.00 43.06 312 HIS B C 1
ATOM 5385 O O . HIS B 1 315 ? -8.326 1.518 16.458 1.00 36.27 312 HIS B O 1
ATOM 5392 N N . GLN B 1 316 ? -9.829 0.558 17.846 1.00 51.66 313 GLN B N 1
ATOM 5393 C CA . GLN B 1 316 ? -9.604 -0.798 17.365 1.00 53.46 313 GLN B CA 1
ATOM 5394 C C . GLN B 1 316 ? -10.425 -1.008 16.101 1.00 57.35 313 GLN B C 1
ATOM 5395 O O . GLN B 1 316 ? -11.646 -0.820 16.109 1.00 61.13 313 GLN B O 1
ATOM 5401 N N . VAL B 1 317 ? -9.761 -1.386 15.018 1.00 54.79 314 VAL B N 1
ATOM 5402 C CA . VAL B 1 317 ? -10.461 -1.621 13.768 1.00 59.35 314 VAL B CA 1
ATOM 5403 C C . VAL B 1 317 ? -10.502 -3.112 13.469 1.00 58.26 314 VAL B C 1
ATOM 5404 O O . VAL B 1 317 ? -9.595 -3.858 13.833 1.00 61.41 314 VAL B O 1
ATOM 5408 N N . GLU B 1 322 ? -3.921 -4.190 16.956 1.00 52.89 319 GLU B N 1
ATOM 5409 C CA . GLU B 1 322 ? -3.570 -2.944 17.626 1.00 62.05 319 GLU B CA 1
ATOM 5410 C C . GLU B 1 322 ? -4.429 -1.783 17.132 1.00 56.81 319 GLU B C 1
ATOM 5411 O O . GLU B 1 322 ? -4.755 -1.697 15.948 1.00 52.88 319 GLU B O 1
ATOM 5417 N N . ALA B 1 323 ? -4.790 -0.895 18.054 1.00 54.95 320 ALA B N 1
ATOM 5418 C CA . ALA B 1 323 ? -5.595 0.269 17.720 1.00 49.29 320 ALA B CA 1
ATOM 5419 C C . ALA B 1 323 ? -4.759 1.305 16.978 1.00 47.80 320 ALA B C 1
ATOM 5420 O O . ALA B 1 323 ? -3.541 1.391 17.152 1.00 50.45 320 ALA B O 1
ATOM 5422 N N . ILE B 1 324 ? -5.432 2.104 16.151 1.00 38.40 321 ILE B N 1
ATOM 5423 C CA . ILE B 1 324 ? -4.780 3.137 15.357 1.00 38.76 321 ILE B CA 1
ATOM 5424 C C . ILE B 1 324 ? -5.418 4.487 15.662 1.00 35.09 321 ILE B C 1
ATOM 5425 O O . ILE B 1 324 ? -6.588 4.573 16.047 1.00 29.15 321 ILE B O 1
ATOM 5430 N N . GLU B 1 325 ? -4.633 5.545 15.488 1.00 32.85 322 GLU B N 1
ATOM 5431 C CA . GLU B 1 325 ? -5.146 6.896 15.658 1.00 33.63 322 GLU B CA 1
ATOM 5432 C C . GLU B 1 325 ? -6.077 7.241 14.508 1.00 31.09 322 GLU B C 1
ATOM 5433 O O . GLU B 1 325 ? -5.717 7.074 13.341 1.00 33.58 322 GLU B O 1
ATOM 5439 N N . VAL B 1 326 ? -7.269 7.730 14.837 1.00 28.19 323 VAL B N 1
ATOM 5440 C CA . VAL B 1 326 ? -8.244 8.171 13.842 1.00 22.76 323 VAL B CA 1
ATOM 5441 C C . VAL B 1 326 ? -8.265 9.691 13.838 1.00 23.45 323 VAL B C 1
ATOM 5442 O O . VAL B 1 326 ? -8.242 10.321 14.903 1.00 28.13 323 VAL B O 1
ATOM 5446 N N . TYR B 1 327 ? -8.305 10.277 12.645 1.00 21.24 324 TYR B N 1
ATOM 5447 C CA . TYR B 1 327 ? -8.362 11.718 12.477 1.00 22.97 324 TYR B CA 1
ATOM 5448 C C . TYR B 1 327 ? -9.562 12.117 11.632 1.00 22.22 324 TYR B C 1
ATOM 5449 O O . TYR B 1 327 ? -10.114 11.317 10.874 1.00 20.42 324 TYR B O 1
ATOM 5458 N N . THR B 1 328 ? -9.935 13.385 11.746 1.00 23.06 325 THR B N 1
ATOM 5459 C CA . THR B 1 328 ? -10.925 13.970 10.859 1.00 23.69 325 THR B CA 1
ATOM 5460 C C . THR B 1 328 ? -10.526 15.413 10.602 1.00 21.92 325 THR B C 1
ATOM 5461 O O . THR B 1 328 ? -9.470 15.871 11.037 1.00 23.63 325 THR B O 1
ATOM 5465 N N . VAL B 1 329 ? -11.379 16.143 9.904 1.00 24.57 326 VAL B N 1
ATOM 5466 C CA . VAL B 1 329 ? -11.191 17.584 9.789 1.00 24.90 326 VAL B CA 1
ATOM 5467 C C . VAL B 1 329 ? -12.410 18.277 10.376 1.00 22.01 326 VAL B C 1
ATOM 5468 O O . VAL B 1 329 ? -13.515 17.723 10.405 1.00 25.47 326 VAL B O 1
ATOM 5472 N N . ASN B 1 330 ? -12.194 19.502 10.860 1.00 21.42 327 ASN B N 1
ATOM 5473 C CA . ASN B 1 330 ? -13.262 20.235 11.533 1.00 25.04 327 ASN B CA 1
ATOM 5474 C C . ASN B 1 330 ? -14.478 20.409 10.636 1.00 27.54 327 ASN B C 1
ATOM 5475 O O . ASN B 1 330 ? -15.617 20.393 11.116 1.00 27.52 327 ASN B O 1
ATOM 5480 N N . GLU B 1 331 ? -14.263 20.552 9.331 1.00 26.43 328 GLU B N 1
ATOM 5481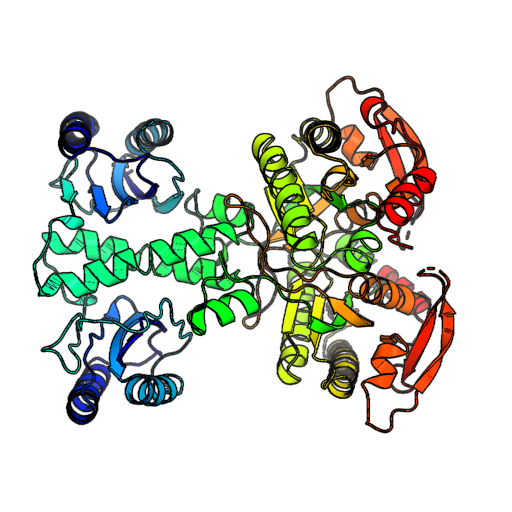 C CA A GLU B 1 331 ? -15.374 20.776 8.415 0.50 27.76 328 GLU B CA 1
ATOM 5482 C CA B GLU B 1 331 ? -15.377 20.774 8.416 0.50 27.75 328 GLU B CA 1
ATOM 5483 C C . GLU B 1 331 ? -16.269 19.549 8.268 1.00 29.08 328 GLU B C 1
ATOM 5484 O O . GLU B 1 331 ? -17.409 19.675 7.801 1.00 26.89 328 GLU B O 1
ATOM 5495 N N . ALA B 1 332 ? -15.790 18.375 8.654 1.00 22.68 329 ALA B N 1
ATOM 5496 C CA . ALA B 1 332 ? -16.601 17.174 8.542 1.00 22.65 329 ALA B CA 1
ATOM 5497 C C . ALA B 1 332 ? -17.544 16.978 9.720 1.00 24.75 329 ALA B C 1
ATOM 5498 O O . ALA B 1 332 ? -18.231 15.949 9.764 1.00 24.52 329 ALA B O 1
ATOM 5500 N N . GLN B 1 333 ? -17.587 17.924 10.663 1.00 22.27 330 GLN B N 1
ATOM 5501 C CA . GLN B 1 333 ? -18.461 17.793 11.819 1.00 24.83 330 GLN B CA 1
ATOM 5502 C C . GLN B 1 333 ? -19.911 17.673 11.374 1.00 25.76 330 GLN B C 1
ATOM 5503 O O . GLN B 1 333 ? -20.349 18.334 10.430 1.00 27.23 330 GLN B O 1
ATOM 5509 N N . LYS B 1 334 ? -20.645 16.790 12.035 1.00 28.99 331 LYS B N 1
ATOM 5510 C CA . LYS B 1 334 ? -22.062 16.630 11.753 1.00 27.25 331 LYS B CA 1
ATOM 5511 C C . LYS B 1 334 ? -22.857 17.701 12.485 1.00 34.38 331 LYS B C 1
ATOM 5512 O O . LYS B 1 334 ? -22.672 17.906 13.689 1.00 34.12 331 LYS B O 1
ATOM 5518 N N . TYR B 1 335 ? -23.733 18.395 11.756 1.00 34.60 332 TYR B N 1
ATOM 5519 C CA . TYR B 1 335 ? -24.645 19.319 12.419 1.00 45.84 332 TYR B CA 1
ATOM 5520 C C . TYR B 1 335 ? -25.812 18.597 13.078 1.00 44.19 332 TYR B C 1
ATOM 5521 O O . TYR B 1 335 ? -26.680 19.255 13.660 1.00 45.17 332 TYR B O 1
ATOM 5530 N N . TYR B 1 336 ? -25.831 17.267 13.009 1.00 41.42 333 TYR B N 1
ATOM 5531 C CA . TYR B 1 336 ? -26.915 16.435 13.506 1.00 40.46 333 TYR B CA 1
ATOM 5532 C C . TYR B 1 336 ? -26.348 15.357 14.420 1.00 41.42 333 TYR B C 1
ATOM 5533 O O . TYR B 1 336 ? -25.152 15.059 14.395 1.00 43.31 333 TYR B O 1
ATOM 5542 N N . ASP B 1 337 ? -27.223 14.760 15.224 1.00 38.71 334 ASP B N 1
ATOM 5543 C CA . ASP B 1 337 ? -26.862 13.577 15.994 1.00 39.84 334 ASP B CA 1
ATOM 5544 C C . ASP B 1 337 ? -27.232 12.337 15.196 1.00 35.23 334 ASP B C 1
ATOM 5545 O O . ASP B 1 337 ? -28.382 12.183 14.776 1.00 39.47 334 ASP B O 1
ATOM 5550 N N . THR B 1 338 ? -26.256 11.448 15.007 1.00 32.19 335 THR B N 1
ATOM 5551 C CA . THR B 1 338 ? -26.410 10.356 14.051 1.00 32.39 335 THR B CA 1
ATOM 5552 C C . THR B 1 338 ? -27.538 9.413 14.450 1.00 38.07 335 THR B C 1
ATOM 5553 O O . THR B 1 338 ? -28.355 9.012 13.614 1.00 35.41 335 THR B O 1
ATOM 5557 N N . LEU B 1 339 ? -27.599 9.041 15.730 1.00 36.76 336 LEU B N 1
ATOM 5558 C CA . LEU B 1 339 ? -28.622 8.094 16.150 1.00 35.74 336 LEU B CA 1
ATOM 5559 C C . LEU B 1 339 ? -30.022 8.676 15.987 1.00 36.67 336 LEU B C 1
ATOM 5560 O O . LEU B 1 339 ? -30.960 7.941 15.660 1.00 40.33 336 LEU B O 1
ATOM 5565 N N . GLN B 1 340 ? -30.183 9.989 16.191 1.00 34.68 337 GLN B N 1
ATOM 5566 C CA . GLN B 1 340 ? -31.482 10.610 15.954 1.00 39.19 337 GLN B CA 1
ATOM 5567 C C . GLN B 1 340 ? -31.849 10.586 14.474 1.00 33.31 337 GLN B C 1
ATOM 5568 O O . GLN B 1 340 ? -33.030 10.459 14.131 1.00 30.85 337 GLN B O 1
ATOM 5574 N N . ILE B 1 341 ? -30.861 10.715 13.588 1.00 34.00 338 ILE B N 1
ATOM 5575 C CA . ILE B 1 341 ? -31.161 10.700 12.163 1.00 34.44 338 ILE B CA 1
ATOM 5576 C C . ILE B 1 341 ? -31.615 9.314 11.740 1.00 31.59 338 ILE B C 1
ATOM 5577 O O . ILE B 1 341 ? -32.598 9.166 11.006 1.00 32.19 338 ILE B O 1
ATOM 5582 N N . THR B 1 342 ? -30.923 8.276 12.214 1.00 26.93 339 THR B N 1
ATOM 5583 C CA . THR B 1 342 ? -31.329 6.920 11.865 1.00 33.43 339 THR B CA 1
ATOM 5584 C C . THR B 1 342 ? -32.710 6.602 12.413 1.00 33.22 339 THR B C 1
ATOM 5585 O O . THR B 1 342 ? -33.492 5.910 11.754 1.00 37.55 339 THR B O 1
ATOM 5589 N N . GLN B 1 343 ? -33.042 7.121 13.595 1.00 33.26 340 GLN B N 1
ATOM 5590 C CA . GLN B 1 343 ? -34.396 6.944 14.110 1.00 36.34 340 GLN B CA 1
ATOM 5591 C C . GLN B 1 343 ? -35.408 7.770 13.323 1.00 33.93 340 GLN B C 1
ATOM 5592 O O . GLN B 1 343 ? -36.556 7.344 13.154 1.00 34.96 340 GLN B O 1
ATOM 5598 N N . LEU B 1 344 ? -34.999 8.942 12.828 1.00 34.23 341 LEU B N 1
ATOM 5599 C CA . LEU B 1 344 ? -35.886 9.757 12.004 1.00 36.80 341 LEU B CA 1
ATOM 5600 C C . LEU B 1 344 ? -36.147 9.094 10.658 1.00 36.55 341 LEU B C 1
ATOM 5601 O O . LEU B 1 344 ? -37.275 9.119 10.159 1.00 36.87 341 LEU B O 1
ATOM 5606 N N . ILE B 1 345 ? -35.117 8.487 10.063 1.00 30.96 342 ILE B N 1
ATOM 5607 C CA . ILE B 1 345 ? -35.301 7.750 8.815 1.00 32.69 342 ILE B CA 1
ATOM 5608 C C . ILE B 1 345 ? -36.302 6.620 9.009 1.00 42.03 342 ILE B C 1
ATOM 5609 O O . ILE B 1 345 ? -37.224 6.441 8.202 1.00 43.58 342 ILE B O 1
ATOM 5614 N N . ARG B 1 346 ? -36.146 5.850 10.090 1.00 39.30 343 ARG B N 1
ATOM 5615 C CA . ARG B 1 346 ? -37.101 4.789 10.395 1.00 46.34 343 ARG B CA 1
ATOM 5616 C C . ARG B 1 346 ? -38.506 5.347 10.571 1.00 49.42 343 ARG B C 1
ATOM 5617 O O . ARG B 1 346 ? -39.477 4.777 10.062 1.00 47.40 343 ARG B O 1
ATOM 5625 N N . GLN B 1 347 ? -38.633 6.470 11.278 1.00 51.39 344 GLN B N 1
ATOM 5626 C CA . GLN B 1 347 ? -39.954 7.014 11.579 1.00 50.32 344 GLN B CA 1
ATOM 5627 C C . GLN B 1 347 ? -40.578 7.671 10.354 1.00 45.50 344 GLN B C 1
ATOM 5628 O O . GLN B 1 347 ? -41.797 7.592 10.157 1.00 46.90 344 GLN B O 1
ATOM 5634 N N . THR B 1 348 ? -39.763 8.341 9.533 1.00 40.10 345 THR B N 1
ATOM 5635 C CA . THR B 1 348 ? -40.286 8.972 8.324 1.00 43.42 345 THR B CA 1
ATOM 5636 C C . THR B 1 348 ? -40.888 7.937 7.382 1.00 47.64 345 THR B C 1
ATOM 5637 O O . THR B 1 348 ? -41.927 8.181 6.756 1.00 53.15 345 THR B O 1
ATOM 5641 N N . LEU B 1 349 ? -40.264 6.764 7.292 1.00 45.42 346 LEU B N 1
ATOM 5642 C CA . LEU B 1 349 ? -40.702 5.694 6.409 1.00 43.05 346 LEU B CA 1
ATOM 5643 C C . LEU B 1 349 ? -41.797 4.819 7.020 1.00 51.38 346 LEU B C 1
ATOM 5644 O O . LEU B 1 349 ? -42.186 3.821 6.407 1.00 54.15 346 LEU B O 1
ATOM 5649 N N . GLU B 1 350 ? -42.294 5.158 8.204 1.00 56.29 347 GLU B N 1
ATOM 5650 C CA . GLU B 1 350 ? -43.427 4.435 8.781 1.00 65.81 347 GLU B CA 1
ATOM 5651 C C . GLU B 1 350 ? -44.713 4.718 8.004 1.00 66.15 347 GLU B C 1
ATOM 5652 O O . GLU B 1 350 ? -45.659 3.930 8.036 1.00 67.74 347 GLU B O 1
#

Solvent-accessible surface area: 30566 Å² total; per-residue (Å²): 139,42,12,22,5,5,5,1,0,116,15,37,74,180,28,48,101,93,58,6,101,131,31,8,126,65,20,70,125,40,2,128,158,20,100,2,10,0,0,6,0,15,2,94,38,16,7,2,8,1,0,0,0,95,39,129,77,0,50,118,21,29,131,112,25,82,124,45,135,78,17,68,79,32,3,5,16,64,21,66,132,90,18,120,103,45,81,9,84,122,38,14,5,72,48,22,31,3,53,124,44,91,112,133,98,22,39,0,10,29,16,3,0,48,11,2,0,69,16,0,26,36,0,18,50,6,3,7,37,62,1,40,108,12,9,48,89,28,77,69,4,62,92,37,118,20,108,88,44,71,22,0,0,0,10,0,19,2,8,20,19,57,17,0,32,113,64,25,76,50,82,51,1,12,96,2,0,42,102,0,0,36,8,0,3,108,9,0,53,84,67,41,8,35,4,6,11,0,18,8,17,31,0,2,0,2,2,47,89,124,41,0,16,18,0,0,102,0,0,27,51,0,41,50,50,1,98,87,9,16,127,112,34,128,72,133,49,16,9,66,5,0,16,8,4,0,0,0,1,58,16,110,0,5,14,7,25,1,10,29,121,110,20,36,17,7,2,2,1,12,68,5,10,64,20,0,40,81,2,8,51,19,2,70,141,18,83,20,3,0,0,0,17,31,18,0,70,167,18,19,153,34,178,46,88,53,42,81,33,28,63,52,114,26,181,180,49,44,68,0,37,0,1,68,130,2,111,22,144,39,79,16,118,122,20,37,92,84,0,89,129,58,25,75,151,179,141,38,24,26,5,5,6,0,0,113,26,26,57,187,31,54,90,130,72,8,112,116,26,7,158,49,20,74,128,28,2,116,133,22,90,2,12,0,0,6,0,14,3,106,34,16,7,2,8,0,0,0,0,77,42,141,71,0,52,121,19,35,151,92,24,73,124,43,124,53,13,73,77,29,4,2,16,78,22,52,112,91,17,121,111,58,75,8,83,134,51,15,5,74,49,25,32,0,60,125,40,95,112,119,100,25,39,0,17,35,20,4,0,34,7,2,0,70,14,0,18,24,0,17,89,5,10,14,62,82,0,40,108,12,14,43,90,22,63,78,8,64,94,55,125,15,115,77,42,69,22,0,0,0,13,1,21,1,9,22,17,48,7,0,31,122,68,26,83,33,95,64,2,15,101,2,0,41,104,0,0,28,8,0,3,108,7,0,54,85,68,42,9,74,15,13,11,0,24,6,17,34,0,1,0,2,2,50,86,131,43,0,14,16,0,0,102,0,0,17,52,0,43,52,52,1,98,89,9,18,125,121,31,130,72,133,51,18,8,66,7,0,19,8,3,0,0,0,1,65,16,115,0,6,18,8,10,2,11,24,79,112,9,16,12,8,0,2,2,14,74,7,16,65,18,0,37,114,0,11,44,21,1,66,125,15,84,31,3,0,0,0,17,38,14,0,72,167,26,21,160,30,172,51,88,56,40,80,33,29,63,44,142,50,198,38,54,73,0,36,0,1,68,125,3,106,29,141,32,83,16,103,94,11,20,99,90,0,106,127,64,35,136

Sequence (689 aa):
MMKRLVYISKISGHLSLEEIQRIGKVSIKNNQRDNITGVVLLYLQGLFFQILEGENEKVDKLYKKILVDDRHTNNILCLKTEYDITDRMFPNWAMKTINLNENSELMIQPIKSLLQTIITQSHRVLEKYMPARVIYLINNNQGINPLTVEPQLVEKIIFFSDILAFSSTLTEKLPVVNNEVVILVNRYFSSICTRIISAYGGEVTKFIGDCCVMASFTKEQGDAAIIRTSLDIIISELKQLRHHHVEATNPLHLLYTGIGLSYGHVIEGNMMGSSLKMDHTLLGDDAVNNVAARLEEALTRQLPYALAFTAGVKKCCQAQQWTFINLGAHQVKEAIEVYTVNEAQKYYDTLQITTQLIRQTLENDMMKRLVVYISKISGHLSLEEIQRIGKVSIKNNQRDNITGVVLLLYLQGLFFQILEGENEKVDKLYKKILLVDDRHTNILCLKTEYDITDRMFPNWAMKTINLNENSELMIQPIKSLLQTIITQSHRVLEKYMPARVIYLINQGINPLTVEPQLLVEKIIFFSDILAFSTLTEKLPVNNEVVILVNRYFSSICTRIISAYGGEVTKFIGDCCVMASFTKEQGDAAIRTSLDIISELKQLRHHVEATNPLHLLYTGIGLSYGHVIEGNMMGSSLKMDHTTLLGDAVNNVAARLEALTRQLPYALAFTAGVKKCCQAQWTFINLGAHQVEAIEVYTVNEEAQKYYDTLQITQLIRQTLE